Protein AF-B4WWD5-F1 (afdb_monomer)

Foldseek 3Di:
DDDDDDDDDDDDDDDDDDDDDDDDDPDPVVVPDDDDDDDDDDDDDDDDDPDPPDPVLLVVLVVPFAADADDFDFDDPDPPPVVVVDDPDDDDDDDDDDDDDDPDPPPVVVVLVLLVFDPLLCLQWKDKDAAVVQLCLQEVVVQVVVDDCSVPDCPPVNVVSSVVVNQCNQIFMWGAFFDLVPLRHTDSWTKTQGPDFAADPVGRVHTDRIGTHPLDAFAKGQGADQLLLLLLLCVVVVNNVVSLVVLQVVCCVVPVPDDRDDDSNVSSVVQSVVCSVVSNVHPSCSVVVQLVDQARAEEEEADDSLCSSVSNRNHRYMYGPDLQRQWDQADSVRHGDDIAGDVNVVSRAAPQHEYEYFYFDDPDPVVCVVSSVSCSSNVVNRVVSNYRYYYHDDDVVCDRGSSSNSSSVVPDPPPDD

Sequence (417 aa):
MTVIEFSQRATGTMSCGAPYVVFMVPDFSHLRKQPCDHTSKQSLKPSNRKGFDNVKSFQQFHQNCAYTPFQVTLLDPIPLDYAVLSPSHPTSDCPQASIPEHLAPPDHLIEWRTSQATDRLIYANVRYTDGDEAVDLLTHHAIAEMGGHATQYATTPVIKLRQRYSHVMEGGWWVSGLDPLNDWQPMDWGQFKPQNPRTSWKHPDKVIKYEAPAKQSTRALFLSLPWADGLGIAQRHELGLNYQYRLQQAVHDIYPDADALSHAQTLALVLDRHNAANSEDQDRNFWSWWLSNPKAPIVITEGAKKAGAALTAGYATISLPGVYNGYRSKDRLGNPIDPVLIPDIQAIVGNERPIILAFDEDEKPNTRRHVGIAISRFSQLLINARCHVSIAQWSPKQGKGLDDLIANQAQMPSISD

pLDDT: mean 76.82, std 24.64, range [21.94, 98.44]

Mean predicted aligned error: 12.88 Å

Radius of gyration: 27.11 Å; Cα contacts (8 Å, |Δi|>4): 595; chains: 1; bounding box: 76×86×94 Å

Structure (mmCIF, N/CA/C/O backbone):
data_AF-B4WWD5-F1
#
_entry.id   AF-B4WWD5-F1
#
loop_
_atom_site.group_PDB
_atom_site.id
_atom_site.type_symbol
_atom_site.label_atom_id
_atom_site.label_alt_id
_atom_site.label_comp_id
_atom_site.label_asym_id
_atom_site.label_entity_id
_atom_site.label_seq_id
_atom_site.pdbx_PDB_ins_code
_atom_site.Cartn_x
_atom_site.Cartn_y
_atom_site.Cartn_z
_atom_site.occupancy
_atom_site.B_iso_or_equiv
_atom_site.auth_seq_id
_atom_site.auth_comp_id
_atom_site.auth_asym_id
_atom_site.auth_atom_id
_atom_site.pdbx_PDB_model_num
ATOM 1 N N . MET A 1 1 ? -49.956 60.616 -7.550 1.00 29.45 1 MET A N 1
ATOM 2 C CA . MET A 1 1 ? -49.094 61.699 -7.028 1.00 29.45 1 MET A CA 1
ATOM 3 C C . MET A 1 1 ? -49.260 61.681 -5.514 1.00 29.45 1 MET A C 1
ATOM 5 O O . MET A 1 1 ? -50.412 61.666 -5.116 1.00 29.45 1 MET A O 1
ATOM 9 N N . THR A 1 2 ? -48.169 61.625 -4.732 1.00 24.33 2 THR A N 1
ATOM 10 C CA . THR A 1 2 ? -48.123 61.876 -3.260 1.00 24.33 2 THR A CA 1
ATOM 11 C C . THR A 1 2 ? -48.935 60.891 -2.369 1.00 24.33 2 THR A C 1
ATOM 13 O O . THR A 1 2 ? -50.154 60.916 -2.412 1.00 24.33 2 THR A O 1
ATOM 16 N N . VAL A 1 3 ? -48.354 59.852 -1.734 1.00 22.73 3 VAL A N 1
ATOM 17 C CA . VAL A 1 3 ? -47.569 59.776 -0.454 1.00 22.73 3 VAL A CA 1
ATOM 18 C C . VAL A 1 3 ? -48.437 59.939 0.823 1.00 22.73 3 VAL A C 1
ATOM 20 O O . VAL A 1 3 ? -49.381 60.717 0.779 1.00 22.73 3 VAL A O 1
ATOM 23 N N . ILE A 1 4 ? -48.025 59.273 1.934 1.00 23.84 4 ILE A N 1
ATOM 24 C CA . ILE A 1 4 ? -48.554 59.266 3.339 1.00 23.84 4 ILE A CA 1
ATOM 25 C C . ILE A 1 4 ? -49.591 58.125 3.595 1.00 23.84 4 ILE A C 1
ATOM 27 O O . ILE A 1 4 ? -50.550 58.026 2.841 1.00 23.84 4 ILE A O 1
ATOM 31 N N . GLU A 1 5 ? -49.472 57.189 4.571 1.00 23.47 5 GLU A N 1
ATOM 32 C CA . GLU A 1 5 ? -48.442 56.948 5.628 1.00 23.47 5 GLU A CA 1
ATOM 33 C C . GLU A 1 5 ? -48.236 55.447 6.070 1.00 23.47 5 GLU A C 1
ATOM 35 O O . GLU A 1 5 ? -48.270 54.540 5.244 1.00 23.47 5 GLU A O 1
ATOM 40 N N . PHE A 1 6 ? -47.926 55.210 7.360 1.00 24.48 6 PHE A N 1
ATOM 41 C CA . PHE A 1 6 ? -47.429 54.021 8.101 1.00 24.48 6 PHE A CA 1
ATOM 42 C C . PHE A 1 6 ? -48.567 53.157 8.737 1.00 24.48 6 PHE A C 1
ATOM 44 O O . PHE A 1 6 ? -49.674 53.652 8.900 1.00 24.48 6 PHE A O 1
ATOM 51 N N . SER A 1 7 ? -48.408 51.893 9.192 1.00 24.14 7 SER A N 1
ATOM 52 C CA . SER A 1 7 ? -47.530 51.454 10.306 1.00 24.14 7 SER A CA 1
ATOM 53 C C . SER A 1 7 ? -47.568 49.925 10.602 1.00 24.14 7 SER A C 1
ATOM 55 O O . SER A 1 7 ? -48.642 49.340 10.579 1.00 24.14 7 SER A O 1
ATOM 57 N N . GLN A 1 8 ? -46.393 49.339 10.925 1.00 28.36 8 GLN A N 1
ATOM 58 C CA . GLN A 1 8 ? -46.050 48.259 11.907 1.00 28.36 8 GLN A CA 1
ATOM 59 C C . GLN A 1 8 ? -47.071 47.136 12.261 1.00 28.36 8 GLN A C 1
ATOM 61 O O . GLN A 1 8 ? -48.221 47.420 12.557 1.00 28.36 8 GLN A O 1
ATOM 66 N N . ARG A 1 9 ? -46.745 45.832 12.411 1.00 26.47 9 ARG A N 1
ATOM 67 C CA . ARG A 1 9 ? -45.558 45.028 12.863 1.00 26.47 9 ARG A CA 1
ATOM 68 C C . ARG A 1 9 ? -45.628 43.627 12.159 1.00 26.47 9 ARG A C 1
ATOM 70 O O . ARG A 1 9 ? -46.641 43.352 11.535 1.00 26.47 9 ARG A O 1
ATOM 77 N N . ALA A 1 10 ? -44.669 42.686 12.190 1.00 25.02 10 ALA A N 1
ATOM 78 C CA . ALA A 1 10 ? -43.718 42.309 13.245 1.00 25.02 10 ALA A CA 1
ATOM 79 C C . ALA A 1 10 ? -42.459 41.544 12.738 1.00 25.02 10 ALA A C 1
ATOM 81 O O . ALA A 1 10 ? -42.517 40.841 11.736 1.00 25.02 10 ALA A O 1
ATOM 82 N N . THR A 1 11 ? -41.378 41.632 13.531 1.00 28.05 11 THR A N 1
ATOM 83 C CA . THR A 1 11 ? -40.299 40.630 13.765 1.00 28.05 11 THR A CA 1
ATOM 84 C C . THR A 1 11 ? -39.534 39.992 12.588 1.00 28.05 11 THR A C 1
ATOM 86 O O . THR A 1 11 ? -40.003 39.046 11.964 1.00 28.05 11 THR A O 1
ATOM 89 N N . GLY A 1 12 ? -38.265 40.405 12.426 1.00 24.36 12 GLY A N 1
ATOM 90 C CA . GLY A 1 12 ? -37.190 39.556 11.874 1.00 24.36 12 GLY A CA 1
ATOM 91 C C . GLY A 1 12 ? -36.711 38.497 12.887 1.00 24.36 12 GLY A C 1
ATOM 92 O O . GLY A 1 12 ? -37.204 38.457 14.011 1.00 24.36 12 GLY A O 1
ATOM 93 N N . THR A 1 13 ? -35.755 37.632 12.537 1.00 26.66 13 THR A N 1
ATOM 94 C CA . THR A 1 13 ? -34.315 37.973 12.556 1.00 26.66 13 THR A CA 1
ATOM 95 C C . THR A 1 13 ? -33.526 37.520 11.316 1.00 26.66 13 THR A C 1
ATOM 97 O O . THR A 1 13 ? -33.912 36.601 10.600 1.00 26.66 13 THR A O 1
ATOM 100 N N . MET A 1 14 ? -32.395 38.191 11.061 1.00 24.81 14 MET A N 1
ATOM 101 C CA . MET A 1 14 ? -31.459 37.880 9.970 1.00 24.81 14 MET A CA 1
ATOM 102 C C . MET A 1 14 ? -30.431 36.810 10.365 1.00 24.81 14 MET A C 1
ATOM 104 O O . MET A 1 14 ? -30.031 36.733 11.523 1.00 24.81 14 MET A O 1
ATOM 108 N N . SER A 1 15 ? -29.910 36.096 9.363 1.00 25.56 15 SER A N 1
ATOM 109 C CA . SER A 1 15 ? -28.592 35.449 9.402 1.00 25.56 15 SER A CA 1
ATOM 110 C C . SER A 1 15 ? -27.721 36.035 8.284 1.00 25.56 15 SER A C 1
ATOM 112 O O . SER A 1 15 ? -28.213 36.259 7.174 1.00 25.56 15 SER A O 1
ATOM 114 N N . CYS A 1 16 ? -26.457 36.344 8.582 1.00 26.98 16 CYS A N 1
ATOM 115 C CA . CYS A 1 16 ? -25.522 36.963 7.638 1.00 26.98 16 CYS A CA 1
ATOM 116 C C . CYS A 1 16 ? -24.884 35.927 6.700 1.00 26.98 16 CYS A C 1
ATOM 118 O O . CYS A 1 16 ? -24.617 34.794 7.089 1.00 26.98 16 CYS A O 1
ATOM 120 N N . GLY A 1 17 ? -24.632 36.326 5.451 1.00 27.98 17 GLY A N 1
ATOM 121 C CA . GLY A 1 17 ? -24.145 35.422 4.408 1.00 27.98 17 GLY A CA 1
ATOM 122 C C . GLY A 1 17 ? -22.648 35.107 4.485 1.00 27.98 17 GLY A C 1
ATOM 123 O O . GLY A 1 17 ? -21.828 35.990 4.733 1.00 27.98 17 GLY A O 1
ATOM 124 N N . ALA A 1 18 ? -22.300 33.858 4.169 1.00 24.84 18 ALA A N 1
ATOM 125 C CA . ALA A 1 18 ? -20.941 33.447 3.822 1.00 24.84 18 ALA A CA 1
ATOM 126 C C . ALA A 1 18 ? -20.652 33.715 2.324 1.00 24.84 18 ALA A C 1
ATOM 128 O O . ALA A 1 18 ? -21.576 33.664 1.504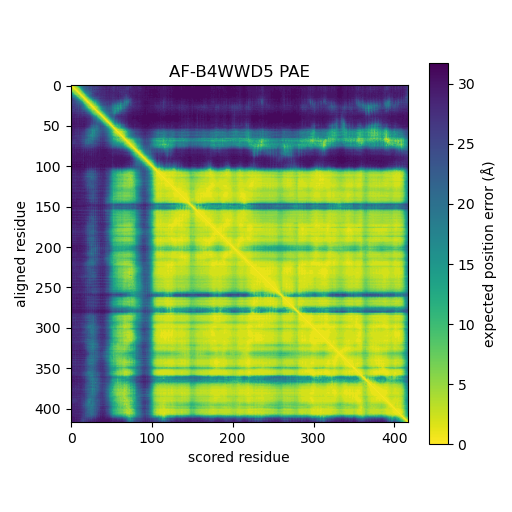 1.00 24.84 18 ALA A O 1
ATOM 129 N N . PRO A 1 19 ? -19.395 33.996 1.930 1.00 26.08 19 PRO A N 1
ATOM 130 C CA . PRO A 1 19 ? -19.052 34.300 0.544 1.00 26.08 19 PRO A CA 1
ATOM 131 C C . PRO A 1 19 ? -19.044 33.040 -0.334 1.00 26.08 19 PRO A C 1
ATOM 133 O O . PRO A 1 19 ? -18.258 32.117 -0.126 1.00 26.08 19 PRO A O 1
ATOM 136 N N . TYR A 1 20 ? -19.879 33.029 -1.375 1.00 23.42 20 TYR A N 1
ATOM 137 C CA . TYR A 1 20 ? -19.864 31.983 -2.398 1.00 23.42 20 TYR A CA 1
ATOM 138 C C . TYR A 1 20 ? -18.623 32.119 -3.291 1.00 23.42 20 TYR A C 1
ATOM 140 O O . TYR A 1 20 ? -18.539 33.029 -4.118 1.00 23.42 20 TYR A O 1
ATOM 148 N N . VAL A 1 21 ? -17.678 31.183 -3.176 1.00 23.42 21 VAL A N 1
ATOM 149 C CA . VAL A 1 21 ? -16.581 31.046 -4.146 1.00 23.42 21 VAL A CA 1
ATOM 150 C C . VAL A 1 21 ? -17.118 30.351 -5.397 1.00 23.42 21 VAL A C 1
ATOM 152 O O . VAL A 1 21 ? -17.274 29.132 -5.438 1.00 23.42 21 VAL A O 1
ATOM 155 N N . VAL A 1 22 ? -17.407 31.137 -6.434 1.00 21.94 22 VAL A N 1
ATOM 156 C CA . VAL A 1 22 ? -17.765 30.614 -7.759 1.00 21.94 22 VAL A CA 1
ATOM 157 C C . VAL A 1 22 ? -16.499 30.095 -8.441 1.00 21.94 22 VAL A C 1
ATOM 159 O O . VAL A 1 22 ? -15.696 30.869 -8.960 1.00 21.94 22 VAL A O 1
ATOM 162 N N . PHE A 1 23 ? -16.315 28.776 -8.455 1.00 26.02 23 PHE A N 1
ATOM 163 C CA . PHE A 1 23 ? -15.234 28.149 -9.212 1.00 26.02 23 PHE A CA 1
ATOM 164 C C . PHE A 1 23 ? -15.548 28.173 -10.713 1.00 26.02 23 PHE A C 1
ATOM 166 O O . PHE A 1 23 ? -16.528 27.579 -11.166 1.00 26.02 23 PHE A O 1
ATOM 173 N N . MET A 1 24 ? -14.696 28.834 -11.502 1.00 23.09 24 MET A N 1
ATOM 174 C CA . MET A 1 24 ? -14.764 28.741 -12.961 1.00 23.09 24 MET A CA 1
ATOM 175 C C . MET A 1 24 ? -14.415 27.323 -13.420 1.00 23.09 24 MET A C 1
ATOM 177 O O . MET A 1 24 ? -13.300 26.841 -13.219 1.00 23.09 24 MET A O 1
ATOM 181 N N . VAL A 1 25 ? -15.363 26.687 -14.107 1.00 29.53 25 VAL A N 1
ATOM 182 C CA . VAL A 1 25 ? -15.106 25.501 -14.928 1.00 29.53 25 VAL A CA 1
ATOM 183 C C . VAL A 1 25 ? -14.126 25.895 -16.044 1.00 29.53 25 VAL A C 1
ATOM 185 O O . VAL A 1 25 ? -14.357 26.917 -16.693 1.00 29.53 25 VAL A O 1
ATOM 188 N N . PRO A 1 26 ? -13.059 25.123 -16.324 1.00 32.75 26 PRO A N 1
ATOM 189 C CA . PRO A 1 26 ? -12.214 25.395 -17.482 1.00 32.75 26 PRO A CA 1
ATOM 190 C C . PRO A 1 26 ? -13.021 25.205 -18.773 1.00 32.75 26 PRO A C 1
ATOM 192 O O . PRO A 1 26 ? -13.543 24.114 -19.020 1.00 32.75 26 PRO A O 1
ATOM 195 N N . ASP A 1 27 ? -13.126 26.245 -19.606 1.00 34.50 27 ASP A N 1
ATOM 196 C CA . ASP A 1 27 ? -13.787 26.112 -20.905 1.00 34.50 27 ASP A CA 1
ATOM 197 C C . ASP A 1 27 ? -12.908 25.298 -21.871 1.00 34.50 27 ASP A C 1
ATOM 199 O O . ASP A 1 27 ? -11.793 25.677 -22.229 1.00 34.50 27 ASP A O 1
ATOM 203 N N . PHE A 1 28 ? -13.431 24.151 -22.302 1.00 40.06 28 PHE A N 1
ATOM 204 C CA . PHE A 1 28 ? -12.797 23.266 -23.278 1.00 40.06 28 PHE A CA 1
ATOM 205 C C . PHE A 1 28 ? -13.418 23.386 -24.684 1.00 40.06 28 PHE A C 1
ATOM 207 O O . PHE A 1 28 ? -13.077 22.598 -25.573 1.00 40.06 28 PHE A O 1
ATOM 214 N N . SER A 1 29 ? -14.312 24.356 -24.918 1.00 35.81 29 SER A N 1
ATOM 215 C CA . SER A 1 29 ? -14.982 24.593 -26.208 1.00 35.81 29 SER A CA 1
ATOM 216 C C . SER A 1 29 ? -13.994 24.802 -27.364 1.00 35.81 29 SER A C 1
ATOM 218 O O . SER A 1 29 ? -14.246 24.362 -28.490 1.00 35.81 29 SER A O 1
ATOM 220 N N . HIS A 1 30 ? -12.828 25.380 -27.064 1.00 33.81 30 HIS A N 1
ATOM 221 C CA . HIS A 1 30 ? -11.749 25.688 -28.006 1.00 33.81 30 HIS A CA 1
ATOM 222 C C . HIS A 1 30 ? -11.027 24.442 -28.566 1.00 33.81 30 HIS A C 1
ATOM 224 O O . HIS A 1 30 ? -10.284 24.546 -29.537 1.00 33.81 30 HIS A O 1
ATOM 230 N N . LEU A 1 31 ? -11.236 23.249 -27.988 1.00 37.31 31 LEU A N 1
ATOM 231 C CA . LEU A 1 31 ? -10.533 22.010 -28.367 1.00 37.31 31 LEU A CA 1
ATOM 232 C C . LEU A 1 31 ? -11.248 21.176 -29.448 1.00 37.31 31 LEU A C 1
ATOM 234 O O . LEU A 1 31 ? -10.916 20.003 -29.660 1.00 37.31 31 LEU A O 1
ATOM 238 N N . ARG A 1 32 ? -12.212 21.757 -30.175 1.00 33.50 32 ARG A N 1
ATOM 239 C CA . ARG A 1 32 ? -12.740 21.142 -31.403 1.00 33.50 32 ARG A CA 1
ATOM 240 C C . ARG A 1 32 ? -11.638 21.113 -32.464 1.00 33.50 32 ARG A C 1
ATOM 242 O O . ARG A 1 32 ? -11.316 22.139 -33.052 1.00 33.50 32 ARG A O 1
ATOM 249 N N . LYS A 1 33 ? -11.089 19.924 -32.744 1.00 35.03 33 LYS A N 1
ATOM 250 C CA . LYS A 1 33 ? -10.229 19.704 -33.918 1.00 35.03 33 LYS A CA 1
ATOM 251 C C . LYS A 1 33 ? -10.949 20.206 -35.174 1.00 35.03 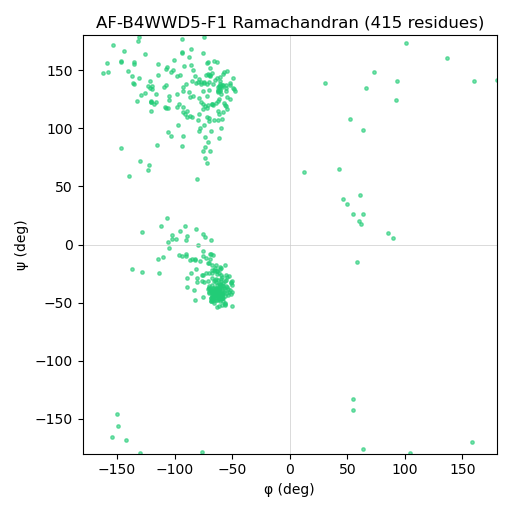33 LYS A C 1
ATOM 253 O O . LYS A 1 33 ? -12.052 19.737 -35.457 1.00 35.03 33 LYS A O 1
ATOM 258 N N . GLN A 1 34 ? -10.314 21.098 -35.931 1.00 28.03 34 GLN A N 1
ATOM 259 C CA . GLN A 1 34 ? -10.729 21.351 -37.309 1.00 28.03 34 GLN A CA 1
ATOM 260 C C . GLN A 1 34 ? -10.549 20.063 -38.137 1.00 28.03 34 GLN A C 1
ATOM 262 O O . GLN A 1 34 ? -9.598 19.311 -37.890 1.00 28.03 34 GLN A O 1
ATOM 267 N N . PRO A 1 35 ? -11.454 19.771 -39.086 1.00 28.33 35 PRO A N 1
ATOM 268 C CA . PRO A 1 35 ? -11.277 18.662 -40.007 1.00 28.33 35 PRO A CA 1
ATOM 269 C C . PRO A 1 35 ? -10.230 19.042 -41.060 1.00 28.33 35 PRO A C 1
ATOM 271 O O . PRO A 1 35 ? -10.448 19.956 -41.847 1.00 28.33 35 PRO A O 1
ATOM 274 N N . CYS A 1 36 ? -9.106 18.326 -41.091 1.00 28.52 36 CYS A N 1
ATOM 275 C CA . CYS A 1 36 ? -8.241 18.324 -42.267 1.00 28.52 36 CYS A CA 1
ATOM 276 C C . CYS A 1 36 ? -8.706 17.207 -43.201 1.00 28.52 36 CYS A C 1
ATOM 278 O O . CYS A 1 36 ? -8.608 16.029 -42.846 1.00 28.52 36 CYS A O 1
ATOM 280 N N . ASP A 1 37 ? -9.190 17.576 -44.383 1.00 34.09 37 ASP A N 1
ATOM 281 C CA . ASP A 1 37 ? -9.384 16.639 -45.484 1.00 34.09 37 ASP A CA 1
ATOM 282 C C . ASP A 1 37 ? -8.040 16.042 -45.914 1.00 34.09 37 ASP A C 1
ATOM 284 O O . ASP A 1 37 ? -7.092 16.778 -46.170 1.00 34.09 37 ASP A O 1
ATOM 288 N N . HIS A 1 38 ? -7.978 14.716 -46.050 1.00 31.58 38 HIS A N 1
ATOM 289 C CA . HIS A 1 38 ? -7.271 14.058 -47.152 1.00 31.58 38 HIS A CA 1
ATOM 290 C C . HIS A 1 38 ? -7.724 12.597 -47.300 1.00 31.58 38 HIS A C 1
ATOM 292 O O . HIS A 1 38 ? -8.113 11.925 -46.345 1.00 31.58 38 HIS A O 1
ATOM 298 N N . THR A 1 39 ? -7.724 12.124 -48.544 1.00 30.33 39 THR A N 1
ATOM 299 C CA . THR A 1 39 ? -8.479 10.960 -49.019 1.00 30.33 39 THR A CA 1
ATOM 300 C C . THR A 1 39 ? -7.635 9.695 -49.210 1.00 30.33 39 THR A C 1
ATOM 302 O O . THR A 1 39 ? -6.504 9.753 -49.683 1.00 30.33 39 THR A O 1
ATOM 305 N N . SER A 1 40 ? -8.272 8.531 -48.998 1.00 30.89 40 SER A N 1
ATOM 306 C CA . SER A 1 40 ? -7.822 7.165 -49.364 1.00 30.89 40 SER A CA 1
ATOM 307 C C . SER A 1 40 ? -6.572 6.634 -48.622 1.00 30.89 40 SER A C 1
ATOM 309 O O . SER A 1 40 ? -5.569 7.312 -48.478 1.00 30.89 40 SER A O 1
ATOM 311 N N . LYS A 1 41 ? -6.533 5.397 -48.112 1.00 28.39 41 LYS A N 1
ATOM 312 C CA . LYS A 1 41 ? -6.934 4.122 -48.735 1.00 28.39 41 LYS A CA 1
ATOM 313 C C . LYS A 1 41 ? -7.521 3.132 -47.717 1.00 28.39 41 LYS A C 1
ATOM 315 O O . LYS A 1 41 ? -7.266 3.219 -46.520 1.00 28.39 41 LYS A O 1
ATOM 320 N N . GLN A 1 42 ? -8.303 2.177 -48.216 1.00 31.52 42 GLN A N 1
ATOM 321 C CA . GLN A 1 42 ? -8.921 1.114 -47.421 1.00 31.52 42 GLN A CA 1
ATOM 322 C C . GLN A 1 42 ? -7.889 0.075 -46.951 1.00 31.52 42 GLN A C 1
ATOM 324 O O . GLN A 1 42 ? -7.072 -0.389 -47.741 1.00 31.52 42 GLN A O 1
ATOM 329 N N . SER A 1 43 ? -8.003 -0.362 -45.696 1.00 26.20 43 SER A N 1
ATOM 330 C CA . SER A 1 43 ? -7.596 -1.704 -45.265 1.00 26.20 43 SER A CA 1
ATOM 331 C C . SER A 1 43 ? -8.529 -2.194 -44.149 1.00 26.20 43 SER A C 1
ATOM 333 O O . SER A 1 43 ? -9.245 -1.403 -43.532 1.00 26.20 43 SER A O 1
ATOM 335 N N . LEU A 1 44 ? -8.598 -3.512 -43.980 1.00 29.05 44 LEU A N 1
ATOM 336 C CA . LEU A 1 44 ? -9.704 -4.255 -43.365 1.00 29.05 44 LEU A CA 1
ATOM 337 C C . LEU A 1 44 ? -9.992 -3.881 -41.894 1.00 29.05 44 LEU A C 1
ATOM 339 O O . LEU A 1 44 ? -9.091 -3.777 -41.065 1.00 29.05 44 LEU A O 1
ATOM 343 N N . LYS A 1 45 ? -11.284 -3.737 -41.559 1.00 28.84 45 LYS A N 1
ATOM 344 C CA . LYS A 1 45 ? -11.774 -3.502 -40.188 1.00 28.84 45 LYS A CA 1
ATOM 345 C C . LYS A 1 45 ? -11.774 -4.794 -39.355 1.00 28.84 45 LYS A C 1
ATOM 347 O O . LYS A 1 45 ? -12.364 -5.774 -39.803 1.00 28.84 45 LYS A O 1
ATOM 352 N N . PRO A 1 46 ? -11.347 -4.745 -38.083 1.00 28.52 46 PRO A N 1
ATOM 353 C CA . PRO A 1 46 ? -11.938 -5.541 -37.012 1.00 28.52 46 PRO A CA 1
ATOM 354 C C . PRO A 1 46 ? -13.215 -4.857 -36.492 1.00 28.52 46 PRO A C 1
ATOM 356 O O . PRO A 1 46 ? -13.272 -3.634 -36.340 1.00 28.52 46 PRO A O 1
ATOM 359 N N . SER A 1 47 ? -14.252 -5.641 -36.218 1.00 35.88 47 SER A N 1
ATOM 360 C CA . SER A 1 47 ? -15.572 -5.184 -35.764 1.00 35.88 47 SER A CA 1
ATOM 361 C C . SER A 1 47 ? -15.608 -4.679 -34.311 1.00 35.88 47 SER A C 1
ATOM 363 O O . SER A 1 47 ? -14.958 -5.244 -33.440 1.00 35.88 47 SER A O 1
ATOM 365 N N . ASN A 1 48 ? -16.456 -3.675 -34.046 1.00 36.28 48 ASN A N 1
ATOM 366 C CA . ASN A 1 48 ? -17.024 -3.315 -32.732 1.00 36.28 48 ASN A CA 1
ATOM 367 C C . ASN A 1 48 ? -16.089 -3.320 -31.499 1.00 36.28 48 ASN A C 1
ATOM 369 O O . ASN A 1 48 ? -16.352 -3.996 -30.507 1.00 36.28 48 ASN A O 1
ATOM 373 N N . ARG A 1 49 ? -15.086 -2.433 -31.471 1.00 36.03 49 ARG A N 1
ATOM 374 C CA . ARG A 1 49 ? -14.477 -2.011 -30.195 1.00 36.03 49 ARG A CA 1
ATOM 375 C C . ARG A 1 49 ? -15.352 -0.968 -29.491 1.00 36.03 49 ARG A C 1
ATOM 377 O O . ARG A 1 49 ? -15.234 0.223 -29.770 1.00 36.03 49 ARG A O 1
ATOM 384 N N . LYS A 1 50 ? -16.180 -1.388 -28.528 1.00 36.94 50 LYS A N 1
ATOM 385 C CA . LYS A 1 50 ? -16.746 -0.489 -27.498 1.00 36.94 50 LYS A CA 1
ATOM 386 C C . LYS A 1 50 ? -15.721 -0.249 -26.371 1.00 36.94 50 LYS A C 1
ATOM 388 O O . LYS A 1 50 ? -15.996 -0.512 -25.209 1.00 36.94 50 LYS A O 1
ATOM 393 N N . GLY A 1 51 ? -14.532 0.239 -26.732 1.00 37.84 51 GLY A N 1
ATOM 394 C CA . GLY A 1 51 ? -13.452 0.594 -25.801 1.00 37.84 51 GLY A CA 1
ATOM 395 C C . GLY A 1 51 ? -13.264 2.111 -25.714 1.00 37.84 51 GLY A C 1
ATOM 396 O O . GLY A 1 51 ? -13.280 2.801 -26.734 1.00 37.84 51 GLY A O 1
ATOM 397 N N . PHE A 1 52 ? -13.111 2.652 -24.502 1.00 47.19 52 PHE A N 1
ATOM 398 C CA . PHE A 1 52 ? -12.984 4.096 -24.255 1.00 47.19 52 PHE A CA 1
ATOM 399 C C . PHE A 1 52 ? -11.603 4.649 -24.672 1.00 47.19 52 PHE A C 1
ATOM 401 O O . PHE A 1 52 ? -10.725 4.842 -23.830 1.00 47.19 52 PHE A O 1
ATOM 408 N N . ASP A 1 53 ? -11.438 4.976 -25.956 1.00 45.38 53 ASP A N 1
ATOM 409 C CA . ASP A 1 53 ? -10.314 5.783 -26.481 1.00 45.38 53 ASP A CA 1
ATOM 410 C C . ASP A 1 53 ? -10.718 7.232 -26.852 1.00 45.38 53 ASP A C 1
ATOM 412 O O . ASP A 1 53 ? -9.897 8.026 -27.312 1.00 45.38 53 ASP A O 1
ATOM 416 N N . ASN A 1 54 ? -11.982 7.619 -26.631 1.00 49.94 54 ASN A N 1
ATOM 417 C CA . ASN A 1 54 ? -12.535 8.909 -27.060 1.00 49.94 54 ASN A CA 1
ATOM 418 C C . ASN A 1 54 ? -12.704 9.908 -25.904 1.00 49.94 54 ASN A C 1
ATOM 420 O O . ASN A 1 54 ? -13.412 9.641 -24.943 1.00 49.94 54 ASN A O 1
ATOM 424 N N . VAL A 1 55 ? -12.168 11.127 -26.054 1.00 49.97 55 VAL A N 1
ATOM 425 C CA . VAL A 1 55 ? -12.199 12.208 -25.034 1.00 49.97 55 VAL A CA 1
ATOM 426 C C . VAL A 1 55 ? -13.601 12.499 -24.468 1.00 49.97 55 VAL A C 1
ATOM 428 O O . VAL A 1 55 ? -13.726 12.797 -23.283 1.00 49.97 55 VAL A O 1
ATOM 431 N N . LYS A 1 56 ? -14.658 12.347 -25.280 1.00 48.84 56 LYS A N 1
ATOM 432 C CA . LYS A 1 56 ? -16.059 12.514 -24.850 1.00 48.84 56 LYS A CA 1
ATOM 433 C C . LYS A 1 56 ? -16.432 11.631 -23.655 1.00 48.84 56 LYS A C 1
ATOM 435 O O . LYS A 1 56 ? -17.217 12.041 -22.811 1.00 48.84 56 LYS A O 1
ATOM 440 N N . SER A 1 57 ? -15.882 10.421 -23.592 1.00 54.41 57 SER A N 1
ATOM 441 C CA . SER A 1 57 ? -16.249 9.435 -22.581 1.00 54.41 57 SER A CA 1
ATOM 442 C C . SER A 1 57 ? -15.548 9.692 -21.240 1.00 54.41 57 SER A C 1
ATOM 444 O O . SER A 1 57 ? -16.132 9.452 -20.189 1.00 54.41 57 SER A O 1
ATOM 446 N N . PHE A 1 58 ? -14.354 10.297 -21.273 1.00 53.16 58 PHE A N 1
ATOM 447 C CA . PHE A 1 58 ? -13.700 10.889 -20.100 1.00 53.16 58 PHE A CA 1
ATOM 448 C C . PHE A 1 58 ? -14.468 12.114 -19.573 1.00 53.16 58 PHE A C 1
ATOM 450 O O . PHE A 1 58 ? -14.663 12.239 -18.369 1.00 53.16 58 PHE A O 1
ATOM 457 N N . GLN A 1 59 ? -14.952 12.995 -20.458 1.00 54.75 59 GLN A N 1
ATOM 458 C CA . GLN A 1 59 ? -15.763 14.155 -20.056 1.00 54.75 59 GLN A CA 1
ATOM 459 C C . GLN A 1 59 ? -17.076 13.731 -19.382 1.00 54.75 59 GLN A C 1
ATOM 461 O O . GLN A 1 59 ? -17.427 14.275 -18.341 1.00 54.75 59 GLN A O 1
ATOM 466 N N . GLN A 1 60 ? -17.758 12.721 -19.928 1.00 55.69 60 GLN A N 1
ATOM 467 C CA . GLN A 1 60 ? -18.983 12.172 -19.345 1.00 55.69 60 GLN A CA 1
ATOM 468 C C . GLN A 1 60 ? -18.727 11.475 -17.996 1.00 55.69 60 GLN A C 1
ATOM 470 O O . GLN A 1 60 ? -19.519 11.619 -17.073 1.00 55.69 60 GLN A O 1
ATOM 475 N N . PHE A 1 61 ? -17.598 10.776 -17.846 1.00 58.78 61 PHE A N 1
ATOM 476 C CA . PHE A 1 61 ? -17.164 10.236 -16.555 1.00 58.78 61 PHE A CA 1
ATOM 477 C C . PHE A 1 61 ? -16.924 11.353 -15.520 1.00 58.78 61 PHE A C 1
ATOM 479 O O . PHE A 1 61 ? -17.452 11.288 -14.414 1.00 58.78 61 PHE A O 1
ATOM 486 N N . HIS A 1 62 ? -16.209 12.420 -15.894 1.00 59.03 62 HIS A N 1
ATOM 487 C CA . HIS A 1 62 ? -15.953 13.577 -15.024 1.00 59.03 62 HIS A CA 1
ATOM 488 C C . HIS A 1 62 ? -17.244 14.332 -14.640 1.00 59.03 62 HIS A C 1
ATOM 490 O O . HIS A 1 62 ? -17.282 15.020 -13.626 1.00 59.03 62 HIS A O 1
ATOM 496 N N . GLN A 1 63 ? -18.319 14.218 -15.419 1.00 55.22 63 GLN A N 1
ATOM 497 C CA . GLN A 1 63 ? -19.628 14.782 -15.062 1.00 55.22 63 GLN A CA 1
ATOM 498 C C . GLN A 1 63 ? -20.431 13.892 -14.101 1.00 55.22 63 GLN A C 1
ATOM 500 O O . GLN A 1 63 ? -21.321 14.396 -13.423 1.00 55.22 63 GLN A O 1
ATOM 505 N N . ASN A 1 64 ? -20.114 12.595 -14.029 1.00 55.09 64 ASN A N 1
ATOM 506 C CA . ASN A 1 64 ? -20.910 11.592 -13.317 1.00 55.09 64 ASN A CA 1
ATOM 507 C C . ASN A 1 64 ? -20.246 11.047 -12.040 1.00 55.09 64 ASN A C 1
ATOM 509 O O . ASN A 1 64 ? -20.898 10.327 -11.287 1.00 55.09 64 ASN A O 1
ATOM 513 N N . CYS A 1 65 ? -18.966 11.337 -11.795 1.00 59.09 65 CYS A N 1
ATOM 514 C CA . CYS A 1 65 ? -18.281 10.895 -10.582 1.00 59.09 65 CYS A CA 1
ATOM 515 C C . CYS A 1 65 ? -18.506 11.832 -9.395 1.00 59.09 65 CYS A C 1
ATOM 517 O O . CYS A 1 65 ? -18.452 13.054 -9.523 1.00 59.09 65 CYS A O 1
ATOM 519 N N . ALA A 1 66 ? -18.676 11.232 -8.215 1.00 68.88 66 ALA A N 1
ATOM 520 C CA . ALA A 1 66 ? -18.665 11.949 -6.953 1.00 68.88 66 ALA A CA 1
ATOM 521 C C . ALA A 1 66 ? -17.241 12.440 -6.651 1.00 68.88 66 ALA A C 1
ATOM 523 O O . ALA A 1 66 ? -16.354 11.663 -6.286 1.00 68.88 66 ALA A O 1
ATOM 524 N N . TYR A 1 67 ? -17.032 13.743 -6.808 1.00 70.88 67 TYR A N 1
ATOM 525 C CA . TYR A 1 67 ? -15.884 14.434 -6.239 1.00 70.88 67 TYR A CA 1
ATOM 526 C C . TYR A 1 67 ? -16.214 14.796 -4.798 1.00 70.88 67 TYR A C 1
ATOM 528 O O . TYR A 1 67 ? -17.260 15.388 -4.527 1.00 70.88 67 TYR A O 1
ATOM 536 N N . THR A 1 68 ? -15.342 14.418 -3.871 1.00 64.38 68 THR A N 1
ATOM 537 C CA . THR A 1 68 ? -15.557 14.644 -2.442 1.00 64.38 68 THR A CA 1
ATOM 538 C C . THR A 1 68 ? -14.410 15.495 -1.906 1.00 64.38 68 THR A C 1
ATOM 540 O O . THR A 1 68 ? -13.254 15.078 -2.035 1.00 64.38 68 THR A O 1
ATOM 543 N N . PRO A 1 69 ? -14.692 16.670 -1.307 1.00 66.38 69 PRO A N 1
ATOM 544 C CA . PRO A 1 69 ? -13.692 17.423 -0.564 1.00 66.38 69 PRO A CA 1
ATOM 545 C C . PRO A 1 69 ? -13.080 16.521 0.507 1.00 66.38 69 PRO A C 1
ATOM 547 O O . PRO A 1 69 ? -13.780 16.043 1.399 1.00 66.38 69 PRO A O 1
ATOM 550 N N . PHE A 1 70 ? -11.785 16.250 0.395 1.00 69.50 70 PHE A N 1
ATOM 551 C CA . PHE A 1 70 ? -11.074 15.383 1.319 1.00 69.50 70 PHE A CA 1
ATOM 552 C C . PHE A 1 70 ? -10.455 16.247 2.410 1.00 69.50 70 PHE A C 1
ATOM 554 O O . PHE A 1 70 ? -9.312 16.695 2.322 1.00 69.50 70 PHE A O 1
ATOM 561 N N . GLN A 1 71 ? -11.265 16.538 3.424 1.00 67.31 71 GLN A N 1
ATOM 562 C CA . GLN A 1 71 ? -10.784 17.147 4.652 1.00 67.31 71 GLN A CA 1
ATOM 563 C C . GLN A 1 71 ? -10.149 16.050 5.501 1.00 67.31 71 GLN A C 1
ATOM 565 O O . GLN A 1 71 ? -10.828 15.131 5.964 1.00 67.31 71 GLN A O 1
ATOM 570 N N . VAL A 1 72 ? -8.832 16.140 5.672 1.00 68.12 72 VAL A N 1
ATOM 571 C CA . VAL A 1 72 ? -8.160 15.407 6.739 1.00 68.12 72 VAL A CA 1
ATOM 572 C C . VAL A 1 72 ? -8.578 16.048 8.068 1.00 68.12 72 VAL A C 1
ATOM 574 O O . VAL A 1 72 ? -8.802 17.258 8.150 1.00 68.12 72 VAL A O 1
ATOM 577 N N . THR A 1 73 ? -8.715 15.208 9.084 1.00 68.00 73 THR A N 1
ATOM 578 C CA . THR A 1 73 ? -8.716 15.597 10.493 1.00 68.00 73 THR A CA 1
ATOM 579 C C . THR A 1 73 ? -7.767 14.619 11.155 1.00 68.00 73 THR A C 1
ATOM 581 O O . THR A 1 73 ? -7.942 13.409 10.989 1.00 68.00 73 THR A O 1
ATOM 584 N N . LEU A 1 74 ? -6.737 15.105 11.840 1.00 68.25 74 LEU A N 1
ATOM 585 C CA . LEU A 1 74 ? -5.761 14.233 12.492 1.00 68.25 74 LEU A CA 1
ATOM 586 C C . LEU A 1 74 ? -6.381 13.543 13.712 1.00 68.25 74 LEU A C 1
ATOM 588 O O . LEU A 1 74 ? -7.385 13.997 14.255 1.00 68.25 74 LEU A O 1
ATOM 592 N N . LEU A 1 75 ? -5.815 12.405 14.112 1.00 68.38 75 LEU A N 1
ATOM 593 C CA . LEU A 1 75 ? -6.049 11.888 15.458 1.00 68.38 75 LEU A CA 1
ATOM 594 C C . LEU A 1 75 ? -5.334 12.787 16.463 1.00 68.38 75 LEU A C 1
ATOM 596 O O . LEU A 1 75 ? -4.228 13.254 16.183 1.00 68.38 75 LEU A O 1
ATOM 600 N N . ASP A 1 76 ? -5.930 12.955 17.641 1.00 60.09 76 ASP A N 1
ATOM 601 C CA . ASP A 1 76 ? -5.181 13.445 18.793 1.00 60.09 76 ASP A CA 1
ATOM 602 C C . ASP A 1 76 ? -3.960 12.534 19.016 1.00 60.09 76 ASP A C 1
ATOM 604 O O . ASP A 1 76 ? -4.092 11.304 18.917 1.00 60.09 76 ASP A O 1
ATOM 608 N N . PRO A 1 77 ? -2.768 13.090 19.305 1.00 55.31 77 PRO A N 1
ATOM 609 C CA . PRO A 1 77 ? -1.592 12.285 19.595 1.00 55.31 77 PRO A CA 1
ATOM 610 C C . PRO A 1 77 ? -1.898 11.300 20.722 1.00 55.31 77 PRO A C 1
ATOM 612 O O . PRO A 1 77 ? -2.349 11.710 21.792 1.00 55.31 77 PRO A O 1
ATOM 615 N N . ILE A 1 78 ? -1.639 10.007 20.494 1.00 53.31 78 ILE A N 1
ATOM 616 C CA . ILE A 1 78 ? -1.821 8.974 21.522 1.00 53.31 78 ILE A CA 1
ATOM 617 C C . ILE A 1 78 ? -1.005 9.398 22.752 1.00 53.31 78 ILE A C 1
ATOM 619 O O . ILE A 1 78 ? 0.221 9.506 22.629 1.00 53.31 78 ILE A O 1
ATOM 623 N N . PRO A 1 79 ? -1.632 9.625 23.925 1.00 43.94 79 PRO A N 1
ATOM 624 C CA . PRO A 1 79 ? -0.895 9.991 25.121 1.00 43.94 79 PRO A CA 1
ATOM 625 C C . PRO A 1 79 ? 0.049 8.849 25.493 1.00 43.94 79 PRO A C 1
ATOM 627 O O . PRO A 1 79 ? -0.372 7.791 25.961 1.00 43.94 79 PRO A O 1
ATOM 630 N N . LEU A 1 80 ? 1.343 9.058 25.259 1.00 41.47 80 LEU A N 1
ATOM 631 C CA . LEU A 1 80 ? 2.409 8.195 25.754 1.00 41.47 80 LEU A CA 1
ATOM 632 C C . LEU A 1 80 ? 2.555 8.448 27.255 1.00 41.47 80 LEU A C 1
ATOM 634 O O . LEU A 1 80 ? 3.486 9.113 27.706 1.00 41.47 80 LEU A O 1
ATOM 638 N N . ASP A 1 81 ? 1.597 7.938 28.028 1.00 35.59 81 ASP A N 1
ATOM 639 C CA . ASP A 1 81 ? 1.645 8.007 29.481 1.00 35.59 81 ASP A CA 1
ATOM 640 C C . ASP A 1 81 ? 2.659 6.985 30.014 1.00 35.59 81 ASP A C 1
ATOM 642 O O . ASP A 1 81 ? 2.338 5.868 30.429 1.00 35.59 81 ASP A O 1
ATOM 646 N N . TYR A 1 82 ? 3.932 7.383 29.960 1.00 39.88 82 TYR A N 1
ATOM 647 C CA . TYR A 1 82 ? 5.065 6.622 30.485 1.00 39.88 82 TYR A CA 1
ATOM 648 C C . TYR A 1 82 ? 4.908 6.276 31.981 1.00 39.88 82 TYR A C 1
ATOM 650 O O . TYR A 1 82 ? 5.573 5.351 32.452 1.00 39.88 82 TYR A O 1
ATOM 658 N N . ALA A 1 83 ? 4.017 6.950 32.725 1.00 34.41 83 ALA A N 1
ATOM 659 C CA . ALA A 1 83 ? 3.761 6.653 34.133 1.00 34.41 83 ALA A CA 1
ATOM 660 C C . ALA A 1 83 ? 3.133 5.263 34.351 1.00 34.41 83 ALA A C 1
ATOM 662 O O . ALA A 1 83 ? 3.432 4.614 35.351 1.00 34.41 83 ALA A O 1
ATOM 663 N N . VAL A 1 84 ? 2.333 4.760 33.401 1.00 38.81 84 VAL A N 1
ATOM 664 C CA . VAL A 1 84 ? 1.636 3.458 33.517 1.00 38.81 84 VAL A CA 1
ATOM 665 C C . VAL A 1 84 ? 2.600 2.262 33.417 1.00 38.81 84 VAL A C 1
ATOM 667 O O . VAL A 1 84 ? 2.253 1.146 33.796 1.00 38.81 84 VAL A O 1
ATOM 670 N N . LEU A 1 85 ? 3.828 2.475 32.929 1.00 35.44 85 LEU A N 1
ATOM 671 C CA . LEU A 1 85 ? 4.800 1.414 32.635 1.00 35.44 85 LEU A CA 1
ATOM 672 C C . LEU A 1 85 ? 6.032 1.409 33.550 1.00 35.44 85 LEU A C 1
ATOM 674 O O . LEU A 1 85 ? 7.021 0.764 33.211 1.00 35.44 85 LEU A O 1
ATOM 678 N N . SER A 1 86 ? 5.994 2.102 34.691 1.00 28.42 86 SER A N 1
ATOM 679 C CA . SER A 1 86 ? 7.075 2.054 35.684 1.00 28.42 86 SER A CA 1
ATOM 680 C C . SER A 1 86 ? 6.892 0.859 36.629 1.00 28.42 86 SER A C 1
ATOM 682 O O . SER A 1 86 ? 5.993 0.902 37.472 1.00 28.42 86 SER A O 1
ATOM 684 N N . PRO A 1 87 ? 7.732 -0.194 36.568 1.00 36.72 87 PRO A N 1
ATOM 685 C CA . PRO A 1 87 ? 7.745 -1.210 37.607 1.00 36.72 87 PRO A CA 1
ATOM 686 C C . PRO A 1 87 ? 8.330 -0.571 38.865 1.00 36.72 87 PRO A C 1
ATOM 688 O O . PRO A 1 87 ? 9.381 0.074 38.811 1.00 36.72 87 PRO A O 1
ATOM 691 N N . SER A 1 88 ? 7.687 -0.771 40.013 1.00 31.88 88 SER A N 1
ATOM 692 C CA . SER A 1 88 ? 8.246 -0.393 41.310 1.00 31.88 88 SER A CA 1
ATOM 693 C C . SER A 1 88 ? 9.436 -1.301 41.644 1.00 31.88 88 SER A C 1
ATOM 695 O O . SER A 1 88 ? 9.296 -2.289 42.367 1.00 31.88 88 SER A O 1
ATOM 697 N N . HIS A 1 89 ? 10.605 -1.003 41.077 1.00 33.50 89 HIS A N 1
ATOM 698 C CA . HIS A 1 89 ? 11.834 -1.733 41.359 1.00 33.50 89 HIS A CA 1
ATOM 699 C C . HIS A 1 89 ? 12.340 -1.411 42.774 1.00 33.50 89 HIS A C 1
ATOM 701 O O . HIS A 1 89 ? 12.540 -0.237 43.096 1.00 33.50 89 HIS A O 1
ATOM 707 N N . PRO A 1 90 ? 12.617 -2.427 43.613 1.00 35.12 90 PRO A N 1
ATOM 708 C CA . PRO A 1 90 ? 13.473 -2.248 44.777 1.00 35.12 90 PRO A CA 1
ATOM 709 C C . PRO A 1 90 ? 14.862 -1.795 44.314 1.00 35.12 90 PRO A C 1
ATOM 711 O O . PRO A 1 90 ? 15.374 -2.281 43.305 1.00 35.12 90 PRO A O 1
ATOM 714 N N . THR A 1 91 ? 15.478 -0.881 45.058 1.00 35.75 91 THR A N 1
ATOM 715 C CA . THR A 1 91 ? 16.819 -0.359 44.768 1.00 35.75 91 THR A CA 1
ATOM 716 C C . THR A 1 91 ? 17.850 -1.487 44.720 1.00 35.75 91 THR A C 1
ATOM 718 O O . THR A 1 91 ? 18.135 -2.110 45.743 1.00 35.75 91 THR A O 1
ATOM 721 N N . SER A 1 92 ? 18.425 -1.728 43.542 1.00 36.72 92 SER A N 1
ATOM 722 C CA . SER A 1 92 ? 19.560 -2.629 43.343 1.00 36.72 92 SER A CA 1
ATOM 723 C C . SER A 1 92 ? 20.717 -1.836 42.748 1.00 36.72 92 SER A C 1
ATOM 725 O O . SER A 1 92 ? 20.612 -1.324 41.633 1.00 36.72 92 SER A O 1
ATOM 727 N N . ASP A 1 93 ? 21.807 -1.722 43.506 1.00 39.69 93 ASP A N 1
ATOM 728 C CA . ASP A 1 93 ? 23.033 -1.068 43.060 1.00 39.69 93 ASP A CA 1
ATOM 729 C C . ASP A 1 93 ? 23.708 -1.903 41.962 1.00 39.69 93 ASP A C 1
ATOM 731 O O . ASP A 1 93 ? 24.440 -2.856 42.229 1.00 39.69 93 ASP A O 1
ATOM 735 N N . CYS A 1 94 ? 23.473 -1.528 40.706 1.00 30.62 94 CYS A N 1
ATOM 736 C CA . CYS A 1 94 ? 24.276 -1.951 39.562 1.00 30.62 94 CYS A CA 1
ATOM 737 C C . CYS A 1 94 ? 24.854 -0.713 38.860 1.00 30.62 94 CYS A C 1
ATOM 739 O O . CYS A 1 94 ? 24.151 0.295 38.745 1.00 30.62 94 CYS A O 1
ATOM 741 N N . PRO A 1 95 ? 26.114 -0.749 38.381 1.00 37.94 95 PRO A N 1
ATOM 742 C CA . PRO A 1 95 ? 26.724 0.408 37.736 1.00 37.94 95 PRO A CA 1
ATOM 743 C C . PRO A 1 95 ? 25.926 0.827 36.499 1.00 37.94 95 PRO A C 1
ATOM 745 O O . PRO A 1 95 ? 25.651 -0.002 35.631 1.00 37.94 95 PRO A O 1
ATOM 748 N N . GLN A 1 96 ? 25.583 2.114 36.395 1.00 37.50 96 GLN A N 1
ATOM 749 C CA . GLN A 1 96 ? 24.957 2.647 35.188 1.00 37.50 96 GLN A CA 1
ATOM 750 C C . GLN A 1 96 ? 25.913 2.474 34.002 1.00 37.50 96 GLN A C 1
ATOM 752 O O . GLN A 1 96 ? 26.959 3.123 33.934 1.00 37.50 96 GLN A O 1
ATOM 757 N N . ALA A 1 97 ? 25.541 1.610 33.058 1.00 34.22 97 ALA A N 1
ATOM 758 C CA . ALA A 1 97 ? 26.185 1.569 31.756 1.00 34.22 97 ALA A CA 1
ATOM 759 C C . ALA A 1 97 ? 26.002 2.934 31.077 1.00 34.22 97 ALA A C 1
ATOM 761 O O . ALA A 1 97 ? 24.902 3.492 31.066 1.00 34.22 97 ALA A O 1
ATOM 762 N N . SER A 1 98 ? 27.087 3.480 30.530 1.00 35.59 98 SER A N 1
ATOM 763 C CA . SER A 1 98 ? 27.079 4.768 29.839 1.00 35.59 98 SER A CA 1
ATOM 764 C C . SER A 1 98 ? 26.080 4.750 28.684 1.00 35.59 98 SER A C 1
ATOM 766 O O . SER A 1 98 ? 26.212 3.930 27.773 1.00 35.59 98 SER A O 1
ATOM 768 N N . ILE A 1 99 ? 25.110 5.667 28.722 1.00 37.84 99 ILE A N 1
ATOM 769 C CA . ILE A 1 99 ? 24.138 5.887 27.647 1.00 37.84 99 ILE A CA 1
ATOM 770 C C . ILE A 1 99 ? 24.925 6.177 26.355 1.00 37.84 99 ILE A C 1
ATOM 772 O O . ILE A 1 99 ? 25.700 7.138 26.351 1.00 37.84 99 ILE A O 1
ATOM 776 N N . PRO A 1 100 ? 24.777 5.377 25.281 1.00 40.66 100 PRO A N 1
ATOM 777 C CA . PRO A 1 100 ? 25.447 5.654 24.016 1.00 40.66 100 PRO A CA 1
ATOM 778 C C . PRO A 1 100 ? 25.015 7.010 23.454 1.00 40.66 100 PRO A C 1
ATOM 780 O O . PRO A 1 100 ? 23.849 7.390 23.584 1.00 40.66 100 PRO A O 1
ATOM 783 N N . GLU A 1 101 ? 25.940 7.724 22.809 1.00 42.72 101 GLU A N 1
ATOM 784 C CA . GLU A 1 101 ? 25.614 8.960 22.094 1.00 42.72 101 GLU A CA 1
ATOM 785 C C . GLU A 1 101 ? 24.447 8.727 21.129 1.00 42.72 101 GLU A C 1
ATOM 787 O O . GLU A 1 101 ? 24.377 7.709 20.435 1.00 42.72 101 GLU A O 1
ATOM 792 N N . HIS A 1 102 ? 23.515 9.679 21.105 1.00 48.34 102 HIS A N 1
ATOM 793 C CA . HIS A 1 102 ? 22.276 9.560 20.353 1.00 48.34 102 HIS A CA 1
ATOM 794 C C . HIS A 1 102 ? 22.572 9.664 18.850 1.00 48.34 102 HIS A C 1
ATOM 796 O O . HIS A 1 102 ? 22.542 10.751 18.272 1.00 48.34 102 HIS A O 1
ATOM 802 N N . LEU A 1 103 ? 22.875 8.523 18.221 1.00 52.94 103 LEU A N 1
ATOM 803 C CA . LEU A 1 103 ? 23.028 8.403 16.772 1.00 52.94 103 LEU A CA 1
ATOM 804 C C . LEU A 1 103 ? 21.833 9.072 16.081 1.00 52.94 103 LEU A C 1
ATOM 806 O O . LEU A 1 103 ? 20.678 8.881 16.481 1.00 52.94 103 LEU A O 1
ATOM 810 N N . ALA A 1 104 ? 22.121 9.878 15.058 1.00 61.62 104 ALA A N 1
ATOM 811 C CA . ALA A 1 104 ? 21.080 10.508 14.262 1.00 61.62 104 ALA A CA 1
ATOM 812 C C . ALA A 1 104 ? 20.193 9.415 13.631 1.00 61.62 104 ALA A C 1
ATOM 814 O O . ALA A 1 104 ? 20.725 8.406 13.156 1.00 61.62 104 ALA A O 1
ATOM 815 N N . PRO A 1 105 ? 18.856 9.573 13.631 1.00 69.50 105 PRO A N 1
ATOM 816 C CA . PRO A 1 105 ? 17.974 8.584 13.028 1.00 69.50 105 PRO A CA 1
ATOM 817 C C . PRO A 1 105 ? 18.292 8.458 11.528 1.00 69.50 105 PRO A C 1
ATOM 819 O O . PRO A 1 105 ? 18.452 9.492 10.877 1.00 69.50 105 PRO A O 1
ATOM 822 N N . PRO A 1 106 ? 18.356 7.236 10.966 1.00 81.31 106 PRO A N 1
ATOM 823 C CA . PRO A 1 106 ? 18.609 7.029 9.543 1.00 81.31 106 PRO A CA 1
ATOM 824 C C . PRO A 1 106 ? 17.716 7.883 8.635 1.00 81.31 106 PRO A C 1
ATOM 826 O O . PRO A 1 106 ? 16.523 8.038 8.906 1.00 81.31 106 PRO A O 1
ATOM 829 N N . ASP A 1 107 ? 18.268 8.363 7.516 1.00 85.19 107 ASP A N 1
ATOM 830 C CA . ASP A 1 107 ? 17.599 9.285 6.581 1.00 85.19 107 ASP A CA 1
ATOM 831 C C . ASP A 1 107 ? 16.192 8.828 6.162 1.00 85.19 107 ASP A C 1
ATOM 833 O O . ASP A 1 107 ? 15.288 9.647 6.005 1.00 85.19 107 ASP A O 1
ATOM 837 N N . HIS A 1 108 ? 15.973 7.516 6.027 1.00 87.62 108 HIS A N 1
ATOM 838 C CA . HIS A 1 108 ? 14.668 6.957 5.673 1.00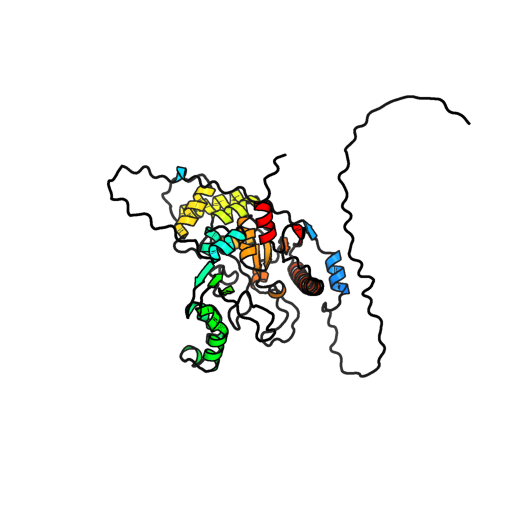 87.62 108 HIS A CA 1
ATOM 839 C C . HIS A 1 108 ? 13.606 7.154 6.770 1.00 87.62 108 HIS A C 1
ATOM 841 O O . HIS A 1 108 ? 12.448 7.415 6.444 1.00 87.62 108 HIS A O 1
ATOM 847 N N . LEU A 1 109 ? 13.979 7.106 8.057 1.00 90.31 109 LEU A N 1
ATOM 848 C CA . LEU A 1 109 ? 13.064 7.425 9.158 1.00 90.31 109 LEU A CA 1
ATOM 849 C C . LEU A 1 109 ? 12.659 8.900 9.096 1.00 90.31 109 LEU A C 1
ATOM 851 O O . LEU A 1 109 ? 11.482 9.221 9.222 1.00 90.31 109 LEU A O 1
ATOM 855 N N . ILE A 1 110 ? 13.616 9.802 8.850 1.00 90.44 110 ILE A N 1
ATOM 856 C CA . ILE A 1 110 ? 13.353 11.242 8.685 1.00 90.44 110 ILE A CA 1
ATOM 857 C C . ILE A 1 110 ? 12.432 11.480 7.475 1.00 90.44 110 ILE A C 1
ATOM 859 O O . ILE A 1 110 ? 11.453 12.227 7.568 1.00 90.44 110 ILE A O 1
ATOM 863 N N . GLU A 1 111 ? 12.707 10.806 6.354 1.00 91.88 111 GLU A N 1
ATOM 864 C CA . GLU A 1 111 ? 11.934 10.904 5.114 1.00 91.88 111 GLU A CA 1
ATOM 865 C C . GLU A 1 111 ? 10.461 10.477 5.294 1.00 91.88 111 GLU A C 1
ATOM 867 O O . GLU A 1 111 ? 9.574 11.081 4.677 1.00 91.88 111 GLU A O 1
ATOM 872 N N . TRP A 1 112 ? 10.189 9.452 6.109 1.00 94.31 112 TRP A N 1
ATOM 873 C CA . TRP A 1 112 ? 8.832 8.975 6.407 1.00 94.31 112 TRP A CA 1
ATOM 874 C C . TRP A 1 112 ? 8.140 9.782 7.518 1.00 94.31 112 TRP A C 1
ATOM 876 O O . TRP A 1 112 ? 6.962 10.112 7.378 1.00 94.31 112 TRP A O 1
ATOM 886 N N . ARG A 1 113 ? 8.861 10.183 8.573 1.00 93.75 113 ARG A N 1
ATOM 887 C CA . ARG A 1 113 ? 8.347 11.073 9.636 1.00 93.75 113 ARG A CA 1
ATOM 888 C C . ARG A 1 113 ? 7.912 12.433 9.097 1.00 93.75 113 ARG A C 1
ATOM 890 O O . ARG A 1 113 ? 6.930 12.992 9.569 1.00 93.75 113 ARG A O 1
ATOM 897 N N . THR A 1 114 ? 8.596 12.953 8.074 1.00 91.62 114 THR A N 1
ATOM 898 C CA . THR A 1 114 ? 8.195 14.204 7.401 1.00 91.62 114 THR A CA 1
ATOM 899 C C . THR A 1 114 ? 6.803 14.070 6.769 1.00 91.62 114 THR A C 1
ATOM 901 O O . THR A 1 114 ? 5.985 14.980 6.890 1.00 91.62 114 THR A O 1
ATOM 904 N N . SER A 1 115 ? 6.488 12.899 6.203 1.00 91.19 115 SER A N 1
ATOM 905 C CA . SER A 1 115 ? 5.147 12.524 5.726 1.00 91.19 115 SER A CA 1
ATOM 906 C C . SER A 1 115 ? 4.157 12.174 6.862 1.00 91.19 115 SER A C 1
ATOM 908 O O . SER A 1 115 ? 3.070 11.703 6.567 1.00 91.19 115 SER A O 1
ATOM 910 N N . GLN A 1 116 ? 4.483 12.390 8.144 1.00 93.50 116 GLN A N 1
ATOM 911 C CA . GLN A 1 116 ? 3.658 12.035 9.318 1.00 93.50 116 GLN A CA 1
ATOM 912 C C . GLN A 1 116 ? 3.398 10.528 9.521 1.00 93.50 116 GLN A C 1
ATOM 914 O O . GLN A 1 116 ? 2.397 10.161 10.126 1.00 93.50 116 GLN A O 1
ATOM 919 N N . ALA A 1 117 ? 4.276 9.638 9.049 1.00 93.25 117 ALA A N 1
ATOM 920 C CA . ALA A 1 117 ? 4.184 8.219 9.406 1.00 93.25 117 ALA A CA 1
ATOM 921 C C . ALA A 1 117 ? 4.717 7.955 10.830 1.00 93.25 117 ALA A C 1
ATOM 923 O O . ALA A 1 117 ? 5.758 8.503 11.205 1.00 93.25 117 ALA A O 1
ATOM 924 N N . THR A 1 118 ? 4.051 7.091 11.608 1.00 91.25 118 THR A N 1
ATOM 925 C CA . THR A 1 118 ? 4.556 6.665 12.928 1.00 91.25 118 THR A CA 1
ATOM 926 C C . THR A 1 118 ? 5.794 5.775 12.810 1.00 91.25 118 THR A C 1
ATOM 928 O O . THR A 1 118 ? 5.900 4.943 11.911 1.00 91.25 118 THR A O 1
ATOM 931 N N . ASP A 1 119 ? 6.713 5.884 13.775 1.00 90.62 119 ASP A N 1
ATOM 932 C CA . ASP A 1 119 ? 7.893 5.009 13.885 1.00 90.62 119 ASP A CA 1
ATOM 933 C C . ASP A 1 119 ? 7.533 3.520 13.813 1.00 90.62 119 ASP A C 1
ATOM 935 O O . ASP A 1 119 ? 8.206 2.747 13.141 1.00 90.62 119 ASP A O 1
ATOM 939 N N . ARG A 1 120 ? 6.439 3.126 14.474 1.00 89.31 120 ARG A N 1
ATOM 940 C CA . ARG A 1 120 ? 5.941 1.744 14.518 1.00 89.31 120 ARG A CA 1
ATOM 941 C C . ARG A 1 120 ? 5.601 1.239 13.119 1.00 89.31 120 ARG A C 1
ATOM 943 O O . ARG A 1 120 ? 6.033 0.157 12.738 1.00 89.31 120 ARG A O 1
ATOM 950 N N . LEU A 1 121 ? 4.853 2.041 12.359 1.00 92.12 121 LEU A N 1
ATOM 951 C CA . LEU A 1 121 ? 4.443 1.723 10.997 1.00 92.12 121 LEU A CA 1
ATOM 952 C C . LEU A 1 121 ? 5.657 1.675 10.064 1.00 92.12 121 LEU A C 1
ATOM 954 O O . LEU A 1 121 ? 5.724 0.797 9.205 1.00 92.12 121 LEU A O 1
ATOM 958 N N . ILE A 1 122 ? 6.641 2.558 10.260 1.00 93.75 122 ILE A N 1
ATOM 959 C CA . ILE A 1 122 ? 7.904 2.521 9.512 1.00 93.75 122 ILE A CA 1
ATOM 960 C C . ILE A 1 122 ? 8.654 1.213 9.814 1.00 93.75 122 ILE A C 1
ATOM 962 O O . ILE A 1 122 ? 8.928 0.460 8.884 1.00 93.75 122 ILE A O 1
ATOM 966 N N . TYR A 1 123 ? 8.909 0.878 11.083 1.00 91.31 123 TYR A N 1
ATOM 967 C CA . TYR A 1 123 ? 9.615 -0.358 11.461 1.00 91.31 123 TYR A CA 1
ATOM 968 C C . TYR A 1 123 ? 8.871 -1.648 11.072 1.00 91.31 123 TYR A C 1
ATOM 970 O O . TYR A 1 123 ? 9.513 -2.678 10.882 1.00 91.31 123 TYR A O 1
ATOM 978 N N . ALA A 1 124 ? 7.542 -1.611 10.936 1.00 91.62 124 ALA A N 1
ATOM 979 C CA . ALA A 1 124 ? 6.732 -2.756 10.508 1.00 91.62 124 ALA A CA 1
ATOM 980 C C . ALA A 1 124 ? 6.766 -3.034 8.992 1.00 91.62 124 ALA A C 1
ATOM 982 O O . ALA A 1 124 ? 6.311 -4.087 8.555 1.00 91.62 124 ALA A O 1
ATOM 983 N N . ASN A 1 125 ? 7.265 -2.096 8.176 1.00 94.88 125 ASN A N 1
ATOM 984 C CA . ASN A 1 125 ? 7.139 -2.160 6.710 1.00 94.88 125 ASN A CA 1
ATOM 985 C C . ASN A 1 125 ? 8.404 -1.793 5.931 1.00 94.88 125 ASN A C 1
ATOM 987 O O . ASN A 1 125 ? 8.510 -2.117 4.746 1.00 94.88 125 ASN A O 1
ATOM 991 N N . VAL A 1 126 ? 9.325 -1.057 6.552 1.00 94.94 126 VAL A N 1
ATOM 992 C CA . VAL A 1 126 ? 10.475 -0.435 5.899 1.00 94.94 126 VAL A CA 1
ATOM 993 C C . VAL A 1 126 ? 11.753 -0.970 6.520 1.00 94.94 126 VAL A C 1
ATOM 995 O O . VAL A 1 126 ? 11.991 -0.802 7.714 1.00 94.94 126 VAL A O 1
ATOM 998 N N . ARG A 1 127 ? 12.615 -1.555 5.686 1.00 92.75 127 ARG A N 1
ATOM 999 C CA . ARG A 1 127 ? 13.956 -1.990 6.086 1.00 92.75 127 ARG A CA 1
ATOM 1000 C C . ARG A 1 127 ? 15.019 -1.346 5.213 1.00 92.75 127 ARG A C 1
ATOM 1002 O O . ARG A 1 127 ? 14.869 -1.260 3.993 1.00 92.75 127 ARG A O 1
ATOM 1009 N N . TYR A 1 128 ? 16.095 -0.885 5.837 1.00 95.00 128 TYR A N 1
ATOM 1010 C CA . TYR A 1 128 ? 17.299 -0.493 5.114 1.00 95.00 128 TYR A CA 1
ATOM 1011 C C . TYR A 1 128 ? 18.034 -1.751 4.635 1.00 95.00 128 TYR A C 1
ATOM 1013 O O . TYR A 1 128 ? 18.090 -2.739 5.363 1.00 95.00 128 TYR A O 1
ATOM 1021 N N . THR A 1 129 ? 18.573 -1.722 3.420 1.00 95.25 129 THR A N 1
ATOM 1022 C CA . THR A 1 129 ? 19.392 -2.807 2.858 1.00 95.25 129 THR A CA 1
ATOM 1023 C C . THR A 1 129 ? 20.281 -2.253 1.744 1.00 95.25 129 THR A C 1
ATOM 1025 O O . THR A 1 129 ? 19.927 -1.279 1.069 1.00 95.25 129 THR A O 1
ATOM 1028 N N . ASP A 1 130 ? 21.458 -2.849 1.586 1.00 96.69 130 ASP A N 1
ATOM 1029 C CA . ASP A 1 130 ? 22.502 -2.448 0.650 1.00 96.69 130 ASP A CA 1
ATOM 1030 C C . ASP A 1 130 ? 23.197 -3.681 0.034 1.00 96.69 130 ASP A C 1
ATOM 1032 O O . ASP A 1 130 ? 22.680 -4.804 0.081 1.00 96.69 130 ASP A O 1
ATOM 1036 N N . GLY A 1 131 ? 24.329 -3.465 -0.643 1.00 96.50 131 GLY A N 1
ATOM 1037 C CA . GLY A 1 131 ? 25.153 -4.539 -1.193 1.00 96.50 131 GLY A CA 1
ATOM 1038 C C . GLY A 1 131 ? 24.408 -5.501 -2.129 1.00 96.50 131 GLY A C 1
ATOM 1039 O O . GLY A 1 131 ? 23.573 -5.105 -2.948 1.00 96.50 131 GLY A O 1
ATOM 1040 N N . ASP A 1 132 ? 24.749 -6.788 -2.034 1.00 95.62 132 ASP A N 1
ATOM 1041 C CA . ASP A 1 132 ? 24.165 -7.835 -2.877 1.00 95.62 132 ASP A CA 1
ATOM 1042 C C . ASP A 1 132 ? 22.709 -8.180 -2.514 1.00 95.62 132 ASP A C 1
ATOM 1044 O O . ASP A 1 132 ? 21.989 -8.647 -3.401 1.00 95.62 132 ASP A O 1
ATOM 1048 N N . GLU A 1 133 ? 22.266 -7.931 -1.273 1.00 95.88 133 GLU A N 1
ATOM 1049 C CA . GLU A 1 133 ? 20.886 -8.177 -0.817 1.00 95.88 133 GLU A CA 1
ATOM 1050 C C . GLU A 1 133 ? 19.910 -7.216 -1.508 1.00 95.88 133 GLU A C 1
ATOM 1052 O O . GLU A 1 133 ? 18.936 -7.656 -2.125 1.00 95.88 133 GLU A O 1
ATOM 1057 N N . ALA A 1 134 ? 20.219 -5.915 -1.519 1.00 97.00 134 ALA A N 1
ATOM 1058 C CA . ALA A 1 134 ? 19.420 -4.913 -2.225 1.00 97.00 134 ALA A CA 1
ATOM 1059 C C . ALA A 1 134 ? 19.300 -5.211 -3.735 1.00 97.00 134 ALA A C 1
ATOM 1061 O O . ALA A 1 134 ? 18.252 -4.979 -4.347 1.00 97.00 134 ALA A O 1
ATOM 1062 N N . VAL A 1 135 ? 20.354 -5.763 -4.351 1.00 97.12 135 VAL A N 1
ATOM 1063 C CA . VAL A 1 135 ? 20.316 -6.221 -5.752 1.00 97.12 135 VAL A CA 1
ATOM 1064 C C . VAL A 1 135 ? 19.454 -7.476 -5.901 1.00 97.12 135 VAL A C 1
ATOM 1066 O O . VAL A 1 135 ? 18.742 -7.608 -6.902 1.00 97.12 135 VAL A O 1
ATOM 1069 N N . ASP A 1 136 ? 19.499 -8.406 -4.946 1.00 95.69 136 ASP A N 1
ATOM 1070 C CA . ASP A 1 136 ? 18.725 -9.645 -5.013 1.00 95.69 136 ASP A CA 1
ATOM 1071 C C . ASP A 1 136 ? 17.218 -9.393 -4.904 1.00 95.69 136 ASP A C 1
ATOM 1073 O O . ASP A 1 136 ? 16.481 -9.865 -5.768 1.00 95.69 136 ASP A O 1
ATOM 1077 N N . LEU A 1 137 ? 16.768 -8.516 -3.996 1.00 96.31 137 LEU A N 1
ATOM 1078 C CA . LEU A 1 137 ? 15.361 -8.075 -3.898 1.00 96.31 137 LEU A CA 1
ATOM 1079 C C . LEU A 1 137 ? 14.781 -7.591 -5.237 1.00 96.31 137 LEU A C 1
ATOM 1081 O O . LEU A 1 137 ? 13.600 -7.768 -5.523 1.00 96.31 137 LEU A O 1
ATOM 1085 N N . LEU A 1 138 ? 15.611 -6.999 -6.099 1.00 97.00 138 LEU A N 1
ATOM 1086 C CA . LEU A 1 138 ? 15.189 -6.511 -7.412 1.00 97.00 138 LEU A CA 1
ATOM 1087 C C . LEU A 1 138 ? 15.391 -7.521 -8.552 1.00 97.00 138 LEU A C 1
ATOM 1089 O O . LEU A 1 138 ? 14.911 -7.274 -9.665 1.00 97.00 138 LEU A O 1
ATOM 1093 N N . THR A 1 139 ? 16.091 -8.637 -8.325 1.00 96.06 139 THR A N 1
ATOM 1094 C CA . THR A 1 139 ? 16.518 -9.553 -9.397 1.00 96.06 139 THR A CA 1
ATOM 1095 C C . THR A 1 139 ? 16.175 -11.031 -9.195 1.00 96.06 139 THR A C 1
ATOM 1097 O O . THR A 1 139 ? 16.016 -11.711 -10.212 1.00 96.06 139 THR A O 1
ATOM 1100 N N . HIS A 1 140 ? 15.963 -11.517 -7.967 1.00 93.44 140 HIS A N 1
ATOM 1101 C CA . HIS A 1 140 ? 15.730 -12.933 -7.640 1.00 93.44 140 HIS A CA 1
ATOM 1102 C C . HIS A 1 140 ? 14.630 -13.575 -8.511 1.00 93.44 140 HIS A C 1
ATOM 1104 O O . HIS A 1 140 ? 14.886 -14.552 -9.217 1.00 93.44 140 HIS A O 1
ATOM 1110 N N . HIS A 1 141 ? 13.439 -12.963 -8.581 1.00 93.12 141 HIS A N 1
ATOM 1111 C CA . HIS A 1 141 ? 12.313 -13.432 -9.397 1.00 93.12 141 HIS A CA 1
ATOM 1112 C C . HIS A 1 141 ? 12.679 -13.521 -10.889 1.00 93.12 141 HIS A C 1
ATOM 1114 O O . HIS A 1 141 ? 12.424 -14.524 -11.555 1.00 93.12 141 HIS A O 1
ATOM 1120 N N . ALA A 1 142 ? 13.325 -12.485 -11.433 1.00 93.00 142 ALA A N 1
ATOM 1121 C CA . ALA A 1 142 ? 13.718 -12.459 -12.840 1.00 93.00 142 ALA A CA 1
ATOM 1122 C C . ALA A 1 142 ? 14.803 -13.481 -13.196 1.00 93.00 142 ALA A C 1
ATOM 1124 O O . ALA A 1 142 ? 14.849 -13.881 -14.365 1.00 93.00 142 ALA A O 1
ATOM 1125 N N . ILE A 1 143 ? 15.668 -13.846 -12.240 1.00 92.44 143 ILE A N 1
ATOM 1126 C CA . ILE A 1 143 ? 16.702 -14.884 -12.364 1.00 92.44 143 ILE A CA 1
ATOM 1127 C C . ILE A 1 143 ? 16.055 -16.272 -12.289 1.00 92.44 143 ILE A C 1
ATOM 1129 O O . ILE A 1 143 ? 16.320 -17.099 -13.161 1.00 92.44 143 ILE A O 1
ATOM 1133 N N . ALA A 1 144 ? 15.143 -16.503 -11.339 1.00 90.06 144 ALA A N 1
ATOM 1134 C CA . ALA A 1 144 ? 14.367 -17.741 -11.248 1.00 90.06 144 ALA A CA 1
ATOM 1135 C C . ALA A 1 144 ? 13.593 -18.025 -12.551 1.00 90.06 144 ALA A C 1
ATOM 1137 O O . ALA A 1 144 ? 13.680 -19.124 -13.097 1.00 90.06 144 ALA A O 1
ATOM 1138 N N . GLU A 1 145 ? 12.943 -17.009 -13.132 1.00 88.44 145 GLU A N 1
ATOM 1139 C CA . GLU A 1 145 ? 12.274 -17.106 -14.441 1.00 88.44 145 GLU A CA 1
ATOM 1140 C C . GLU A 1 145 ? 13.215 -17.371 -15.635 1.00 88.44 145 GLU A C 1
ATOM 1142 O O . GLU A 1 145 ? 12.735 -17.737 -16.707 1.00 88.44 145 GLU A O 1
ATOM 1147 N N . MET A 1 146 ? 14.534 -17.154 -15.524 1.00 88.31 146 MET A N 1
ATOM 1148 C CA . MET A 1 146 ? 15.471 -17.535 -16.600 1.00 88.31 146 MET A CA 1
ATOM 1149 C C . MET A 1 146 ? 15.725 -19.046 -16.637 1.00 88.31 146 MET A C 1
ATOM 1151 O O . MET A 1 146 ? 16.026 -19.572 -17.708 1.00 88.31 146 MET A O 1
ATOM 1155 N N . GLY A 1 147 ? 15.580 -19.732 -15.499 1.00 80.00 147 GLY A N 1
ATOM 1156 C CA . GLY A 1 147 ? 15.734 -21.180 -15.374 1.00 80.00 147 GLY A CA 1
ATOM 1157 C C . GLY A 1 147 ? 17.138 -21.723 -15.681 1.00 80.00 147 GLY A C 1
ATOM 1158 O O . GLY A 1 147 ? 18.099 -20.993 -15.939 1.00 80.00 147 GLY A O 1
ATOM 1159 N N . GLY A 1 148 ? 17.251 -23.054 -15.649 1.00 76.62 148 GLY A N 1
ATOM 1160 C CA . GLY A 1 148 ? 18.486 -23.778 -15.963 1.00 76.62 148 GLY A CA 1
ATOM 1161 C C . GLY A 1 148 ? 19.680 -23.317 -15.122 1.00 76.62 148 GLY A C 1
ATOM 1162 O O . GLY A 1 148 ? 19.577 -23.144 -13.912 1.00 76.62 148 GLY A O 1
ATOM 1163 N N . HIS A 1 149 ? 20.819 -23.083 -15.774 1.00 65.75 149 HIS A N 1
ATOM 1164 C CA . HIS A 1 149 ? 22.054 -22.650 -15.114 1.00 65.75 149 HIS A CA 1
ATOM 1165 C C . HIS A 1 149 ? 22.018 -21.216 -14.551 1.00 65.75 149 HIS A C 1
ATOM 1167 O O . HIS A 1 149 ? 22.956 -20.834 -13.856 1.00 65.75 149 HIS A O 1
ATOM 1173 N N . ALA A 1 150 ? 20.983 -20.409 -14.818 1.00 66.44 150 ALA A N 1
ATOM 1174 C CA . ALA A 1 150 ? 20.937 -19.011 -14.374 1.00 66.44 150 ALA A CA 1
ATOM 1175 C C . ALA A 1 150 ? 20.829 -18.845 -12.847 1.00 66.44 150 ALA A C 1
ATOM 1177 O O . ALA A 1 150 ? 21.263 -17.823 -12.325 1.00 66.44 150 ALA A O 1
ATOM 1178 N N . THR A 1 151 ? 20.299 -19.843 -12.134 1.00 65.75 151 THR A N 1
ATOM 1179 C CA . THR A 1 151 ? 20.219 -19.862 -10.660 1.00 65.75 151 THR A CA 1
ATOM 1180 C C . THR A 1 151 ? 21.493 -20.381 -9.986 1.00 65.75 151 THR A C 1
ATOM 1182 O O . THR A 1 151 ? 21.638 -20.240 -8.778 1.00 65.75 151 THR A O 1
ATOM 1185 N N . GLN A 1 152 ? 22.415 -20.982 -10.747 1.00 66.19 152 GLN A N 1
ATOM 1186 C CA . GLN A 1 152 ? 23.651 -21.597 -10.237 1.00 66.19 152 GLN A CA 1
ATOM 1187 C C . GLN A 1 152 ? 24.924 -20.870 -10.698 1.00 66.19 152 GLN A C 1
ATOM 1189 O O . GLN A 1 152 ? 25.959 -20.965 -10.045 1.00 66.19 152 GLN A O 1
ATOM 1194 N N . TYR A 1 153 ? 24.865 -20.154 -11.825 1.00 68.44 153 TYR A N 1
ATOM 1195 C CA . TYR A 1 153 ? 26.017 -19.524 -12.465 1.00 68.44 153 TYR A CA 1
ATOM 1196 C C . TYR A 1 153 ? 25.685 -18.110 -12.951 1.00 68.44 153 TYR A C 1
ATOM 1198 O O . TYR A 1 153 ? 24.600 -17.845 -13.476 1.00 68.44 153 TYR A O 1
ATOM 1206 N N . ALA A 1 154 ? 26.671 -17.212 -12.876 1.00 78.81 154 ALA A N 1
ATOM 1207 C CA . ALA A 1 154 ? 26.594 -15.847 -13.394 1.00 78.81 154 ALA A CA 1
ATOM 1208 C C . ALA A 1 154 ? 26.620 -15.816 -14.939 1.00 78.81 154 ALA A C 1
ATOM 1210 O O . ALA A 1 154 ? 27.589 -15.402 -15.572 1.00 78.81 154 ALA A O 1
ATOM 1211 N N . THR A 1 155 ? 25.542 -16.279 -15.571 1.00 86.69 155 THR A N 1
ATOM 1212 C CA . THR A 1 155 ? 25.366 -16.219 -17.030 1.00 86.69 155 THR A CA 1
ATOM 1213 C C . THR A 1 155 ? 25.314 -14.765 -17.522 1.00 86.69 155 THR A C 1
ATOM 1215 O O . THR A 1 155 ? 24.949 -13.852 -16.780 1.00 86.69 155 THR A O 1
ATOM 1218 N N . THR A 1 156 ? 25.630 -14.506 -18.798 1.00 90.50 156 THR A N 1
ATOM 1219 C CA . THR A 1 156 ? 25.617 -13.136 -19.354 1.00 90.50 156 THR A CA 1
ATOM 1220 C C . THR A 1 156 ? 24.289 -12.378 -19.147 1.00 90.50 156 THR A C 1
ATOM 1222 O O . THR A 1 156 ? 24.350 -11.180 -18.856 1.00 90.50 156 THR A O 1
ATOM 1225 N N . PRO A 1 157 ? 23.093 -13.003 -19.248 1.00 90.38 157 PRO A N 1
ATOM 1226 C CA . PRO A 1 157 ? 21.831 -12.354 -18.880 1.00 90.38 157 PRO A CA 1
ATOM 1227 C C . PRO A 1 157 ? 21.745 -11.956 -17.399 1.00 90.38 157 PRO A C 1
ATOM 1229 O O . PRO A 1 157 ? 21.287 -10.852 -17.106 1.00 90.38 157 PRO A O 1
ATOM 1232 N N . VAL A 1 158 ? 22.221 -12.807 -16.482 1.00 90.56 158 VAL A N 1
ATOM 1233 C CA . VAL A 1 158 ? 22.253 -12.535 -15.032 1.00 90.56 158 VAL A CA 1
ATOM 1234 C C . VAL A 1 158 ? 23.218 -11.392 -14.718 1.00 90.56 158 VAL A C 1
ATOM 1236 O O . VAL A 1 158 ? 22.833 -10.450 -14.028 1.00 90.56 158 VAL A O 1
ATOM 1239 N N . ILE A 1 159 ? 24.425 -11.402 -15.297 1.00 92.12 159 ILE A N 1
ATOM 1240 C CA . ILE A 1 159 ? 25.411 -10.316 -15.148 1.00 92.12 159 ILE A CA 1
ATOM 1241 C C . ILE A 1 159 ? 24.808 -8.978 -15.592 1.00 92.12 159 ILE A C 1
ATOM 1243 O O . ILE A 1 159 ? 24.832 -8.013 -14.833 1.00 92.12 159 ILE A O 1
ATOM 1247 N N . LYS A 1 160 ? 24.206 -8.918 -16.789 1.00 93.19 160 LYS A N 1
ATOM 1248 C CA . LYS A 1 160 ? 23.571 -7.691 -17.304 1.00 93.19 160 LYS A CA 1
ATOM 1249 C C . LYS A 1 160 ? 22.395 -7.228 -16.442 1.00 93.19 160 LYS A C 1
ATOM 1251 O O . LYS A 1 160 ? 22.177 -6.024 -16.305 1.00 93.19 160 LYS A O 1
ATOM 1256 N N . LEU A 1 161 ? 21.635 -8.163 -15.870 1.00 93.62 161 LEU A N 1
ATOM 1257 C CA . LEU A 1 161 ? 20.535 -7.846 -14.966 1.00 93.62 161 LEU A CA 1
ATOM 1258 C C . LEU A 1 161 ? 21.047 -7.254 -13.645 1.00 93.62 161 LEU A C 1
ATOM 1260 O O . LEU A 1 161 ? 20.567 -6.192 -13.264 1.00 93.62 161 LEU A O 1
ATOM 1264 N N . ARG A 1 162 ? 22.043 -7.867 -12.990 1.00 94.44 162 ARG A N 1
ATOM 1265 C CA . ARG A 1 162 ? 22.646 -7.315 -11.759 1.00 94.44 162 ARG A CA 1
ATOM 1266 C C . ARG A 1 162 ? 23.324 -5.965 -12.021 1.00 94.44 162 ARG A C 1
ATOM 1268 O O . ARG A 1 162 ? 23.072 -5.014 -11.292 1.00 94.44 162 ARG A O 1
ATOM 1275 N N . GLN A 1 163 ? 24.069 -5.824 -13.123 1.00 93.62 163 GLN A N 1
ATOM 1276 C CA . GLN A 1 163 ? 24.699 -4.556 -13.532 1.00 93.62 163 GLN A CA 1
ATOM 1277 C C . GLN A 1 163 ? 23.698 -3.404 -13.706 1.00 93.62 163 GLN A C 1
ATOM 1279 O O . GLN A 1 163 ? 23.996 -2.279 -13.324 1.00 93.62 163 GLN A O 1
ATOM 1284 N N . ARG A 1 164 ? 22.491 -3.657 -14.231 1.00 93.06 164 ARG A N 1
ATOM 1285 C CA . ARG A 1 164 ? 21.4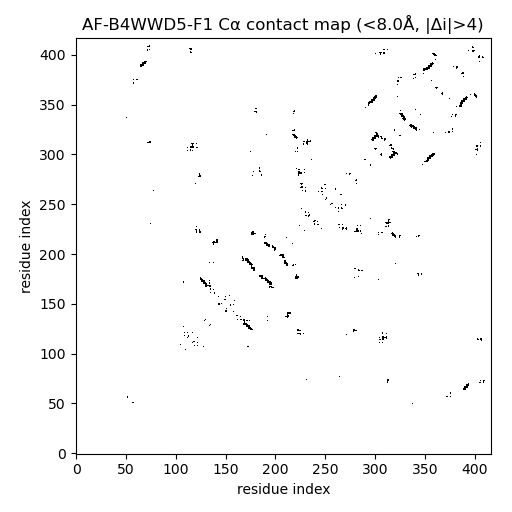29 -2.633 -14.313 1.00 93.06 164 ARG A CA 1
ATOM 1286 C C . ARG A 1 164 ? 21.064 -2.060 -12.935 1.00 93.06 164 ARG A C 1
ATOM 1288 O O . ARG A 1 164 ? 20.670 -0.895 -12.848 1.00 93.06 164 ARG A O 1
ATOM 1295 N N . TYR A 1 165 ? 21.146 -2.876 -11.890 1.00 95.62 165 TYR A N 1
ATOM 1296 C CA . TYR A 1 165 ? 20.765 -2.519 -10.530 1.00 95.62 165 TYR A CA 1
ATOM 1297 C C . TYR A 1 165 ? 21.962 -2.198 -9.625 1.00 95.62 165 TYR A C 1
ATOM 1299 O O . TYR A 1 165 ? 21.733 -1.873 -8.475 1.00 95.62 165 TYR A O 1
ATOM 1307 N N . SER A 1 166 ? 23.208 -2.166 -10.116 1.00 94.81 166 SER A N 1
ATOM 1308 C CA . SER A 1 166 ? 24.402 -1.962 -9.268 1.00 94.81 166 SER A CA 1
ATOM 1309 C C . SER A 1 166 ? 24.360 -0.704 -8.386 1.00 94.81 166 SER A C 1
ATOM 1311 O O . SER A 1 166 ? 24.941 -0.698 -7.311 1.00 94.81 166 SER A O 1
ATOM 1313 N N . HIS A 1 167 ? 23.635 0.338 -8.805 1.00 95.50 167 HIS A N 1
ATOM 1314 C CA . HIS A 1 167 ? 23.399 1.555 -8.019 1.00 95.50 167 HIS A CA 1
ATOM 1315 C C . HIS A 1 167 ? 22.685 1.326 -6.671 1.00 95.50 167 HIS A C 1
ATOM 1317 O O . HIS A 1 167 ? 22.770 2.182 -5.799 1.00 95.50 167 HIS A O 1
ATOM 1323 N N . VAL A 1 168 ? 21.982 0.200 -6.475 1.00 96.94 168 VAL A N 1
ATOM 1324 C CA . VAL A 1 168 ? 21.336 -0.116 -5.185 1.00 96.94 168 VAL A CA 1
ATOM 1325 C C . VAL A 1 168 ? 22.295 -0.740 -4.172 1.00 96.94 168 VAL A C 1
ATOM 1327 O O . VAL A 1 168 ? 21.968 -0.783 -2.992 1.00 96.94 168 VAL A O 1
ATOM 1330 N N . MET A 1 169 ? 23.491 -1.168 -4.601 1.00 96.62 169 MET A N 1
ATOM 1331 C CA . MET A 1 169 ? 24.529 -1.670 -3.689 1.00 96.62 169 MET A CA 1
ATOM 1332 C C . MET A 1 169 ? 25.043 -0.575 -2.743 1.00 96.62 169 MET A C 1
ATOM 1334 O O . MET A 1 169 ? 25.566 -0.886 -1.681 1.00 96.62 169 MET A O 1
ATOM 1338 N N . GLU A 1 170 ? 24.882 0.696 -3.128 1.00 95.75 170 GLU A N 1
ATOM 1339 C CA . GLU A 1 170 ? 25.188 1.878 -2.311 1.00 95.75 170 GLU A CA 1
ATOM 1340 C C . GLU A 1 170 ? 24.137 2.134 -1.215 1.00 95.75 170 GLU A C 1
ATOM 1342 O O . GLU A 1 170 ? 24.318 3.035 -0.402 1.00 95.75 170 GLU A O 1
ATOM 1347 N N . GLY A 1 171 ? 23.051 1.355 -1.194 1.00 96.19 171 GLY A N 1
ATOM 1348 C CA . GLY A 1 171 ? 22.035 1.384 -0.153 1.00 96.19 171 GLY A CA 1
ATOM 1349 C C . GLY A 1 171 ? 20.759 2.145 -0.492 1.00 96.19 171 GLY A C 1
ATOM 1350 O O . GLY A 1 171 ? 20.580 2.774 -1.546 1.00 96.19 171 GLY A O 1
ATOM 1351 N N . GLY A 1 172 ? 19.808 2.022 0.426 1.00 96.44 172 GLY A N 1
ATOM 1352 C CA . GLY A 1 172 ? 18.457 2.542 0.302 1.00 96.44 172 GLY A CA 1
ATOM 1353 C C . GLY A 1 172 ? 17.497 1.807 1.228 1.00 96.44 172 GLY A C 1
ATOM 1354 O O . GLY A 1 172 ? 17.906 1.034 2.093 1.00 96.44 172 GLY A O 1
ATOM 1355 N N . TRP A 1 173 ? 16.202 2.053 1.049 1.00 96.81 173 TRP A N 1
ATOM 1356 C CA . TRP A 1 173 ? 15.165 1.394 1.838 1.00 96.81 173 TRP A CA 1
ATOM 1357 C C . TRP A 1 173 ? 14.206 0.584 0.967 1.00 96.81 173 TRP A C 1
ATOM 1359 O O . TRP A 1 173 ? 13.729 1.041 -0.073 1.00 96.81 173 TRP A O 1
ATOM 1369 N N . TRP A 1 174 ? 13.923 -0.637 1.407 1.00 97.25 174 TRP A N 1
ATOM 1370 C CA . TRP A 1 174 ? 12.894 -1.514 0.870 1.00 97.25 174 TRP A CA 1
ATOM 1371 C C . TRP A 1 174 ? 11.608 -1.315 1.663 1.00 97.25 174 TRP A C 1
ATOM 1373 O O . TRP A 1 174 ? 11.643 -1.334 2.892 1.00 97.25 174 TRP A O 1
ATOM 1383 N N . VAL A 1 175 ? 10.484 -1.145 0.968 1.00 97.19 175 VAL A N 1
ATOM 1384 C CA . VAL A 1 175 ? 9.151 -1.221 1.572 1.00 97.19 175 VAL A CA 1
ATOM 1385 C C . VAL A 1 175 ? 8.375 -2.391 0.985 1.00 97.19 175 VAL A C 1
ATOM 1387 O O . VAL A 1 175 ? 8.258 -2.511 -0.238 1.00 97.19 175 VAL A O 1
ATOM 1390 N N . SER A 1 176 ? 7.820 -3.218 1.864 1.00 95.56 176 SER A N 1
ATOM 1391 C CA . SER A 1 176 ? 6.838 -4.248 1.526 1.00 95.56 176 SER A CA 1
ATOM 1392 C C . SER A 1 176 ? 5.623 -4.143 2.456 1.00 95.56 176 SER A C 1
ATOM 1394 O O . SER A 1 176 ? 5.536 -3.235 3.281 1.00 95.56 176 SER A O 1
ATOM 1396 N N . GLY A 1 177 ? 4.655 -5.031 2.269 1.00 93.88 177 GLY A N 1
ATOM 1397 C CA . GLY A 1 177 ? 3.462 -5.169 3.095 1.00 93.88 177 GLY A CA 1
ATOM 1398 C C . GLY A 1 177 ? 2.991 -6.622 3.117 1.00 93.88 177 GLY A C 1
ATOM 1399 O O . GLY A 1 177 ? 3.772 -7.533 2.860 1.00 93.88 177 GLY A O 1
ATOM 1400 N N . LEU A 1 178 ? 1.709 -6.840 3.389 1.00 95.75 178 LEU A N 1
ATOM 1401 C CA . LEU A 1 178 ? 1.078 -8.158 3.457 1.00 95.75 178 LEU A CA 1
ATOM 1402 C C . LEU A 1 178 ? 0.421 -8.533 2.118 1.00 95.75 178 LEU A C 1
ATOM 1404 O O . LEU A 1 178 ? -0.113 -7.668 1.418 1.00 95.75 178 LEU A O 1
ATOM 1408 N N . ASP A 1 179 ? 0.432 -9.816 1.750 1.00 96.19 179 ASP A N 1
ATOM 1409 C CA . ASP A 1 179 ? -0.137 -10.289 0.485 1.00 96.19 179 ASP A CA 1
ATOM 1410 C C . ASP A 1 179 ? -1.620 -10.706 0.622 1.00 96.19 179 ASP A C 1
ATOM 1412 O O . ASP A 1 179 ? -1.914 -11.743 1.227 1.00 96.19 179 ASP A O 1
ATOM 1416 N N . PRO A 1 180 ? -2.575 -9.972 0.007 1.00 96.81 180 PRO A N 1
ATOM 1417 C CA . PRO A 1 180 ? -4.000 -10.321 0.043 1.00 96.81 180 PRO A CA 1
ATOM 1418 C C . PRO A 1 180 ? -4.338 -11.625 -0.703 1.00 96.81 180 PRO A C 1
ATOM 1420 O O . PRO A 1 180 ? -5.482 -12.074 -0.654 1.00 96.81 180 PRO A O 1
ATOM 1423 N N . LEU A 1 181 ? -3.385 -12.205 -1.443 1.00 96.81 181 LEU A N 1
ATOM 1424 C CA . LEU A 1 181 ? -3.544 -13.431 -2.234 1.00 96.81 181 LEU A CA 1
ATOM 1425 C C . LEU A 1 181 ? -2.877 -14.653 -1.584 1.00 96.81 181 LEU A C 1
ATOM 1427 O O . LEU A 1 181 ? -2.963 -15.746 -2.140 1.00 96.81 181 LEU A O 1
ATOM 1431 N N . ASN A 1 182 ? -2.193 -14.466 -0.453 1.00 95.44 182 ASN A N 1
ATOM 1432 C CA . ASN A 1 182 ? -1.443 -15.501 0.258 1.00 95.44 182 ASN A CA 1
ATOM 1433 C C . ASN A 1 182 ? -1.642 -15.341 1.775 1.00 95.44 182 ASN A C 1
ATOM 1435 O O . ASN A 1 182 ? -0.694 -15.075 2.509 1.00 95.44 182 ASN A O 1
ATOM 1439 N N . ASP A 1 183 ? -2.902 -15.413 2.218 1.00 93.69 183 ASP A N 1
ATOM 1440 C CA . ASP A 1 183 ? -3.328 -15.394 3.628 1.00 93.69 183 ASP A CA 1
ATOM 1441 C C . ASP A 1 183 ? -2.660 -14.311 4.500 1.00 93.69 183 ASP A C 1
ATOM 1443 O O . ASP A 1 183 ? -2.308 -14.544 5.660 1.00 93.69 183 ASP A O 1
ATOM 1447 N N . TRP A 1 184 ? -2.476 -13.115 3.925 1.00 94.62 184 TRP A N 1
ATOM 1448 C CA . TRP A 1 184 ? -1.860 -11.946 4.565 1.00 94.62 184 TRP A CA 1
ATOM 1449 C C . TRP A 1 184 ? -0.457 -12.205 5.135 1.00 94.62 184 TRP A C 1
ATOM 1451 O O . TRP A 1 184 ? -0.024 -11.513 6.052 1.00 94.62 184 TRP A O 1
ATOM 1461 N N . GLN A 1 185 ? 0.277 -13.177 4.587 1.00 93.38 185 GLN A N 1
ATOM 1462 C CA . GLN A 1 185 ? 1.707 -13.336 4.857 1.00 93.38 185 GLN A CA 1
ATOM 1463 C C . GLN A 1 185 ? 2.503 -12.136 4.307 1.00 93.38 185 GLN A C 1
ATOM 1465 O O . GLN A 1 185 ? 2.027 -11.477 3.375 1.00 93.38 185 GLN A O 1
ATOM 1470 N N . PRO A 1 186 ? 3.715 -11.856 4.825 1.00 92.75 186 PRO A N 1
ATOM 1471 C CA . PRO A 1 186 ? 4.620 -10.870 4.235 1.00 92.75 186 PRO A CA 1
ATOM 1472 C C . PRO A 1 186 ? 4.801 -11.085 2.724 1.00 92.75 186 PRO A C 1
ATOM 1474 O O . PRO A 1 186 ? 4.960 -12.212 2.253 1.00 92.75 186 PRO A O 1
ATOM 1477 N N . MET A 1 187 ? 4.731 -10.003 1.949 1.00 92.50 187 MET A N 1
ATOM 1478 C CA . MET A 1 187 ? 4.771 -10.047 0.490 1.00 92.50 187 MET A CA 1
ATOM 1479 C C . MET A 1 187 ? 6.222 -10.026 -0.017 1.00 92.50 187 MET A C 1
ATOM 1481 O O . MET A 1 187 ? 6.975 -9.093 0.263 1.00 92.50 187 MET A O 1
ATOM 1485 N N . ASP A 1 188 ? 6.587 -10.998 -0.860 1.00 91.56 188 ASP A N 1
ATOM 1486 C CA . ASP A 1 188 ? 7.888 -11.036 -1.560 1.00 91.56 188 ASP A CA 1
ATOM 1487 C C . ASP A 1 188 ? 8.124 -9.807 -2.461 1.00 91.56 188 ASP A C 1
ATOM 1489 O O . ASP A 1 188 ? 9.255 -9.439 -2.772 1.00 91.56 188 ASP A O 1
ATOM 1493 N N . TRP A 1 189 ? 7.044 -9.183 -2.935 1.00 96.19 189 TRP A N 1
ATOM 1494 C CA . TRP A 1 189 ? 7.089 -8.007 -3.794 1.00 96.19 189 TRP A CA 1
ATOM 1495 C C . TRP A 1 189 ? 7.012 -6.718 -2.976 1.00 96.19 189 TRP A C 1
ATOM 1497 O O . TRP A 1 189 ? 6.130 -6.552 -2.141 1.00 96.19 189 TRP A O 1
ATOM 1507 N N . GLY A 1 190 ? 7.863 -5.755 -3.320 1.00 96.88 190 GLY A N 1
ATOM 1508 C CA . GLY A 1 190 ? 7.887 -4.429 -2.714 1.00 96.88 190 GLY A CA 1
ATOM 1509 C C . GLY A 1 190 ? 8.474 -3.370 -3.646 1.00 96.88 190 GLY A C 1
ATOM 1510 O O . GLY A 1 190 ? 8.629 -3.579 -4.856 1.00 96.88 190 GLY A O 1
ATOM 1511 N N . GLN A 1 191 ? 8.812 -2.213 -3.079 1.00 97.69 191 GLN A N 1
ATOM 1512 C CA . GLN A 1 191 ? 9.509 -1.136 -3.786 1.00 97.69 191 GLN A CA 1
ATOM 1513 C C . GLN A 1 191 ? 10.826 -0.791 -3.095 1.00 97.69 191 GLN A C 1
ATOM 1515 O O . GLN A 1 191 ? 10.863 -0.585 -1.884 1.00 97.69 191 GLN A O 1
ATOM 1520 N N . PHE A 1 192 ? 11.893 -0.648 -3.882 1.00 97.81 192 PHE A N 1
ATOM 1521 C CA . PHE A 1 192 ? 13.179 -0.165 -3.386 1.00 97.81 192 PHE A CA 1
ATOM 1522 C C . PHE A 1 192 ? 13.342 1.326 -3.680 1.00 97.81 192 PHE A C 1
ATOM 1524 O O . PHE A 1 192 ? 13.182 1.769 -4.824 1.00 97.81 192 PHE A O 1
ATOM 1531 N N . LYS A 1 193 ? 13.694 2.102 -2.659 1.00 97.06 193 LYS A N 1
ATOM 1532 C CA . LYS A 1 193 ? 14.058 3.513 -2.754 1.00 97.06 193 LYS A CA 1
ATOM 1533 C C . LYS A 1 193 ? 15.579 3.642 -2.595 1.00 97.06 193 LYS A C 1
ATOM 1535 O O . LYS A 1 193 ? 16.059 3.691 -1.464 1.00 97.06 193 LYS A O 1
ATOM 1540 N N . PRO A 1 194 ? 16.349 3.725 -3.696 1.00 96.62 194 PRO A N 1
ATOM 1541 C CA . PRO A 1 194 ? 17.795 3.891 -3.606 1.00 96.62 194 PRO A CA 1
ATOM 1542 C C . PRO A 1 194 ? 18.168 5.258 -3.028 1.00 96.62 194 PRO A C 1
ATOM 1544 O O . PRO A 1 194 ? 17.481 6.263 -3.281 1.00 96.62 194 PRO A O 1
ATOM 1547 N N . GLN A 1 195 ? 19.290 5.285 -2.307 1.00 94.56 195 GLN A N 1
ATOM 1548 C CA . GLN A 1 195 ? 19.948 6.507 -1.848 1.00 94.56 195 GLN A CA 1
ATOM 1549 C C . GLN A 1 195 ? 20.425 7.351 -3.037 1.00 94.56 195 GLN A C 1
ATOM 1551 O O . GLN A 1 195 ? 20.194 8.559 -3.052 1.00 94.56 195 GLN A O 1
ATOM 1556 N N . ASN A 1 196 ? 20.948 6.700 -4.086 1.00 92.75 196 ASN A N 1
ATOM 1557 C CA . ASN A 1 196 ? 21.360 7.325 -5.347 1.00 92.75 196 ASN A CA 1
ATOM 1558 C C . ASN A 1 196 ? 20.499 6.845 -6.542 1.00 92.75 196 ASN A C 1
ATOM 1560 O O . ASN A 1 196 ? 20.857 5.898 -7.246 1.00 92.75 196 ASN A O 1
ATOM 1564 N N . PRO A 1 197 ? 19.331 7.472 -6.803 1.00 94.88 197 PRO A N 1
ATOM 1565 C CA . PRO A 1 197 ? 18.446 7.111 -7.912 1.00 94.88 197 PRO A CA 1
ATOM 1566 C C . PRO A 1 197 ? 19.086 7.270 -9.296 1.00 94.88 197 PRO A C 1
ATOM 1568 O O . PRO A 1 197 ? 19.489 8.366 -9.690 1.00 94.88 197 PRO A O 1
ATOM 1571 N N . ARG A 1 198 ? 19.078 6.201 -10.100 1.00 93.50 198 ARG A N 1
ATOM 1572 C CA . ARG A 1 198 ? 19.515 6.265 -11.503 1.00 93.50 198 ARG A CA 1
ATOM 1573 C C . ARG A 1 198 ? 18.490 6.947 -12.418 1.00 93.50 198 ARG A C 1
ATOM 1575 O O . ARG A 1 198 ? 17.295 7.044 -12.121 1.00 93.50 198 ARG A O 1
ATOM 1582 N N . THR A 1 199 ? 18.933 7.329 -13.611 1.00 92.56 199 THR A N 1
ATOM 1583 C CA . THR A 1 199 ? 18.054 7.773 -14.700 1.00 92.56 199 THR A CA 1
ATOM 1584 C C . THR A 1 199 ? 17.547 6.607 -15.559 1.00 92.56 199 THR A C 1
ATOM 1586 O O . THR A 1 199 ? 18.062 5.481 -15.550 1.00 92.56 199 THR A O 1
ATOM 1589 N N . SER A 1 200 ? 16.471 6.855 -16.307 1.00 87.69 200 SER A N 1
ATOM 1590 C CA . SER A 1 200 ? 15.930 5.912 -17.283 1.00 87.69 200 SER A CA 1
ATOM 1591 C C . SER A 1 200 ? 16.767 5.907 -18.561 1.00 87.69 200 SER A C 1
ATOM 1593 O O . SER A 1 200 ? 16.830 6.907 -19.266 1.00 87.69 200 SER A O 1
ATOM 1595 N N . TRP A 1 201 ? 17.291 4.746 -18.962 1.00 83.75 201 TRP A N 1
ATOM 1596 C CA . TRP A 1 201 ? 18.001 4.604 -20.244 1.00 83.75 201 TRP A CA 1
ATOM 1597 C C . TRP A 1 201 ? 17.131 4.924 -21.476 1.00 83.75 201 TRP A C 1
ATOM 1599 O O . TRP A 1 201 ? 17.663 5.167 -22.553 1.00 83.75 201 TRP A O 1
ATOM 1609 N N . LYS A 1 202 ? 15.793 4.906 -21.346 1.00 84.75 202 LYS A N 1
ATOM 1610 C CA . LYS A 1 202 ? 14.862 5.305 -22.422 1.00 84.75 202 LYS A CA 1
ATOM 1611 C C . LYS A 1 202 ? 14.592 6.810 -22.452 1.00 84.75 202 LYS A C 1
ATOM 1613 O O . LYS A 1 202 ? 14.176 7.328 -23.481 1.00 84.75 202 LYS A O 1
ATOM 1618 N N . HIS A 1 203 ? 14.758 7.476 -21.312 1.00 85.62 203 HIS A N 1
ATOM 1619 C CA . HIS A 1 203 ? 14.431 8.882 -21.093 1.00 85.62 203 HIS A CA 1
ATOM 1620 C C . HIS A 1 203 ? 15.451 9.444 -20.090 1.00 85.62 203 HIS A C 1
ATOM 1622 O O . HIS A 1 203 ? 15.151 9.445 -18.894 1.00 85.62 203 HIS A O 1
ATOM 1628 N N . PRO A 1 204 ? 16.656 9.852 -20.534 1.00 87.56 204 PRO A N 1
ATOM 1629 C CA . PRO A 1 204 ? 17.750 10.232 -19.635 1.00 87.56 204 PRO A CA 1
ATOM 1630 C C . PRO A 1 204 ? 17.383 11.325 -18.623 1.00 87.56 204 PRO A C 1
ATOM 1632 O O . PRO A 1 204 ? 17.848 11.282 -17.491 1.00 87.56 204 PRO A O 1
ATOM 1635 N N . ASP A 1 205 ? 16.464 12.227 -18.975 1.00 87.62 205 ASP A N 1
ATOM 1636 C CA . ASP A 1 205 ? 15.966 13.293 -18.089 1.00 87.62 205 ASP A CA 1
ATOM 1637 C C . ASP A 1 205 ? 15.034 12.786 -16.968 1.00 87.62 205 ASP A C 1
ATOM 1639 O O . ASP A 1 205 ? 14.681 13.524 -16.046 1.00 87.62 205 ASP A O 1
ATOM 1643 N N . LYS A 1 206 ? 14.581 11.525 -17.038 1.00 87.50 206 LYS A N 1
ATOM 1644 C CA . LYS A 1 206 ? 13.672 10.922 -16.058 1.00 87.50 206 LYS A CA 1
ATOM 1645 C C . LYS A 1 206 ? 14.449 10.107 -15.027 1.00 87.50 206 LYS A C 1
ATOM 1647 O O . LYS A 1 206 ? 14.790 8.946 -15.265 1.00 87.50 206 LYS A O 1
ATOM 1652 N N . VAL A 1 207 ? 14.618 10.691 -13.844 1.00 93.25 207 VAL A N 1
ATOM 1653 C CA . VAL A 1 207 ? 15.055 9.991 -12.626 1.00 93.25 207 VAL A CA 1
ATOM 1654 C C . VAL A 1 207 ? 14.029 8.921 -12.234 1.00 93.25 207 VAL A C 1
ATOM 1656 O O . VAL A 1 207 ? 12.823 9.183 -12.182 1.00 93.25 207 VAL A O 1
ATOM 1659 N N . ILE A 1 208 ? 14.499 7.708 -11.948 1.00 92.12 208 ILE A N 1
ATOM 1660 C CA . ILE A 1 208 ? 13.685 6.599 -11.440 1.00 92.12 208 ILE A CA 1
ATOM 1661 C C . ILE A 1 208 ? 13.767 6.639 -9.916 1.00 92.12 208 ILE A C 1
ATOM 1663 O O . ILE A 1 208 ? 14.702 6.121 -9.321 1.00 92.12 208 ILE A O 1
ATOM 1667 N N . LYS A 1 209 ? 12.795 7.310 -9.285 1.00 93.12 209 LYS A N 1
ATOM 1668 C CA . LYS A 1 209 ? 12.774 7.501 -7.825 1.00 93.12 209 LYS A CA 1
ATOM 1669 C C . LYS A 1 209 ? 12.642 6.194 -7.040 1.00 93.12 209 LYS A C 1
ATOM 1671 O O . LYS A 1 209 ? 13.166 6.135 -5.941 1.00 93.12 209 LYS A O 1
ATOM 1676 N N . TYR A 1 210 ? 11.946 5.201 -7.590 1.00 95.50 210 TYR A N 1
ATOM 1677 C CA . TYR A 1 210 ? 11.701 3.896 -6.977 1.00 95.50 210 TYR A CA 1
ATOM 1678 C C . TYR A 1 210 ? 11.913 2.797 -8.016 1.00 95.50 210 TYR A C 1
ATOM 1680 O O . TYR A 1 210 ? 11.469 2.939 -9.159 1.00 95.50 210 TYR A O 1
ATOM 1688 N N . GLU A 1 211 ? 12.536 1.700 -7.608 1.00 96.19 211 GLU A N 1
ATOM 1689 C CA . GLU A 1 211 ? 12.624 0.460 -8.377 1.00 96.19 211 GLU A CA 1
ATOM 1690 C C . GLU A 1 211 ? 11.605 -0.561 -7.855 1.00 96.19 211 GLU A C 1
ATOM 1692 O O . GLU A 1 211 ? 11.132 -0.482 -6.721 1.00 96.19 211 GLU A O 1
ATOM 1697 N N . ALA A 1 212 ? 11.268 -1.529 -8.703 1.00 95.06 212 ALA A N 1
ATOM 1698 C CA . ALA A 1 212 ? 10.456 -2.691 -8.360 1.00 95.06 212 ALA A CA 1
ATOM 1699 C C . ALA A 1 212 ? 11.106 -3.952 -8.963 1.00 95.06 212 ALA A C 1
ATOM 1701 O O . ALA A 1 212 ? 11.828 -3.819 -9.968 1.00 95.06 212 ALA A O 1
ATOM 1702 N N . PRO A 1 213 ? 10.853 -5.149 -8.398 1.00 96.06 213 PRO A N 1
ATOM 1703 C CA . PRO A 1 213 ? 11.412 -6.408 -8.879 1.00 96.06 213 PRO A CA 1
ATOM 1704 C C . PRO A 1 213 ? 11.287 -6.603 -10.390 1.00 96.06 213 PRO A C 1
ATOM 1706 O O . PRO A 1 213 ? 10.234 -6.392 -11.001 1.00 96.06 213 PRO A O 1
ATOM 1709 N N . ALA A 1 214 ? 12.391 -6.996 -11.020 1.00 94.31 214 ALA A N 1
ATOM 1710 C CA . ALA A 1 214 ? 12.444 -7.201 -12.456 1.00 94.31 214 ALA A CA 1
ATOM 1711 C C . ALA A 1 214 ? 11.526 -8.355 -12.890 1.00 94.31 214 ALA A C 1
ATOM 1713 O O . ALA A 1 214 ? 11.435 -9.384 -12.227 1.00 94.31 214 ALA A O 1
ATOM 1714 N N . LYS A 1 215 ? 10.871 -8.184 -14.048 1.00 90.25 215 LYS A N 1
ATOM 1715 C CA . LYS A 1 215 ? 9.901 -9.111 -14.675 1.00 90.25 215 LYS A CA 1
ATOM 1716 C C . LYS A 1 215 ? 8.657 -9.481 -13.846 1.00 90.25 215 LYS A C 1
ATOM 1718 O O . LYS A 1 215 ? 7.678 -9.936 -14.431 1.00 90.25 215 LYS A O 1
ATOM 1723 N N . GLN A 1 216 ? 8.638 -9.227 -12.543 1.00 91.19 216 GLN A N 1
ATOM 1724 C CA . GLN A 1 216 ? 7.458 -9.407 -11.709 1.00 91.19 216 GLN A CA 1
ATOM 1725 C C . GLN A 1 216 ? 6.401 -8.339 -12.037 1.00 91.19 216 GLN A C 1
ATOM 1727 O O . GLN A 1 216 ? 6.708 -7.204 -12.411 1.00 91.19 216 GLN A O 1
ATOM 1732 N N . SER A 1 217 ? 5.125 -8.707 -11.928 1.00 91.69 217 SER A N 1
ATOM 1733 C CA . SER A 1 217 ? 4.021 -7.758 -12.108 1.00 91.69 217 SER A CA 1
ATOM 1734 C C . SER A 1 217 ? 3.892 -6.843 -10.887 1.00 91.69 217 SER A C 1
ATOM 1736 O O . SER A 1 217 ? 3.978 -7.322 -9.763 1.00 91.69 217 SER A O 1
ATOM 1738 N N . THR A 1 218 ? 3.637 -5.547 -11.093 1.00 93.38 218 THR A N 1
ATOM 1739 C CA . THR A 1 218 ? 3.464 -4.572 -9.999 1.00 93.38 218 THR A CA 1
ATOM 1740 C C . THR A 1 218 ? 2.263 -4.920 -9.118 1.00 93.38 218 THR A C 1
ATOM 1742 O O . THR A 1 218 ? 1.147 -5.042 -9.628 1.00 93.38 218 THR A O 1
ATOM 1745 N N . ARG A 1 219 ? 2.478 -5.079 -7.812 1.00 96.44 219 ARG A N 1
ATOM 1746 C CA . ARG A 1 219 ? 1.427 -5.367 -6.821 1.00 96.44 219 ARG A CA 1
ATOM 1747 C C . ARG A 1 219 ? 0.903 -4.067 -6.191 1.00 96.44 219 ARG A C 1
ATOM 1749 O O . ARG A 1 219 ? 1.388 -2.979 -6.520 1.00 96.44 219 ARG A O 1
ATOM 1756 N N . ALA A 1 220 ? -0.097 -4.174 -5.319 1.00 97.62 220 ALA A N 1
ATOM 1757 C CA . ALA A 1 220 ? -0.469 -3.095 -4.400 1.00 97.62 220 ALA A CA 1
ATOM 1758 C C . ALA A 1 220 ? 0.162 -3.355 -3.024 1.00 97.62 220 ALA A C 1
ATOM 1760 O O . ALA A 1 220 ? 0.261 -4.505 -2.610 1.00 97.62 220 ALA A O 1
ATOM 1761 N N . LEU A 1 221 ? 0.574 -2.304 -2.312 1.00 97.50 221 LEU A N 1
ATOM 1762 C CA . LEU A 1 221 ? 1.114 -2.427 -0.956 1.00 97.50 221 LEU A CA 1
ATOM 1763 C C . LEU A 1 221 ? -0.002 -2.253 0.077 1.00 97.50 221 LEU A C 1
ATOM 1765 O O . LEU A 1 221 ? -0.596 -1.173 0.180 1.00 97.50 221 LEU A O 1
ATOM 1769 N N . PHE A 1 222 ? -0.218 -3.308 0.858 1.00 97.69 222 PHE A N 1
ATOM 1770 C CA . PHE A 1 222 ? -1.050 -3.342 2.058 1.00 97.69 222 PHE A CA 1
ATOM 1771 C C . PHE A 1 222 ? -0.109 -3.327 3.255 1.00 97.69 222 PHE A C 1
ATOM 1773 O O . PHE A 1 222 ? 0.412 -4.371 3.634 1.00 97.69 222 PHE A O 1
ATOM 1780 N N . LEU A 1 223 ? 0.190 -2.149 3.796 1.00 96.81 223 LEU A N 1
ATOM 1781 C CA . LEU A 1 223 ? 1.175 -2.050 4.872 1.00 96.81 223 LEU A CA 1
ATOM 1782 C C . LEU A 1 223 ? 0.705 -2.848 6.104 1.00 96.81 223 LEU A C 1
ATOM 1784 O O . LEU A 1 223 ? -0.473 -2.790 6.468 1.00 96.81 223 LEU A O 1
ATOM 1788 N N . SER A 1 224 ? 1.622 -3.605 6.707 1.00 95.25 224 SER A N 1
ATOM 1789 C CA . SER A 1 224 ? 1.461 -4.229 8.020 1.00 95.25 224 SER A CA 1
ATOM 1790 C C . SER A 1 224 ? 1.185 -3.135 9.054 1.00 95.25 224 SER A C 1
ATOM 1792 O O . SER A 1 224 ? 1.766 -2.046 8.981 1.00 95.25 224 SER A O 1
ATOM 1794 N N . LEU A 1 225 ? 0.246 -3.374 9.966 1.00 93.69 225 LEU A N 1
ATOM 1795 C CA . LEU A 1 225 ? -0.279 -2.337 10.852 1.00 93.69 225 LEU A CA 1
ATOM 1796 C C . LEU A 1 225 ? 0.047 -2.660 12.307 1.00 93.69 225 LEU A C 1
ATOM 1798 O O . LEU A 1 225 ? -0.376 -3.697 12.804 1.00 93.69 225 LEU A O 1
ATOM 1802 N N . PRO A 1 226 ? 0.741 -1.768 13.028 1.00 94.56 226 PRO A N 1
ATOM 1803 C CA . PRO A 1 226 ? 0.768 -1.815 14.481 1.00 94.56 226 PRO A CA 1
ATOM 1804 C C . PRO A 1 226 ? -0.655 -1.722 15.039 1.00 94.56 226 PRO A C 1
ATOM 1806 O O . PRO A 1 226 ? -1.520 -1.023 14.500 1.00 94.56 226 PRO A O 1
ATOM 1809 N N . TRP A 1 227 ? -0.888 -2.400 16.155 1.00 94.81 227 TRP A N 1
ATOM 1810 C CA . TRP A 1 227 ? -2.171 -2.432 16.846 1.00 94.81 227 TRP A CA 1
ATOM 1811 C C . TRP A 1 227 ? -2.628 -1.037 17.282 1.00 94.81 227 TRP A C 1
ATOM 1813 O O . TRP A 1 227 ? -3.830 -0.766 17.324 1.00 94.81 227 TRP A O 1
ATOM 1823 N N . ALA A 1 228 ? -1.693 -0.132 17.596 1.00 93.81 228 ALA A N 1
ATOM 1824 C CA . ALA A 1 228 ? -2.017 1.250 17.949 1.00 93.81 228 ALA A CA 1
ATOM 1825 C C . ALA A 1 228 ? -2.573 2.044 16.753 1.00 93.81 228 ALA A C 1
ATOM 1827 O O . ALA A 1 228 ? -3.598 2.717 16.887 1.00 93.81 228 ALA A O 1
ATOM 1828 N N . ASP A 1 229 ? -1.941 1.934 15.581 1.00 94.62 229 ASP A N 1
ATOM 1829 C CA . ASP A 1 229 ? -2.404 2.574 14.346 1.00 94.62 229 ASP A CA 1
ATOM 1830 C C . ASP A 1 229 ? -3.742 1.953 13.886 1.00 94.62 229 ASP A C 1
ATOM 1832 O O . ASP A 1 229 ? -4.692 2.673 13.564 1.00 94.62 229 ASP A O 1
ATOM 1836 N N . GLY A 1 230 ? -3.880 0.623 13.969 1.00 96.25 230 GLY A N 1
ATOM 1837 C CA . GLY A 1 230 ? -5.130 -0.095 13.694 1.00 96.25 230 GLY A CA 1
ATOM 1838 C C . GLY A 1 230 ? -6.295 0.312 14.609 1.00 96.25 230 GLY A C 1
ATOM 1839 O O . GLY A 1 230 ? -7.419 0.497 14.130 1.00 96.25 230 GLY A O 1
ATOM 1840 N N . LEU A 1 231 ? -6.034 0.548 15.902 1.00 95.69 231 LEU A N 1
ATOM 1841 C CA . LEU A 1 231 ? -7.020 1.089 16.846 1.00 95.69 231 LEU A CA 1
ATOM 1842 C C . LEU A 1 231 ? -7.449 2.509 16.453 1.00 95.69 231 LEU A C 1
ATOM 1844 O O . LEU A 1 231 ? -8.644 2.805 16.480 1.00 95.69 231 LEU A O 1
ATOM 1848 N N . GLY A 1 232 ? -6.509 3.366 16.046 1.00 95.44 232 GLY A N 1
ATOM 1849 C CA . GLY A 1 232 ? -6.800 4.724 15.576 1.00 95.44 232 GLY A CA 1
ATOM 1850 C C . GLY A 1 232 ? -7.673 4.752 14.314 1.00 95.44 232 GLY A C 1
ATOM 1851 O O . GLY A 1 232 ? -8.614 5.549 14.222 1.00 95.44 232 GLY A O 1
ATOM 1852 N N . ILE A 1 233 ? -7.423 3.838 13.370 1.00 96.69 233 ILE A N 1
ATOM 1853 C CA . ILE A 1 233 ? -8.271 3.638 12.184 1.00 96.69 233 ILE A CA 1
ATOM 1854 C C . ILE A 1 233 ? -9.669 3.156 12.597 1.00 96.69 233 ILE A C 1
ATOM 1856 O O . ILE A 1 233 ? -10.679 3.718 12.167 1.00 96.69 233 ILE A O 1
ATOM 1860 N N . ALA A 1 234 ? -9.757 2.153 13.475 1.00 96.88 234 ALA A N 1
ATOM 1861 C CA . ALA A 1 234 ? -11.036 1.638 13.955 1.00 96.88 234 ALA A CA 1
ATOM 1862 C C . ALA A 1 234 ? -11.861 2.710 14.689 1.00 96.88 234 ALA A C 1
ATOM 1864 O O . ALA A 1 234 ? -13.065 2.817 14.462 1.00 96.88 234 ALA A O 1
ATOM 1865 N N . GLN A 1 235 ? -11.229 3.532 15.530 1.00 94.88 235 GLN A N 1
ATOM 1866 C CA . GLN A 1 235 ? -11.882 4.633 16.244 1.00 94.88 235 GLN A CA 1
ATOM 1867 C C . GLN A 1 235 ? -12.443 5.695 15.287 1.00 94.88 235 GLN A C 1
ATOM 1869 O O . GLN A 1 235 ? -13.584 6.111 15.477 1.00 94.88 235 GLN A O 1
ATOM 1874 N N . ARG A 1 236 ? -11.714 6.061 14.216 1.00 94.25 236 ARG A N 1
ATOM 1875 C CA . ARG A 1 236 ? -12.191 7.013 13.184 1.00 94.25 236 ARG A CA 1
ATOM 1876 C C . ARG A 1 236 ? -13.526 6.623 12.568 1.00 94.25 236 ARG A C 1
ATOM 1878 O O . ARG A 1 236 ? -14.322 7.479 12.202 1.00 94.25 236 ARG A O 1
ATOM 1885 N N . HIS A 1 237 ? -13.712 5.322 12.394 1.00 94.56 237 HIS A N 1
ATOM 1886 C CA . HIS A 1 237 ? -14.810 4.737 11.641 1.00 94.56 237 HIS A CA 1
ATOM 1887 C C . HIS A 1 237 ? -15.861 4.085 12.553 1.00 94.56 237 HIS A C 1
ATOM 1889 O O . HIS A 1 237 ? -16.596 3.211 12.103 1.00 94.56 237 HIS A O 1
ATOM 1895 N N . GLU A 1 238 ? -15.929 4.501 13.825 1.00 95.38 238 GLU A N 1
ATOM 1896 C CA . GLU A 1 238 ? -16.904 4.033 14.830 1.00 95.38 238 GLU A CA 1
ATOM 1897 C C . GLU A 1 238 ? -16.813 2.520 15.146 1.00 95.38 238 GLU A C 1
ATOM 1899 O O . GLU A 1 238 ? -17.702 1.924 15.753 1.00 95.38 238 GLU A O 1
ATOM 1904 N N . LEU A 1 239 ? -15.690 1.881 14.798 1.00 95.50 239 LEU A N 1
ATOM 1905 C CA . LEU A 1 239 ? -15.398 0.464 15.047 1.00 95.50 239 LEU A CA 1
ATOM 1906 C C . LEU A 1 239 ? -14.506 0.231 16.279 1.00 95.50 239 LEU A C 1
ATOM 1908 O O . LEU A 1 239 ? -14.147 -0.914 16.553 1.00 95.50 239 LEU A O 1
ATOM 1912 N N . GLY A 1 240 ? -14.170 1.278 17.041 1.00 93.56 240 GLY A N 1
ATOM 1913 C CA . GLY A 1 240 ? -13.243 1.212 18.179 1.00 93.56 240 GLY A CA 1
ATOM 1914 C C . GLY A 1 240 ? -13.579 0.129 19.215 1.00 93.56 240 GLY A C 1
ATOM 1915 O O . GLY A 1 240 ? -12.681 -0.589 19.642 1.00 93.56 240 GLY A O 1
ATOM 1916 N N . LEU A 1 241 ? -14.861 -0.068 19.552 1.00 91.44 241 LEU A N 1
ATOM 1917 C CA . LEU A 1 241 ? -15.294 -1.139 20.467 1.00 91.44 241 LEU A CA 1
ATOM 1918 C C . LEU A 1 241 ? -15.061 -2.544 19.884 1.00 91.44 241 LEU A C 1
ATOM 1920 O O . LEU A 1 241 ? -14.569 -3.429 20.579 1.00 91.44 241 LEU A O 1
ATOM 1924 N N . ASN A 1 242 ? -15.354 -2.747 18.595 1.00 94.25 242 ASN A N 1
ATOM 1925 C CA . ASN A 1 242 ? -15.105 -4.024 17.914 1.00 94.25 242 ASN A CA 1
ATOM 1926 C C . ASN A 1 242 ? -13.605 -4.356 17.892 1.00 94.25 242 ASN A C 1
ATOM 1928 O O . ASN A 1 242 ? -13.214 -5.506 18.085 1.00 94.25 242 ASN A O 1
ATOM 1932 N N . TYR A 1 243 ? -12.761 -3.342 17.690 1.00 95.12 243 TYR A N 1
ATOM 1933 C CA . TYR A 1 243 ? -11.311 -3.502 17.710 1.00 95.12 243 TYR A CA 1
ATOM 1934 C C . TYR A 1 243 ? -10.759 -3.688 19.134 1.00 95.12 243 TYR A C 1
ATOM 1936 O O . TYR A 1 243 ? -9.822 -4.456 19.325 1.00 95.12 243 TYR A O 1
ATOM 1944 N N . GLN A 1 244 ? -11.378 -3.086 20.156 1.00 92.25 244 GLN A N 1
ATOM 1945 C CA . GLN A 1 244 ? -11.039 -3.331 21.562 1.00 92.25 244 GLN A CA 1
ATOM 1946 C C . GLN A 1 244 ? -11.266 -4.792 21.973 1.00 92.25 244 GLN A C 1
ATOM 1948 O O . GLN A 1 244 ? -10.396 -5.365 22.624 1.00 92.25 244 GLN A O 1
ATOM 1953 N N . TYR A 1 245 ? -12.366 -5.428 21.558 1.00 91.25 245 TYR A N 1
ATOM 1954 C CA . TYR A 1 245 ? -12.558 -6.864 21.811 1.00 91.25 245 TYR A CA 1
ATOM 1955 C C . TYR A 1 245 ? -11.474 -7.720 21.149 1.00 91.25 245 TYR A C 1
ATOM 1957 O O . TYR A 1 245 ? -10.989 -8.682 21.738 1.00 91.25 245 TYR A O 1
ATOM 1965 N N . ARG A 1 246 ? -11.049 -7.338 19.944 1.00 92.69 246 ARG A N 1
ATOM 1966 C CA . ARG A 1 246 ? -9.992 -8.019 19.192 1.00 92.69 246 ARG A CA 1
ATOM 1967 C C . ARG A 1 246 ? -8.608 -7.854 19.836 1.00 92.69 246 ARG A C 1
ATOM 1969 O O . ARG A 1 246 ? -7.849 -8.815 19.889 1.00 92.69 246 ARG A O 1
ATOM 1976 N N . LEU A 1 247 ? -8.318 -6.672 20.386 1.00 92.25 247 LEU A N 1
ATOM 1977 C CA . LEU A 1 247 ? -7.149 -6.412 21.236 1.00 92.25 247 LEU A C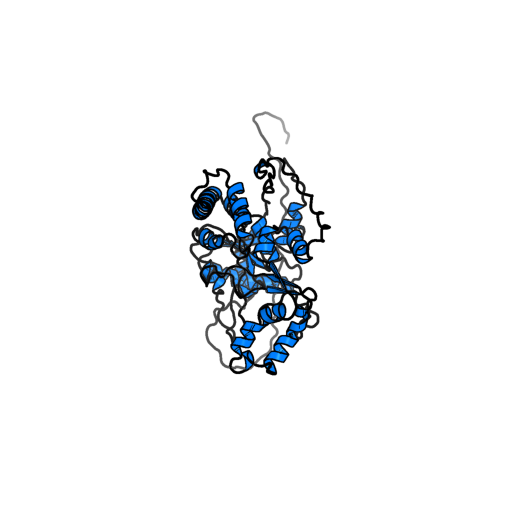A 1
ATOM 1978 C C . LEU A 1 247 ? -7.164 -7.285 22.500 1.00 92.25 247 LEU A C 1
ATOM 1980 O O . LEU A 1 247 ? -6.153 -7.888 22.842 1.00 92.25 247 LEU A O 1
ATOM 1984 N N . GLN A 1 248 ? -8.311 -7.373 23.183 1.00 89.50 248 GLN A N 1
ATOM 1985 C CA . GLN A 1 248 ? -8.476 -8.193 24.390 1.00 89.50 248 GLN A CA 1
ATOM 1986 C C . GLN A 1 248 ? -8.274 -9.686 24.106 1.00 89.50 248 GLN A C 1
ATOM 1988 O O . GLN A 1 248 ? -7.600 -10.357 24.881 1.00 89.50 248 GLN A O 1
ATOM 1993 N N . GLN A 1 249 ? -8.802 -10.189 22.986 1.00 89.62 249 GLN A N 1
ATOM 1994 C CA . GLN A 1 249 ? -8.584 -11.568 22.535 1.00 89.62 249 GLN A CA 1
ATOM 1995 C C . GLN A 1 249 ? -7.100 -11.841 22.262 1.00 89.62 249 GLN A C 1
ATOM 1997 O O . GLN A 1 249 ? -6.535 -12.737 22.876 1.00 89.62 249 GLN A O 1
ATOM 2002 N N . ALA A 1 250 ? -6.440 -11.011 21.447 1.00 91.12 250 ALA A N 1
ATOM 2003 C CA . ALA A 1 250 ? -5.018 -11.182 21.139 1.00 91.12 250 ALA A CA 1
ATOM 2004 C C . ALA A 1 250 ? -4.115 -11.111 22.386 1.00 91.12 250 ALA A C 1
ATOM 2006 O O . ALA A 1 250 ? -3.123 -11.830 22.476 1.00 91.12 250 ALA A O 1
ATOM 2007 N N . VAL A 1 251 ? -4.458 -10.272 23.370 1.00 89.06 251 VAL A N 1
ATOM 2008 C CA . VAL A 1 251 ? -3.744 -10.212 24.656 1.00 89.06 251 VAL A CA 1
ATOM 2009 C C . VAL A 1 251 ? -3.989 -11.465 25.492 1.00 89.06 251 VAL A C 1
ATOM 2011 O O . VAL A 1 251 ? -3.033 -11.981 26.060 1.00 89.06 251 VAL A O 1
ATOM 2014 N N . HIS A 1 252 ? -5.220 -11.976 25.549 1.00 87.88 252 HIS A N 1
ATOM 2015 C CA . HIS A 1 252 ? -5.540 -13.207 26.277 1.00 87.88 252 HIS A CA 1
ATOM 2016 C C . HIS A 1 252 ? -4.853 -14.441 25.669 1.00 87.88 252 HIS A C 1
ATOM 2018 O O . HIS A 1 252 ? -4.339 -15.273 26.410 1.00 87.88 252 HIS A O 1
ATOM 2024 N N . ASP A 1 253 ? -4.767 -14.523 24.339 1.00 88.62 253 ASP A N 1
ATOM 2025 C CA . ASP A 1 253 ? -4.095 -15.625 23.637 1.00 88.62 253 ASP A CA 1
ATOM 2026 C C . ASP A 1 253 ? -2.575 -15.669 23.919 1.00 88.62 253 ASP A C 1
ATOM 2028 O O . ASP A 1 253 ? -1.976 -16.744 23.932 1.00 88.62 253 ASP A O 1
ATOM 2032 N N . ILE A 1 254 ? -1.944 -14.511 24.164 1.00 86.88 254 ILE A N 1
ATOM 2033 C CA . ILE A 1 254 ? -0.507 -14.391 24.489 1.00 86.88 254 ILE A CA 1
ATOM 2034 C C . ILE A 1 254 ? -0.257 -14.483 26.005 1.00 86.88 254 ILE A C 1
ATOM 2036 O O . ILE A 1 254 ? 0.750 -15.043 26.442 1.00 86.88 254 ILE A O 1
ATOM 2040 N N . TYR A 1 255 ? -1.161 -13.926 26.810 1.00 85.81 255 TYR A N 1
ATOM 2041 C CA . TYR A 1 255 ? -1.053 -13.790 28.262 1.00 85.81 255 TYR A CA 1
ATOM 2042 C C . TYR A 1 255 ? -2.340 -14.295 28.949 1.00 85.81 255 TYR A C 1
ATOM 2044 O O . TYR A 1 255 ? -3.114 -13.491 29.475 1.00 85.81 255 TYR A O 1
ATOM 2052 N N . PRO A 1 256 ? -2.592 -15.619 28.972 1.00 85.56 256 PRO A N 1
ATOM 2053 C CA . PRO A 1 256 ? -3.856 -16.180 29.462 1.00 85.56 256 PRO A CA 1
ATOM 2054 C C . PRO A 1 256 ? -4.110 -15.911 30.952 1.00 85.56 256 PRO A C 1
ATOM 2056 O O . PRO A 1 256 ? -5.263 -15.771 31.354 1.00 85.56 256 PRO A O 1
ATOM 2059 N N . ASP A 1 257 ? -3.039 -15.788 31.744 1.00 84.06 257 ASP A N 1
ATOM 2060 C CA . ASP A 1 257 ? -3.075 -15.527 33.189 1.00 84.06 257 ASP A CA 1
ATOM 2061 C C . ASP A 1 257 ? -3.052 -14.025 33.551 1.00 84.06 257 ASP A C 1
ATOM 2063 O O . ASP A 1 257 ? -2.954 -13.676 34.728 1.00 84.06 257 ASP A O 1
ATOM 2067 N N . ALA A 1 258 ? -3.088 -13.112 32.571 1.00 76.12 258 ALA A N 1
ATOM 2068 C CA . ALA A 1 258 ? -3.081 -11.677 32.850 1.00 76.12 258 ALA A CA 1
ATOM 2069 C C . ALA A 1 258 ? -4.443 -11.190 33.371 1.00 76.12 258 ALA A C 1
ATOM 2071 O O . ALA A 1 258 ? -5.484 -11.429 32.755 1.00 76.12 258 ALA A O 1
ATOM 2072 N N . ASP A 1 259 ? -4.420 -10.423 34.467 1.00 70.69 259 ASP A N 1
ATOM 2073 C CA . ASP A 1 259 ? -5.587 -9.677 34.941 1.00 70.69 259 ASP A CA 1
ATOM 2074 C C . ASP A 1 259 ? -6.151 -8.766 33.838 1.00 70.69 259 ASP A C 1
ATOM 2076 O O . ASP A 1 259 ? -5.420 -8.252 32.987 1.00 70.69 259 ASP A O 1
ATOM 2080 N N . ALA A 1 260 ? -7.468 -8.540 33.868 1.00 66.88 260 ALA A N 1
ATOM 2081 C CA . ALA A 1 260 ? -8.203 -7.850 32.811 1.00 66.88 260 ALA A CA 1
ATOM 2082 C C . ALA A 1 260 ? -7.734 -6.395 32.588 1.00 66.88 260 ALA A C 1
ATOM 2084 O O . ALA A 1 260 ? -8.252 -5.441 33.175 1.00 66.88 260 ALA A O 1
ATOM 2085 N N . LEU A 1 261 ? -6.779 -6.223 31.674 1.00 67.00 261 LEU A N 1
ATOM 2086 C CA . LEU A 1 261 ? -6.294 -4.934 31.192 1.00 67.00 261 LEU A CA 1
ATOM 2087 C C . LEU A 1 261 ? -7.438 -4.170 30.493 1.00 67.00 261 LEU A C 1
ATOM 2089 O O . LEU A 1 261 ? -7.972 -4.590 29.465 1.00 67.00 261 LEU A O 1
ATOM 2093 N N . SER A 1 262 ? -7.834 -3.037 31.075 1.00 69.69 262 SER A N 1
ATOM 2094 C CA . SER A 1 262 ? -9.094 -2.358 30.744 1.00 69.69 262 SER A CA 1
ATOM 2095 C C . SER A 1 262 ? -9.006 -1.334 29.607 1.00 69.69 262 SER A C 1
ATOM 2097 O O . SER A 1 262 ? -9.999 -1.119 28.909 1.00 69.69 262 SER A O 1
ATOM 2099 N N . HIS A 1 263 ? -7.846 -0.701 29.394 1.00 84.81 263 HIS A N 1
ATOM 2100 C CA . HIS A 1 263 ? -7.696 0.393 28.427 1.00 84.81 263 HIS A CA 1
ATOM 2101 C C . HIS A 1 263 ? -7.168 -0.081 27.068 1.00 84.81 263 HIS A C 1
ATOM 2103 O O . HIS A 1 263 ? -6.058 -0.604 26.970 1.00 84.81 263 HIS A O 1
ATOM 2109 N N . ALA A 1 264 ? -7.941 0.155 26.003 1.00 84.75 264 ALA A N 1
ATOM 2110 C CA . ALA A 1 264 ? -7.644 -0.333 24.652 1.00 84.75 264 ALA A CA 1
ATOM 2111 C C . ALA A 1 264 ? -6.287 0.146 24.107 1.00 84.75 264 ALA A C 1
ATOM 2113 O O . ALA A 1 264 ? -5.582 -0.620 23.456 1.00 84.75 264 ALA A O 1
ATOM 2114 N N . GLN A 1 265 ? -5.893 1.392 24.399 1.00 86.94 265 GLN A N 1
ATOM 2115 C CA . GLN A 1 265 ? -4.588 1.903 23.967 1.00 86.94 265 GLN A CA 1
ATOM 2116 C C . GLN A 1 265 ? -3.456 1.138 24.661 1.00 86.94 265 GLN A C 1
ATOM 2118 O O . GLN A 1 265 ? -2.531 0.700 23.989 1.00 86.94 265 GLN A O 1
ATOM 2123 N N . THR A 1 266 ? -3.552 0.886 25.971 1.00 86.50 266 THR A N 1
ATOM 2124 C CA . THR A 1 266 ? -2.547 0.105 26.713 1.00 86.50 266 THR A CA 1
ATOM 2125 C C . THR A 1 266 ? -2.387 -1.303 26.137 1.00 86.50 266 THR A C 1
ATOM 2127 O O . THR A 1 266 ? -1.257 -1.743 25.943 1.00 86.50 266 THR A O 1
ATOM 2130 N N . LEU A 1 267 ? -3.490 -1.979 25.786 1.00 88.38 267 LEU A N 1
ATOM 2131 C CA . LEU A 1 267 ? -3.450 -3.283 25.105 1.00 88.38 267 LEU A CA 1
ATOM 2132 C C . LEU A 1 267 ? -2.679 -3.214 23.782 1.00 88.38 267 LEU A C 1
ATOM 2134 O O . LEU A 1 267 ? -1.779 -4.016 23.544 1.00 88.38 267 LEU A O 1
ATOM 2138 N N . ALA A 1 268 ? -2.997 -2.223 22.946 1.00 90.56 268 ALA A N 1
ATOM 2139 C CA . ALA A 1 268 ? -2.341 -2.021 21.660 1.00 90.56 268 ALA A CA 1
ATOM 2140 C C . ALA A 1 268 ? -0.834 -1.743 21.816 1.00 90.56 268 ALA A C 1
ATOM 2142 O O . ALA A 1 268 ? -0.021 -2.347 21.124 1.00 90.56 268 ALA A O 1
ATOM 2143 N N . LEU A 1 269 ? -0.447 -0.901 22.782 1.00 89.44 269 LEU A N 1
ATOM 2144 C CA . LEU A 1 269 ? 0.957 -0.614 23.104 1.00 89.44 269 LEU A CA 1
ATOM 2145 C C . LEU A 1 269 ? 1.728 -1.854 23.593 1.00 89.44 269 LEU A C 1
ATOM 2147 O O . LEU A 1 269 ? 2.913 -2.000 23.285 1.00 89.44 269 LEU A O 1
ATOM 2151 N N . VAL A 1 270 ? 1.078 -2.732 24.366 1.00 87.12 270 VAL A N 1
ATOM 2152 C CA . VAL A 1 270 ? 1.667 -3.992 24.852 1.00 87.12 270 VAL A CA 1
ATOM 2153 C C . VAL A 1 270 ? 1.890 -4.966 23.696 1.00 87.12 270 VAL A C 1
ATOM 2155 O O . VAL A 1 270 ? 2.987 -5.512 23.578 1.00 87.12 270 VAL A O 1
ATOM 2158 N N . LEU A 1 271 ? 0.902 -5.132 22.814 1.00 88.62 271 LEU A N 1
ATOM 2159 C CA . LEU A 1 271 ? 1.006 -5.986 21.626 1.00 88.62 271 LEU A CA 1
ATOM 2160 C C . LEU A 1 271 ? 2.067 -5.476 20.640 1.00 88.62 271 LEU A C 1
ATOM 2162 O O . LEU A 1 271 ? 2.923 -6.252 20.215 1.00 88.62 271 LEU A O 1
ATOM 2166 N N . ASP A 1 272 ? 2.083 -4.170 20.352 1.00 89.75 272 ASP A N 1
ATOM 2167 C CA . ASP A 1 272 ? 3.110 -3.533 19.515 1.00 89.75 272 ASP A CA 1
ATOM 2168 C C . ASP A 1 272 ? 4.523 -3.839 20.030 1.00 89.75 272 ASP A C 1
ATOM 2170 O O . ASP A 1 272 ? 5.425 -4.148 19.249 1.00 89.75 272 ASP A O 1
ATOM 2174 N N . ARG A 1 273 ? 4.719 -3.758 21.356 1.00 85.81 273 ARG A N 1
ATOM 2175 C CA . ARG A 1 273 ? 6.002 -4.036 22.012 1.00 85.81 273 ARG A CA 1
ATOM 2176 C C . ARG A 1 273 ? 6.360 -5.520 21.977 1.00 85.81 273 ARG A C 1
ATOM 2178 O O . ARG A 1 273 ? 7.524 -5.830 21.750 1.00 85.81 273 ARG A O 1
ATOM 2185 N N . HIS A 1 274 ? 5.397 -6.416 22.196 1.00 83.94 274 HIS A N 1
ATOM 2186 C CA . HIS A 1 274 ? 5.614 -7.864 22.109 1.00 83.94 274 HIS A CA 1
ATOM 2187 C C . HIS A 1 274 ? 6.115 -8.258 20.712 1.00 83.94 274 HIS A C 1
ATOM 2189 O O . HIS A 1 274 ? 7.116 -8.957 20.570 1.00 83.94 274 HIS A O 1
ATOM 2195 N N . ASN A 1 275 ? 5.472 -7.716 19.678 1.00 82.50 275 ASN A N 1
ATOM 2196 C CA . ASN A 1 275 ? 5.776 -7.997 18.278 1.00 82.50 275 ASN A CA 1
ATOM 2197 C C . ASN A 1 275 ? 6.993 -7.225 17.733 1.00 82.50 275 ASN A C 1
ATOM 2199 O O . ASN A 1 275 ? 7.356 -7.403 16.575 1.00 82.50 275 ASN A O 1
ATOM 2203 N N . ALA A 1 276 ? 7.660 -6.382 18.531 1.00 75.44 276 ALA A N 1
ATOM 2204 C CA . ALA A 1 276 ? 8.763 -5.539 18.054 1.00 75.44 276 ALA A CA 1
ATOM 2205 C C . ALA A 1 276 ? 9.967 -6.331 17.502 1.00 75.44 276 ALA A C 1
ATOM 2207 O O . ALA A 1 276 ? 10.711 -5.802 16.680 1.00 75.44 276 ALA A O 1
ATOM 2208 N N . ALA A 1 277 ? 10.151 -7.589 17.924 1.00 66.44 277 ALA A N 1
ATOM 2209 C CA . ALA A 1 277 ? 11.190 -8.479 17.399 1.00 66.44 277 ALA A CA 1
ATOM 2210 C C . ALA A 1 277 ? 10.863 -9.057 16.005 1.00 66.44 277 ALA A C 1
ATOM 2212 O O . ALA A 1 277 ? 11.780 -9.349 15.244 1.00 66.44 277 ALA A O 1
ATOM 2213 N N . ASN A 1 278 ? 9.574 -9.177 15.665 1.00 70.31 278 ASN A N 1
ATOM 2214 C CA . ASN A 1 278 ? 9.062 -9.657 14.379 1.00 70.31 278 ASN A CA 1
ATOM 2215 C C . ASN A 1 278 ? 8.148 -8.572 13.787 1.00 70.31 278 ASN A C 1
ATOM 2217 O O . ASN A 1 278 ? 6.938 -8.755 13.673 1.00 70.31 278 ASN A O 1
ATOM 2221 N N . SER A 1 279 ? 8.708 -7.401 13.472 1.00 62.06 279 SER A N 1
ATOM 2222 C CA . SER A 1 279 ? 7.913 -6.208 13.147 1.00 62.06 279 SER A CA 1
ATOM 2223 C C . SER A 1 279 ? 7.040 -6.346 11.892 1.00 62.06 279 SER A C 1
ATOM 2225 O O . SER A 1 279 ? 6.019 -5.671 11.795 1.00 62.06 279 SER A O 1
ATOM 2227 N N . GLU A 1 280 ? 7.379 -7.248 10.967 1.00 58.94 280 GLU A N 1
ATOM 2228 C CA . GLU A 1 280 ? 6.551 -7.563 9.792 1.00 58.94 280 GLU A CA 1
ATOM 2229 C C . GLU A 1 280 ? 5.205 -8.238 10.191 1.00 58.94 280 GLU A C 1
ATOM 2231 O O . GLU A 1 280 ? 4.215 -8.105 9.469 1.00 58.94 280 GLU A O 1
ATOM 2236 N N . ASP A 1 281 ? 5.123 -8.848 11.387 1.00 60.50 281 ASP A N 1
ATOM 2237 C CA . ASP A 1 281 ? 3.950 -9.560 11.937 1.00 60.50 281 ASP A CA 1
ATOM 2238 C C . ASP A 1 281 ? 3.052 -8.720 12.866 1.00 60.50 281 ASP A C 1
ATOM 2240 O O . ASP A 1 281 ? 2.149 -9.248 13.528 1.00 60.50 281 ASP A O 1
ATOM 2244 N N . GLN A 1 282 ? 3.257 -7.402 12.900 1.00 79.31 282 GLN A N 1
ATOM 2245 C CA . GLN A 1 282 ? 2.318 -6.479 13.540 1.00 79.31 282 GLN A CA 1
ATOM 2246 C C . GLN A 1 282 ? 0.907 -6.634 12.956 1.00 79.31 282 GLN A C 1
ATOM 2248 O O . GLN A 1 282 ? 0.748 -6.765 11.746 1.00 79.31 282 GLN A O 1
ATOM 2253 N N . ASP A 1 283 ? -0.098 -6.682 13.841 1.00 89.06 283 ASP A N 1
ATOM 2254 C CA . ASP A 1 283 ? -1.509 -7.009 13.576 1.00 89.06 283 ASP A CA 1
ATOM 2255 C C . ASP A 1 283 ? -1.819 -7.619 12.188 1.00 89.06 283 ASP A C 1
ATOM 2257 O O . ASP A 1 283 ? -2.574 -7.058 11.385 1.00 89.06 283 ASP A O 1
ATOM 2261 N N . ARG A 1 284 ? -1.251 -8.802 11.898 1.00 85.19 284 ARG A N 1
ATOM 2262 C CA . ARG A 1 284 ? -1.318 -9.430 10.561 1.00 85.19 284 ARG A CA 1
ATOM 2263 C C . ARG A 1 284 ? -2.758 -9.603 10.045 1.00 85.19 284 ARG A C 1
ATOM 2265 O O . ARG A 1 284 ? -3.018 -9.604 8.845 1.00 85.19 284 ARG A O 1
ATOM 2272 N N . ASN A 1 285 ? -3.719 -9.703 10.964 1.00 91.38 285 ASN A N 1
ATOM 2273 C CA . ASN A 1 285 ? -5.139 -9.854 10.668 1.00 91.38 285 ASN A CA 1
ATOM 2274 C C . ASN A 1 285 ? -5.900 -8.520 10.513 1.00 91.38 285 ASN A C 1
ATOM 2276 O O . ASN A 1 285 ? -7.134 -8.549 10.492 1.00 91.38 285 ASN A O 1
ATOM 2280 N N . PHE A 1 286 ? -5.246 -7.348 10.494 1.00 96.19 286 PHE A N 1
ATOM 2281 C CA . PHE A 1 286 ? -5.954 -6.063 10.390 1.00 96.19 286 PHE A CA 1
ATOM 2282 C C . PHE A 1 286 ? -6.790 -6.012 9.113 1.00 96.19 286 PHE A C 1
ATOM 2284 O O . PHE A 1 286 ? -7.989 -5.742 9.157 1.00 96.19 286 PHE A O 1
ATOM 2291 N N . TRP A 1 287 ? -6.167 -6.297 7.967 1.00 97.19 287 TRP A N 1
ATOM 2292 C CA . TRP A 1 287 ? -6.818 -6.158 6.667 1.00 97.19 287 TRP A CA 1
ATOM 2293 C C . TRP A 1 287 ? -7.936 -7.181 6.465 1.00 97.19 287 TRP A C 1
ATOM 2295 O O . TRP A 1 287 ? -8.999 -6.811 5.972 1.00 97.19 287 TRP A O 1
ATOM 2305 N N . SER A 1 288 ? -7.760 -8.430 6.908 1.00 96.12 288 SER A N 1
ATOM 2306 C CA . SER A 1 288 ? -8.831 -9.437 6.880 1.00 96.12 288 SER A CA 1
ATOM 2307 C C . SER A 1 288 ? -10.027 -9.019 7.747 1.00 96.12 288 SER A C 1
ATOM 2309 O O . SER A 1 288 ? -11.173 -9.093 7.294 1.00 96.12 288 SER A O 1
ATOM 2311 N N . TRP A 1 289 ? -9.777 -8.486 8.949 1.00 97.06 289 TRP A N 1
ATOM 2312 C CA . TRP A 1 289 ? -10.814 -7.926 9.820 1.00 97.06 289 TRP A CA 1
ATOM 2313 C C . TRP A 1 289 ? -11.505 -6.704 9.195 1.00 97.06 289 TRP A C 1
ATOM 2315 O O . TRP A 1 289 ? -12.734 -6.668 9.128 1.00 97.06 289 TRP A O 1
ATOM 2325 N N . TRP A 1 290 ? -10.746 -5.743 8.662 1.00 97.50 290 TRP A N 1
ATOM 2326 C CA . TRP A 1 290 ? -11.273 -4.540 8.007 1.00 97.50 290 TRP A CA 1
ATOM 2327 C C . TRP A 1 290 ? -12.171 -4.885 6.815 1.00 97.50 290 TRP A C 1
ATOM 2329 O O . TRP A 1 290 ? -13.285 -4.375 6.676 1.00 97.50 290 TRP A O 1
ATOM 2339 N N . LEU A 1 291 ? -11.709 -5.808 5.970 1.00 96.56 291 LEU A N 1
ATOM 2340 C CA . LEU A 1 291 ? -12.418 -6.244 4.772 1.00 96.56 291 LEU A CA 1
ATOM 2341 C C . LEU A 1 291 ? -13.666 -7.075 5.087 1.00 96.56 291 LEU A C 1
ATOM 2343 O O . LEU A 1 291 ? -14.603 -7.049 4.286 1.00 96.56 291 LEU A O 1
ATO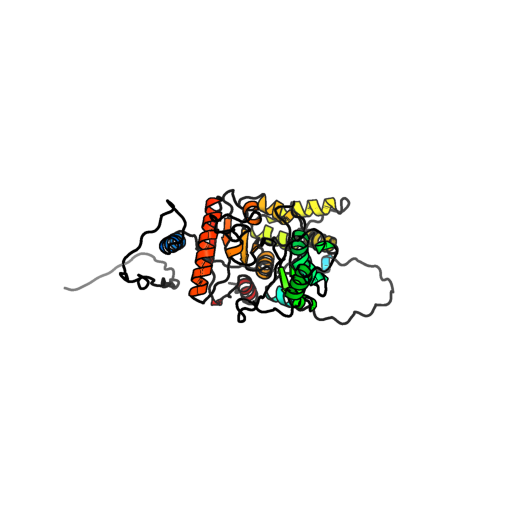M 2347 N N . SER A 1 292 ? -13.740 -7.732 6.251 1.00 95.69 292 SER A N 1
ATOM 2348 C CA . SER A 1 292 ? -14.953 -8.443 6.689 1.00 95.69 292 SER A CA 1
ATOM 2349 C C . SER A 1 292 ? -16.179 -7.524 6.802 1.00 95.69 292 SER A C 1
ATOM 2351 O O . SER A 1 292 ? -17.305 -7.962 6.563 1.00 95.69 292 SER A O 1
ATOM 2353 N N . ASN A 1 293 ? -15.973 -6.230 7.077 1.00 95.25 293 ASN A N 1
ATOM 2354 C CA . ASN A 1 293 ? -17.019 -5.216 7.030 1.00 95.25 293 ASN A CA 1
ATOM 2355 C C . ASN A 1 293 ? -17.101 -4.607 5.612 1.00 95.25 293 ASN A C 1
ATOM 2357 O O . ASN A 1 293 ? -16.216 -3.838 5.231 1.00 95.25 293 ASN A O 1
ATOM 2361 N N . PRO A 1 294 ? -18.160 -4.865 4.817 1.00 93.62 294 PRO A N 1
ATOM 2362 C CA . PRO A 1 294 ? -18.273 -4.330 3.457 1.00 93.62 294 PRO A CA 1
ATOM 2363 C C . PRO A 1 294 ? -18.442 -2.804 3.409 1.00 93.62 294 PRO A C 1
ATOM 2365 O O . PRO A 1 294 ? -18.116 -2.189 2.400 1.00 93.62 294 PRO A O 1
ATOM 2368 N N . LYS A 1 295 ? -18.908 -2.175 4.498 1.00 93.81 295 LYS A N 1
ATOM 2369 C CA . LYS A 1 295 ? -19.069 -0.715 4.588 1.00 93.81 295 LYS A CA 1
ATOM 2370 C C . LYS A 1 295 ? -17.771 0.011 4.948 1.00 93.81 295 LYS A C 1
ATOM 2372 O O . LYS A 1 295 ? -17.722 1.232 4.828 1.00 93.81 295 LYS A O 1
ATOM 2377 N N . ALA A 1 296 ? -16.742 -0.711 5.394 1.00 95.38 296 ALA A N 1
ATOM 2378 C CA . ALA A 1 296 ? -15.469 -0.118 5.776 1.00 95.38 296 ALA A CA 1
ATOM 2379 C C . ALA A 1 296 ? -14.761 0.466 4.531 1.00 95.38 296 ALA A C 1
ATOM 2381 O O . ALA A 1 296 ? -14.529 -0.278 3.565 1.00 95.38 296 ALA A O 1
ATOM 2382 N N . PRO A 1 297 ? -14.460 1.779 4.508 1.00 97.00 297 PRO A N 1
ATOM 2383 C CA . PRO A 1 297 ? -13.887 2.437 3.340 1.00 97.00 297 PRO A CA 1
ATOM 2384 C C . PRO A 1 297 ? -12.429 2.028 3.122 1.00 97.00 297 PRO A C 1
ATOM 2386 O O . PRO A 1 297 ? -11.732 1.644 4.061 1.00 97.00 297 PRO A O 1
ATOM 2389 N N . ILE A 1 298 ? -11.949 2.150 1.884 1.00 98.19 298 ILE A N 1
ATOM 2390 C CA . ILE A 1 298 ? -10.524 2.015 1.554 1.00 98.19 298 ILE A CA 1
ATOM 2391 C C . ILE A 1 298 ? -10.091 3.215 0.721 1.00 98.19 298 ILE A C 1
ATOM 2393 O O . ILE A 1 298 ? -10.709 3.532 -0.298 1.00 98.19 298 ILE A O 1
ATOM 2397 N N . VAL A 1 299 ? -9.006 3.862 1.134 1.00 98.38 299 VAL A N 1
ATOM 2398 C CA . VAL A 1 299 ? -8.324 4.889 0.344 1.00 98.38 299 VAL A CA 1
ATOM 2399 C C . VAL A 1 299 ? -7.251 4.220 -0.522 1.00 98.38 299 VAL A C 1
ATOM 2401 O O . VAL A 1 299 ? -6.532 3.332 -0.067 1.00 98.38 299 VAL A O 1
ATOM 2404 N N . ILE A 1 300 ? -7.124 4.645 -1.778 1.00 98.19 300 ILE A N 1
ATOM 2405 C CA . ILE A 1 300 ? -6.068 4.197 -2.695 1.00 98.19 300 ILE A CA 1
ATOM 2406 C C . ILE A 1 300 ? -5.260 5.415 -3.143 1.00 98.19 300 ILE A C 1
ATOM 2408 O O . ILE A 1 300 ? -5.819 6.354 -3.713 1.00 98.19 300 ILE A O 1
ATOM 2412 N N . THR A 1 301 ? -3.947 5.385 -2.913 1.00 96.81 301 THR A N 1
ATOM 2413 C CA . THR A 1 301 ? -3.014 6.477 -3.248 1.00 96.81 301 THR A CA 1
ATOM 2414 C C . THR A 1 301 ? -1.778 5.981 -4.019 1.00 96.81 301 THR A C 1
ATOM 2416 O O . THR A 1 301 ? -1.639 4.786 -4.295 1.00 96.81 301 THR A O 1
ATOM 2419 N N . GLU A 1 302 ? -0.873 6.888 -4.398 1.00 93.69 302 GLU A N 1
ATOM 2420 C CA . GLU A 1 302 ? 0.395 6.575 -5.074 1.00 93.69 302 GLU A CA 1
ATOM 2421 C C . GLU A 1 302 ? 1.605 6.750 -4.140 1.00 93.69 302 GLU A C 1
ATOM 2423 O O . GLU A 1 302 ? 1.942 7.862 -3.724 1.00 93.69 302 GLU A O 1
ATOM 2428 N N . GLY A 1 303 ? 2.306 5.640 -3.888 1.00 93.88 303 GLY A N 1
ATOM 2429 C CA . GLY A 1 303 ? 3.523 5.573 -3.073 1.00 93.88 303 GLY A CA 1
ATOM 2430 C C . GLY A 1 303 ? 3.290 5.246 -1.592 1.00 93.88 303 GLY A C 1
ATOM 2431 O O . GLY A 1 303 ? 2.359 5.739 -0.957 1.00 93.88 303 GLY A O 1
ATOM 2432 N N . ALA A 1 304 ? 4.184 4.428 -1.029 1.00 95.56 304 ALA A N 1
ATOM 2433 C CA . ALA A 1 304 ? 4.031 3.860 0.311 1.00 95.56 304 ALA A CA 1
ATOM 2434 C C . ALA A 1 304 ? 4.012 4.903 1.440 1.00 95.56 304 ALA A C 1
ATOM 2436 O O . ALA A 1 304 ? 3.189 4.785 2.344 1.00 95.56 304 ALA A O 1
ATOM 2437 N N . LYS A 1 305 ? 4.828 5.967 1.356 1.00 95.38 305 LYS A N 1
ATOM 2438 C CA . LYS A 1 305 ? 4.834 7.043 2.368 1.00 95.38 305 LYS A CA 1
ATOM 2439 C C . LYS A 1 305 ? 3.465 7.707 2.528 1.00 95.38 305 LYS A C 1
ATOM 2441 O O . LYS A 1 305 ? 3.076 8.033 3.641 1.00 95.38 305 LYS A O 1
ATOM 2446 N N . LYS A 1 306 ? 2.715 7.853 1.427 1.00 95.75 306 LYS A N 1
ATOM 2447 C CA . LYS A 1 306 ? 1.365 8.438 1.430 1.00 95.75 306 LYS A CA 1
ATOM 2448 C C . LYS A 1 306 ? 0.344 7.522 2.092 1.00 95.75 306 LYS A C 1
ATOM 2450 O O . LYS A 1 306 ? -0.527 8.003 2.807 1.00 95.75 306 LYS A O 1
ATOM 2455 N N . ALA A 1 307 ? 0.475 6.209 1.890 1.00 97.50 307 ALA A N 1
ATOM 2456 C CA . ALA A 1 307 ? -0.320 5.239 2.632 1.00 97.50 307 ALA A CA 1
ATOM 2457 C C . ALA A 1 307 ? 0.045 5.246 4.123 1.00 97.50 307 ALA A C 1
ATOM 2459 O O . ALA A 1 307 ? -0.859 5.331 4.940 1.00 97.50 307 ALA A O 1
ATOM 2460 N N . GLY A 1 308 ? 1.332 5.257 4.488 1.00 96.88 308 GLY A N 1
ATOM 2461 C CA . GLY A 1 308 ? 1.765 5.347 5.890 1.00 96.88 308 GLY A CA 1
ATOM 2462 C C . GLY A 1 308 ? 1.269 6.608 6.608 1.00 96.88 308 GLY A C 1
ATOM 2463 O O . GLY A 1 308 ? 0.755 6.520 7.723 1.00 96.88 308 GLY A O 1
ATOM 2464 N N . ALA A 1 309 ? 1.340 7.761 5.936 1.00 96.38 309 ALA A N 1
ATOM 2465 C CA . ALA A 1 309 ? 0.764 9.027 6.392 1.00 96.38 309 ALA A CA 1
ATOM 2466 C C . ALA A 1 309 ? -0.741 8.905 6.675 1.00 96.38 309 ALA A C 1
ATOM 2468 O O . ALA A 1 309 ? -1.225 9.250 7.751 1.00 96.38 309 ALA A O 1
ATOM 2469 N N . ALA A 1 310 ? -1.491 8.382 5.702 1.00 97.12 310 ALA A N 1
ATOM 2470 C CA . ALA A 1 310 ? -2.941 8.276 5.783 1.00 97.12 310 ALA A CA 1
ATOM 2471 C C . ALA A 1 310 ? -3.406 7.227 6.806 1.00 97.12 310 ALA A C 1
ATOM 2473 O O . ALA A 1 310 ? -4.380 7.473 7.512 1.00 97.12 310 ALA A O 1
ATOM 2474 N N . LEU A 1 311 ? -2.677 6.115 6.945 1.00 97.50 311 LEU A N 1
ATOM 2475 C CA . LEU A 1 311 ? -2.889 5.107 7.988 1.00 97.50 311 LEU A CA 1
ATOM 2476 C C . LEU A 1 311 ? -2.660 5.695 9.387 1.00 97.50 311 LEU A C 1
ATOM 2478 O O . LEU A 1 311 ? -3.525 5.536 10.244 1.00 97.50 311 LEU A O 1
ATOM 2482 N N . THR A 1 312 ? -1.579 6.461 9.587 1.00 95.31 312 THR A N 1
ATOM 2483 C CA . THR A 1 312 ? -1.331 7.213 10.837 1.00 95.31 312 THR A CA 1
ATOM 2484 C C . THR A 1 312 ? -2.469 8.195 11.133 1.00 95.31 312 THR A C 1
ATOM 2486 O O . THR A 1 312 ? -2.951 8.292 12.259 1.00 95.31 312 THR A O 1
ATOM 2489 N N . ALA A 1 313 ? -2.966 8.887 10.104 1.00 94.62 313 ALA A N 1
ATOM 2490 C CA . ALA A 1 313 ? -4.126 9.771 10.201 1.00 94.62 313 ALA A CA 1
ATOM 2491 C C . ALA A 1 313 ? -5.476 9.024 10.335 1.00 94.62 313 ALA A C 1
ATOM 2493 O O . ALA A 1 313 ? -6.528 9.662 10.326 1.00 94.62 313 ALA A O 1
ATOM 2494 N N . GLY A 1 314 ? -5.474 7.694 10.478 1.00 95.75 314 GLY A N 1
ATOM 2495 C CA . GLY A 1 314 ? -6.650 6.865 10.744 1.00 95.75 314 GLY A CA 1
ATOM 2496 C C . GLY A 1 314 ? -7.457 6.432 9.515 1.00 95.75 314 GLY A C 1
ATOM 2497 O O . GLY A 1 314 ? -8.549 5.893 9.676 1.00 95.75 314 GLY A O 1
ATOM 2498 N N . TYR A 1 315 ? -6.966 6.645 8.295 1.00 96.88 315 TYR A N 1
ATOM 2499 C CA . TYR A 1 315 ? -7.629 6.220 7.060 1.00 96.88 315 TYR A CA 1
ATOM 2500 C C . TYR A 1 315 ? -7.025 4.904 6.561 1.00 96.88 315 TYR A C 1
ATOM 2502 O O . TYR A 1 315 ? -5.852 4.865 6.188 1.00 96.88 315 TYR A O 1
ATOM 2510 N N . ALA A 1 316 ? -7.826 3.836 6.479 1.00 97.88 316 ALA A N 1
ATOM 2511 C CA . ALA A 1 316 ? -7.403 2.552 5.912 1.00 97.88 316 ALA A CA 1
ATOM 2512 C C . ALA A 1 316 ? -6.968 2.715 4.441 1.00 97.88 316 ALA A C 1
ATOM 251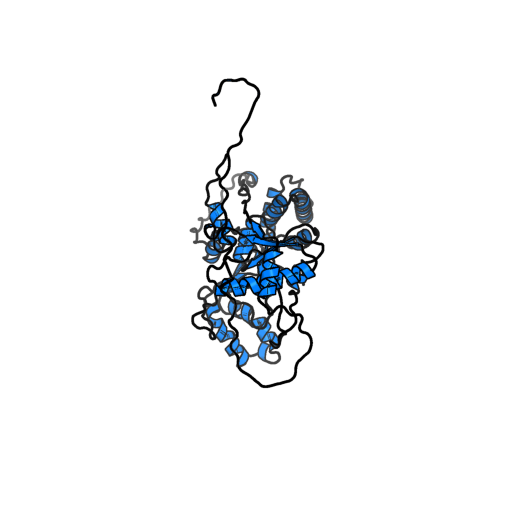4 O O . ALA A 1 316 ? -7.802 2.805 3.536 1.00 97.88 316 ALA A O 1
ATOM 2515 N N . THR A 1 317 ? -5.656 2.788 4.208 1.00 98.44 317 THR A N 1
ATOM 2516 C CA . THR A 1 317 ? -5.076 3.227 2.933 1.00 98.44 317 THR A CA 1
ATOM 2517 C C . THR A 1 317 ? -4.108 2.200 2.368 1.00 98.44 317 THR A C 1
ATOM 2519 O O . THR A 1 317 ? -3.177 1.775 3.047 1.00 98.44 317 THR A O 1
ATOM 2522 N N . ILE A 1 318 ? -4.289 1.858 1.094 1.00 98.06 318 ILE A N 1
ATOM 2523 C CA . ILE A 1 318 ? -3.338 1.057 0.315 1.00 98.06 318 ILE A CA 1
ATOM 2524 C C . ILE A 1 318 ? -2.611 1.947 -0.694 1.00 98.06 318 ILE A C 1
ATOM 2526 O O . ILE A 1 318 ? -3.157 2.956 -1.158 1.00 98.06 318 ILE A O 1
ATOM 2530 N N . SER A 1 319 ? -1.389 1.575 -1.077 1.00 97.25 319 SER A N 1
ATOM 2531 C CA . SER A 1 319 ? -0.657 2.301 -2.124 1.00 97.25 319 SER A CA 1
ATOM 2532 C C . SER A 1 319 ? -0.431 1.472 -3.381 1.00 97.25 319 SER A C 1
ATOM 2534 O O . SER A 1 319 ? -0.221 0.259 -3.346 1.00 97.25 319 SER A O 1
ATOM 2536 N N . LEU A 1 320 ? -0.457 2.162 -4.517 1.00 97.25 320 LEU A N 1
ATOM 2537 C CA . LEU A 1 320 ? -0.026 1.650 -5.809 1.00 97.25 320 LEU A CA 1
ATOM 2538 C C . LEU A 1 320 ? 1.307 2.308 -6.207 1.00 97.25 320 LEU A C 1
ATOM 2540 O O . LEU A 1 320 ? 1.513 3.487 -5.911 1.00 97.25 320 LEU A O 1
ATOM 2544 N N . PRO A 1 321 ? 2.168 1.636 -6.993 1.00 92.62 321 PRO A N 1
ATOM 2545 C CA . PRO A 1 321 ? 3.404 2.226 -7.542 1.00 92.62 321 PRO A CA 1
ATOM 2546 C C . PRO A 1 321 ? 3.188 3.324 -8.596 1.00 92.62 321 PRO A C 1
ATOM 2548 O O . PRO A 1 321 ? 4.129 3.738 -9.271 1.00 92.62 321 PRO A O 1
ATOM 2551 N N . GLY A 1 322 ? 1.933 3.685 -8.854 1.00 90.81 322 GLY A N 1
ATOM 2552 C CA . GLY A 1 322 ? 1.506 4.543 -9.949 1.00 90.81 322 GLY A CA 1
ATOM 2553 C C . GLY A 1 322 ? 0.023 4.347 -10.240 1.00 90.81 322 GLY A C 1
ATOM 2554 O O . GLY A 1 322 ? -0.422 3.200 -10.264 1.00 90.81 322 GLY A O 1
ATOM 2555 N N . VAL A 1 323 ? -0.725 5.409 -10.544 1.00 87.44 323 VAL A N 1
ATOM 2556 C CA . VAL A 1 323 ? -2.174 5.340 -10.865 1.00 87.44 323 VAL A CA 1
ATOM 2557 C C . VAL A 1 323 ? -2.561 4.287 -11.927 1.00 87.44 323 VAL A C 1
ATOM 2559 O O . VAL A 1 323 ? -3.624 3.677 -11.855 1.00 87.44 323 VAL A O 1
ATOM 2562 N N . TYR A 1 324 ? -1.681 4.003 -12.892 1.00 90.69 324 TYR A N 1
ATOM 2563 C CA . TYR A 1 324 ? -1.897 2.973 -13.920 1.00 90.69 324 TYR A CA 1
ATOM 2564 C C . TYR A 1 324 ? -1.726 1.522 -13.424 1.00 90.69 324 TYR A C 1
ATOM 2566 O O . TYR A 1 324 ? -2.028 0.598 -14.176 1.00 90.69 324 TYR A O 1
ATOM 2574 N N . ASN A 1 325 ? -1.223 1.296 -12.206 1.00 94.44 325 ASN A N 1
ATOM 2575 C CA . ASN A 1 325 ? -0.900 -0.042 -11.699 1.00 94.44 325 ASN A CA 1
ATOM 2576 C C . ASN A 1 325 ? -2.081 -0.768 -11.043 1.00 94.44 325 ASN A C 1
ATOM 2578 O O . ASN A 1 325 ? -1.989 -1.978 -10.880 1.00 94.44 325 ASN A O 1
ATOM 2582 N N . GLY A 1 326 ? -3.192 -0.085 -10.735 1.00 95.56 326 GLY A N 1
ATOM 2583 C CA . GLY A 1 326 ? -4.404 -0.716 -10.181 1.00 95.56 326 GLY A CA 1
ATOM 2584 C C . GLY A 1 326 ? -5.145 -1.637 -11.163 1.00 95.56 326 GLY A C 1
ATOM 2585 O O . GLY A 1 326 ? -6.070 -2.354 -10.781 1.00 95.56 326 GLY A O 1
ATOM 2586 N N . TYR A 1 327 ? -4.738 -1.644 -12.436 1.00 96.12 327 TYR A N 1
ATOM 2587 C CA . TYR A 1 327 ? -5.291 -2.502 -13.479 1.00 96.12 327 TYR A CA 1
ATOM 2588 C C . TYR A 1 327 ? -4.211 -2.976 -14.470 1.00 96.12 327 TYR A C 1
ATOM 2590 O O . TYR A 1 327 ? -3.094 -2.456 -14.527 1.00 96.12 327 TYR A O 1
ATOM 2598 N N . ARG A 1 328 ? -4.540 -3.980 -15.285 1.00 94.94 328 ARG A N 1
ATOM 2599 C CA . ARG A 1 328 ? -3.783 -4.388 -16.476 1.00 94.94 328 ARG A CA 1
ATOM 2600 C C . ARG A 1 328 ? -4.551 -3.980 -17.717 1.00 94.94 328 ARG A C 1
ATOM 2602 O O . ARG A 1 328 ? -5.757 -4.146 -17.780 1.00 94.94 328 ARG A O 1
ATOM 2609 N N . SER A 1 329 ? -3.836 -3.455 -18.705 1.00 93.81 329 SER A N 1
ATOM 2610 C CA . SER A 1 329 ? -4.342 -3.183 -20.065 1.00 93.81 329 SER A CA 1
ATOM 2611 C C . SER A 1 329 ? -3.433 -3.788 -21.141 1.00 93.81 329 SER A C 1
ATOM 2613 O O . SER A 1 329 ? -3.565 -3.490 -22.328 1.00 93.81 329 SER A O 1
ATOM 2615 N N . LYS A 1 330 ? -2.483 -4.631 -20.714 1.00 92.88 330 LYS A N 1
ATOM 2616 C CA . LYS A 1 330 ? -1.587 -5.411 -21.564 1.00 92.88 330 LYS A CA 1
ATOM 2617 C C . LYS A 1 330 ? -1.384 -6.808 -20.981 1.00 92.88 330 LYS A C 1
ATOM 2619 O O . LYS A 1 330 ? -1.414 -6.957 -19.759 1.00 92.88 330 LYS A O 1
ATOM 2624 N N . ASP A 1 331 ? -1.165 -7.790 -21.848 1.00 90.38 331 ASP A N 1
ATOM 2625 C CA . ASP A 1 331 ? -0.731 -9.136 -21.464 1.00 90.38 331 ASP A CA 1
ATOM 2626 C C . ASP A 1 331 ? 0.770 -9.176 -21.087 1.00 90.38 331 ASP A C 1
ATOM 2628 O O . ASP A 1 331 ? 1.469 -8.158 -21.110 1.00 90.38 331 ASP A O 1
ATOM 2632 N N . ARG A 1 332 ? 1.285 -10.371 -20.756 1.00 85.44 332 ARG A N 1
ATOM 2633 C CA . ARG A 1 332 ? 2.708 -10.587 -20.416 1.00 85.44 332 ARG A CA 1
ATOM 2634 C C . ARG A 1 332 ? 3.676 -10.318 -21.581 1.00 85.44 332 ARG A C 1
ATOM 2636 O O . ARG A 1 332 ? 4.854 -10.085 -21.335 1.00 85.44 332 ARG A O 1
ATOM 2643 N N . LEU A 1 333 ? 3.199 -10.340 -22.826 1.00 87.31 333 LEU A N 1
ATOM 2644 C CA . LEU A 1 333 ? 3.983 -10.044 -24.032 1.00 87.31 333 LEU A CA 1
ATOM 2645 C C . LEU A 1 333 ? 3.929 -8.548 -24.405 1.00 87.31 333 LEU A C 1
ATOM 2647 O O . LEU A 1 333 ? 4.664 -8.095 -25.280 1.00 87.31 333 LEU A O 1
ATOM 2651 N N . GLY A 1 334 ? 3.084 -7.765 -23.726 1.00 88.81 334 GLY A N 1
ATOM 2652 C CA . GLY A 1 334 ? 2.875 -6.341 -23.970 1.00 88.81 334 GLY A CA 1
ATOM 2653 C C . GLY A 1 334 ? 1.772 -6.022 -24.986 1.00 88.81 334 GLY A C 1
ATOM 2654 O O . GLY A 1 334 ? 1.582 -4.839 -25.298 1.00 88.81 334 GLY A O 1
ATOM 2655 N N . ASN A 1 335 ? 1.033 -7.023 -25.477 1.00 92.75 335 ASN A N 1
ATOM 2656 C CA . ASN A 1 335 ? -0.102 -6.820 -26.378 1.00 92.75 335 ASN A CA 1
ATOM 2657 C C . ASN A 1 335 ? -1.264 -6.167 -25.616 1.00 92.75 335 ASN A C 1
ATOM 2659 O O . ASN A 1 335 ? -1.517 -6.558 -24.476 1.00 92.75 335 ASN A O 1
ATOM 2663 N N . PRO A 1 336 ? -2.001 -5.207 -26.204 1.00 94.12 336 PRO A N 1
ATOM 2664 C CA . PRO A 1 336 ? -3.180 -4.628 -25.566 1.00 94.12 336 PRO A CA 1
ATOM 2665 C C . PRO A 1 336 ? -4.266 -5.674 -25.280 1.00 94.12 336 PRO A C 1
ATOM 2667 O O . PRO A 1 336 ? -4.607 -6.464 -26.158 1.00 94.12 336 PRO A O 1
ATOM 2670 N N . ILE A 1 337 ? -4.847 -5.609 -24.083 1.00 94.62 337 ILE A N 1
ATOM 2671 C CA . ILE A 1 337 ? -6.035 -6.375 -23.672 1.00 94.62 337 ILE A CA 1
ATOM 2672 C C . ILE A 1 337 ? -7.108 -5.418 -23.147 1.00 94.62 337 ILE A C 1
ATOM 2674 O O . ILE A 1 337 ? -6.803 -4.268 -22.806 1.00 94.62 337 ILE A O 1
ATOM 2678 N N . ASP A 1 338 ? -8.351 -5.891 -23.051 1.00 93.06 338 ASP A N 1
ATOM 2679 C CA . ASP A 1 338 ? -9.392 -5.148 -22.340 1.00 93.06 338 ASP A CA 1
ATOM 2680 C C . ASP A 1 338 ? -8.968 -4.928 -20.874 1.00 93.06 338 ASP A C 1
ATOM 2682 O O . ASP A 1 338 ? -8.434 -5.853 -20.252 1.00 93.06 338 ASP A O 1
ATOM 2686 N N . PRO A 1 339 ? -9.137 -3.714 -20.310 1.00 94.94 339 PRO A N 1
ATOM 2687 C CA . PRO A 1 339 ? -8.670 -3.432 -18.962 1.00 94.94 339 PRO A CA 1
ATOM 2688 C C . PRO A 1 339 ? -9.323 -4.317 -17.894 1.00 94.94 339 PRO A C 1
ATOM 2690 O O . PRO A 1 339 ? -10.545 -4.421 -17.835 1.00 94.94 339 PRO A O 1
ATOM 2693 N N . VAL A 1 340 ? -8.509 -4.895 -17.010 1.00 96.19 340 VAL A N 1
ATOM 2694 C CA . VAL A 1 340 ? -8.949 -5.706 -15.861 1.00 96.19 340 VAL A CA 1
ATOM 2695 C C . VAL A 1 340 ? -8.249 -5.246 -14.586 1.00 96.19 340 VAL A C 1
ATOM 2697 O O . VAL A 1 340 ? -7.079 -4.871 -14.634 1.00 96.19 340 VAL A O 1
ATOM 2700 N N . LEU A 1 341 ? -8.942 -5.263 -13.445 1.00 97.88 341 LEU A N 1
ATOM 2701 C CA . LEU A 1 341 ? -8.326 -4.994 -12.138 1.00 97.88 341 LEU A CA 1
ATOM 2702 C C . LEU A 1 341 ? -7.170 -5.973 -11.878 1.00 97.88 341 LEU A C 1
ATOM 2704 O O . LEU A 1 341 ? -7.216 -7.117 -12.332 1.00 97.88 341 LEU A O 1
ATOM 2708 N N . ILE A 1 342 ? -6.139 -5.536 -11.151 1.00 97.25 342 ILE A N 1
ATOM 2709 C CA . ILE A 1 342 ? -5.116 -6.475 -10.663 1.00 97.25 342 ILE A CA 1
ATOM 2710 C C . ILE A 1 342 ? -5.708 -7.386 -9.575 1.00 97.25 342 ILE A C 1
ATOM 2712 O O . ILE A 1 342 ? -6.604 -6.926 -8.862 1.00 97.25 342 ILE A O 1
ATOM 2716 N N . PRO A 1 343 ? -5.208 -8.624 -9.400 1.00 97.31 343 PRO A N 1
ATOM 2717 C CA . PRO A 1 343 ? -5.713 -9.549 -8.382 1.00 97.31 343 PRO A CA 1
ATOM 2718 C C . PRO A 1 343 ? -5.770 -8.945 -6.972 1.00 97.31 343 PRO A C 1
ATOM 2720 O O . PRO A 1 343 ? -6.761 -9.106 -6.271 1.00 97.31 343 PRO A O 1
ATOM 2723 N N . ASP A 1 344 ? -4.769 -8.145 -6.603 1.00 98.00 344 ASP A N 1
ATOM 2724 C CA . ASP A 1 344 ? -4.698 -7.401 -5.341 1.00 98.00 344 ASP A CA 1
ATOM 2725 C C . ASP A 1 344 ? -5.920 -6.507 -5.091 1.00 98.00 344 ASP A C 1
ATOM 2727 O O . ASP A 1 344 ? -6.443 -6.435 -3.984 1.00 98.00 344 ASP A O 1
ATOM 2731 N N . ILE A 1 345 ? -6.390 -5.817 -6.136 1.00 98.06 345 ILE A N 1
ATOM 2732 C CA . ILE A 1 345 ? -7.571 -4.956 -6.058 1.00 98.06 345 ILE A CA 1
ATOM 2733 C C . ILE A 1 345 ? -8.843 -5.805 -6.164 1.00 98.06 345 ILE A C 1
ATOM 2735 O O . ILE A 1 345 ? -9.839 -5.490 -5.521 1.00 98.06 345 ILE A O 1
ATOM 2739 N N . GLN A 1 346 ? -8.818 -6.917 -6.909 1.00 97.31 346 GLN A N 1
ATOM 2740 C CA . GLN A 1 346 ? -9.931 -7.873 -6.940 1.00 97.31 346 GLN A CA 1
ATOM 2741 C C . GLN A 1 346 ? -10.238 -8.459 -5.549 1.00 97.31 346 GLN A C 1
ATOM 2743 O O . GLN A 1 346 ? -11.401 -8.733 -5.271 1.00 97.31 346 GLN A O 1
ATOM 2748 N N . ALA A 1 347 ? -9.241 -8.574 -4.666 1.00 96.00 347 ALA A N 1
ATOM 2749 C CA . ALA A 1 347 ? -9.412 -9.045 -3.290 1.00 96.00 347 ALA A CA 1
ATOM 2750 C C . ALA A 1 347 ? -10.159 -8.066 -2.354 1.00 96.00 347 ALA A C 1
ATOM 2752 O O . ALA A 1 347 ? -10.620 -8.484 -1.294 1.00 96.00 347 ALA A O 1
ATOM 2753 N N . ILE A 1 348 ? -10.302 -6.780 -2.719 1.00 95.19 348 ILE A N 1
ATOM 2754 C CA . ILE A 1 348 ? -10.928 -5.755 -1.853 1.00 95.19 348 ILE A CA 1
ATOM 2755 C C . ILE A 1 348 ? -12.246 -5.165 -2.375 1.00 95.19 348 ILE A C 1
ATOM 2757 O O . ILE A 1 348 ? -12.945 -4.472 -1.630 1.00 95.19 348 ILE A O 1
ATOM 2761 N N . VAL A 1 349 ? -12.586 -5.409 -3.641 1.00 95.31 349 VAL A N 1
ATOM 2762 C CA . VAL A 1 349 ? -13.783 -4.857 -4.302 1.00 95.31 349 VAL A CA 1
ATOM 2763 C C . VAL A 1 349 ? -15.041 -5.698 -4.062 1.00 95.31 349 VAL A C 1
ATOM 2765 O O . VAL A 1 349 ? -14.980 -6.831 -3.590 1.00 95.31 349 VAL A O 1
ATOM 2768 N N . GLY A 1 350 ? -16.201 -5.144 -4.420 1.00 91.44 350 GLY A N 1
ATOM 2769 C CA . GLY A 1 350 ? -17.508 -5.771 -4.231 1.00 91.44 350 GLY A CA 1
ATOM 2770 C C . GLY A 1 350 ? -18.304 -5.177 -3.072 1.00 91.44 350 GLY A C 1
ATOM 2771 O O . GLY A 1 350 ? -17.869 -4.241 -2.403 1.00 91.44 350 GLY A O 1
ATOM 2772 N N . ASN A 1 351 ? -19.496 -5.739 -2.854 1.00 91.75 351 ASN A N 1
ATOM 2773 C CA . ASN A 1 351 ? -20.389 -5.450 -1.724 1.00 91.75 351 ASN A CA 1
ATOM 2774 C C . ASN A 1 351 ? -20.655 -3.954 -1.455 1.00 91.75 351 ASN A C 1
ATOM 2776 O O . ASN A 1 351 ? -20.783 -3.553 -0.302 1.00 91.75 351 ASN A O 1
ATOM 2780 N N . GLU A 1 352 ? -20.729 -3.137 -2.512 1.00 94.12 352 GLU A N 1
ATOM 2781 C CA . GLU A 1 352 ? -20.951 -1.682 -2.445 1.00 94.12 352 GLU A CA 1
ATOM 2782 C C . GLU A 1 352 ? -19.864 -0.918 -1.667 1.00 94.12 352 GLU A C 1
ATOM 2784 O O . GLU A 1 352 ? -20.081 0.224 -1.248 1.00 94.12 352 GLU A O 1
ATOM 2789 N N . ARG A 1 353 ? -18.670 -1.518 -1.504 1.00 95.56 353 ARG A N 1
ATOM 2790 C CA . ARG A 1 353 ? -17.592 -0.954 -0.684 1.00 95.56 353 ARG A CA 1
ATOM 2791 C C . ARG A 1 353 ? -17.233 0.469 -1.129 1.00 95.56 353 ARG A C 1
ATOM 2793 O O . ARG A 1 353 ? -16.992 0.672 -2.325 1.00 95.56 353 ARG A O 1
ATOM 2800 N N . PRO A 1 354 ? -17.129 1.436 -0.196 1.00 97.00 354 PRO A N 1
ATOM 2801 C CA . PRO A 1 354 ? -16.600 2.760 -0.496 1.00 97.00 354 PRO A CA 1
ATOM 2802 C C . PRO A 1 354 ? -15.101 2.695 -0.823 1.00 97.00 354 PRO A C 1
ATOM 2804 O O . PRO A 1 354 ? -14.293 2.277 0.007 1.00 97.00 354 PRO A O 1
ATOM 2807 N N . ILE A 1 355 ? -14.724 3.138 -2.021 1.00 97.38 355 ILE A N 1
ATOM 2808 C CA . ILE A 1 355 ? -13.333 3.277 -2.464 1.00 97.38 355 ILE A CA 1
ATOM 2809 C C . ILE A 1 355 ? -13.059 4.750 -2.772 1.00 97.38 355 ILE A C 1
ATOM 2811 O O . ILE A 1 355 ? -13.702 5.341 -3.641 1.00 97.38 355 ILE A O 1
ATOM 2815 N N . ILE A 1 356 ? -12.081 5.330 -2.084 1.00 96.75 356 ILE A N 1
ATOM 2816 C CA . ILE A 1 356 ? -11.680 6.732 -2.231 1.00 96.75 356 ILE A CA 1
ATOM 2817 C C . ILE A 1 356 ? -10.358 6.767 -3.000 1.00 96.75 356 ILE A C 1
ATOM 2819 O O . ILE A 1 356 ? -9.348 6.244 -2.533 1.00 96.75 356 ILE A O 1
ATOM 2823 N N . LEU A 1 357 ? -10.336 7.384 -4.180 1.00 95.81 357 LEU A N 1
ATOM 2824 C CA . LEU A 1 357 ? -9.107 7.543 -4.962 1.00 95.81 357 LEU A CA 1
ATOM 2825 C C . LEU A 1 357 ? -8.437 8.880 -4.627 1.00 95.81 357 LEU A C 1
ATOM 2827 O O . LEU A 1 357 ? -8.981 9.937 -4.945 1.00 95.81 357 LEU A O 1
ATOM 2831 N N . ALA A 1 358 ? -7.254 8.822 -4.014 1.00 94.94 358 ALA A N 1
ATOM 2832 C CA . ALA A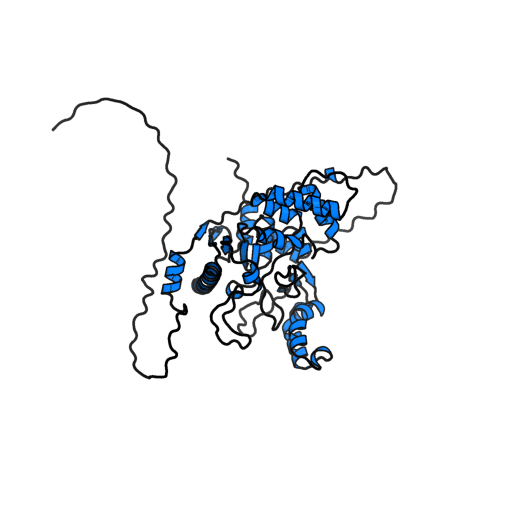 1 358 ? -6.478 9.965 -3.528 1.00 94.94 358 ALA A CA 1
ATOM 2833 C C . ALA A 1 358 ? -5.078 9.991 -4.170 1.00 94.94 358 ALA A C 1
ATOM 2835 O O . ALA A 1 358 ? -4.060 9.737 -3.524 1.00 94.94 358 ALA A O 1
ATOM 2836 N N . PHE A 1 359 ? -5.042 10.255 -5.477 1.00 92.00 359 PHE A N 1
ATOM 2837 C CA . PHE A 1 359 ? -3.812 10.402 -6.263 1.00 92.00 359 PHE A CA 1
ATOM 2838 C C . PHE A 1 359 ? -3.346 11.863 -6.320 1.00 92.00 359 PHE A C 1
ATOM 2840 O O . PHE A 1 359 ? -4.169 12.769 -6.228 1.00 92.00 359 PHE A O 1
ATOM 2847 N N . ASP A 1 360 ? -2.041 12.069 -6.513 1.00 85.38 360 ASP A N 1
ATOM 2848 C CA . ASP A 1 360 ? -1.397 13.388 -6.540 1.00 85.38 360 ASP A CA 1
ATOM 2849 C C . ASP A 1 360 ? -2.064 14.375 -7.508 1.00 85.38 360 ASP A C 1
ATOM 2851 O O . ASP A 1 360 ? -2.353 14.050 -8.668 1.00 85.38 360 ASP A O 1
ATOM 2855 N N . GLU A 1 361 ? -2.199 15.626 -7.069 1.00 70.38 361 GLU A N 1
ATOM 2856 C CA . GLU A 1 361 ? -2.629 16.710 -7.944 1.00 70.38 361 GLU A CA 1
ATOM 2857 C C . GLU A 1 361 ? -1.440 17.204 -8.788 1.00 70.38 361 GLU A C 1
ATOM 2859 O O . GLU A 1 361 ? -0.503 17.841 -8.309 1.00 70.38 361 GLU A O 1
ATOM 2864 N N . ASP A 1 362 ? -1.439 16.880 -10.083 1.00 68.94 362 ASP A N 1
ATOM 2865 C CA . ASP A 1 362 ? -0.450 17.414 -11.022 1.00 68.94 362 ASP A CA 1
ATOM 2866 C C . ASP A 1 362 ? -0.907 18.752 -11.611 1.00 68.94 362 ASP A C 1
ATOM 2868 O O . ASP A 1 362 ? -1.995 18.863 -12.164 1.00 68.94 362 ASP A O 1
ATOM 2872 N N . GLU A 1 363 ? -0.040 19.762 -11.608 1.00 58.16 363 GLU A N 1
ATOM 2873 C CA . GLU A 1 363 ? -0.343 21.064 -12.222 1.00 58.16 363 GLU A CA 1
ATOM 2874 C C . GLU A 1 363 ? -0.254 21.019 -13.760 1.00 58.16 363 GLU A C 1
ATOM 2876 O O . GLU A 1 363 ? -0.977 21.719 -14.475 1.00 58.16 363 GLU A O 1
ATOM 2881 N N . LYS A 1 364 ? 0.635 20.172 -14.301 1.00 64.69 364 LYS A N 1
ATOM 2882 C CA . LYS A 1 364 ? 0.990 20.145 -15.731 1.00 64.69 364 LYS A CA 1
ATOM 2883 C C . LYS A 1 364 ? -0.165 19.595 -16.589 1.00 64.69 364 LYS A C 1
ATOM 2885 O O . LYS A 1 364 ? -0.500 18.417 -16.444 1.00 64.69 364 LYS A O 1
ATOM 2890 N N . PRO A 1 365 ? -0.720 20.353 -17.563 1.00 57.84 365 PRO A N 1
ATOM 2891 C CA . PRO A 1 365 ? -1.927 19.954 -18.305 1.00 57.84 365 PRO A CA 1
ATOM 2892 C C . PRO A 1 365 ? -1.854 18.590 -19.010 1.00 57.84 365 PRO A C 1
ATOM 2894 O O . PRO A 1 365 ? -2.818 17.823 -18.989 1.00 57.84 365 PRO A O 1
ATOM 2897 N N . ASN A 1 366 ? -0.705 18.248 -19.601 1.00 59.72 366 ASN A N 1
ATOM 2898 C CA . ASN A 1 366 ? -0.516 16.942 -20.242 1.00 59.72 366 ASN A CA 1
ATOM 2899 C C . ASN A 1 366 ? -0.508 15.799 -19.216 1.00 59.72 366 ASN A C 1
ATOM 2901 O O . ASN A 1 366 ? -1.122 14.759 -19.457 1.00 59.72 366 ASN A O 1
ATOM 2905 N N . THR A 1 367 ? 0.124 15.997 -18.056 1.00 64.25 367 THR A N 1
ATOM 2906 C CA . THR A 1 367 ? 0.143 15.001 -16.979 1.00 64.25 367 THR A CA 1
ATOM 2907 C C . THR A 1 367 ? -1.250 14.826 -16.379 1.00 64.25 367 THR A C 1
ATOM 2909 O O . THR A 1 367 ? -1.718 13.693 -16.299 1.00 64.25 367 THR A O 1
ATOM 2912 N N . ARG A 1 368 ? -1.980 15.924 -16.117 1.00 69.56 368 ARG A N 1
ATOM 2913 C CA . ARG A 1 368 ? -3.401 15.903 -15.706 1.00 69.56 368 ARG A CA 1
ATOM 2914 C C . ARG A 1 368 ? -4.266 15.067 -16.638 1.00 69.56 368 ARG A C 1
ATOM 2916 O O . ARG A 1 368 ? -5.098 14.294 -16.176 1.00 69.56 368 ARG A O 1
ATOM 2923 N N . ARG A 1 369 ? -4.064 15.183 -17.954 1.00 73.75 369 ARG A N 1
ATOM 2924 C CA . ARG A 1 369 ? -4.804 14.385 -18.940 1.00 73.75 369 ARG A CA 1
ATOM 2925 C C . ARG A 1 369 ? -4.479 12.892 -18.844 1.00 73.75 369 ARG A C 1
ATOM 2927 O O . ARG A 1 369 ? -5.394 12.079 -18.926 1.00 73.75 369 ARG A O 1
ATOM 2934 N N . HIS A 1 370 ? -3.210 12.523 -18.679 1.00 75.56 370 HIS A N 1
ATOM 2935 C CA . HIS A 1 370 ? -2.817 11.119 -18.521 1.00 75.56 370 HIS A CA 1
ATOM 2936 C C . HIS A 1 370 ? -3.321 10.524 -17.199 1.00 75.56 370 HIS A C 1
ATOM 2938 O O . HIS A 1 370 ? -3.959 9.473 -17.219 1.00 75.56 370 HIS A O 1
ATOM 2944 N N . VAL A 1 371 ? -3.125 11.225 -16.079 1.00 78.12 371 VAL A N 1
ATOM 2945 C CA . VAL A 1 371 ? -3.628 10.820 -14.756 1.00 78.12 371 VAL A CA 1
ATOM 2946 C C . VAL A 1 371 ? -5.156 10.725 -14.769 1.00 78.12 371 VAL A C 1
ATOM 2948 O O . VAL A 1 371 ? -5.699 9.694 -14.392 1.00 78.12 371 VAL A O 1
ATOM 2951 N N . GLY A 1 372 ? -5.862 11.717 -15.318 1.00 82.25 372 GLY A N 1
ATOM 2952 C CA . GLY A 1 372 ? -7.323 11.695 -15.442 1.00 82.25 372 GLY A CA 1
ATOM 2953 C C . GLY A 1 372 ? -7.854 10.510 -16.258 1.00 82.25 372 GLY A C 1
ATOM 2954 O O . GLY A 1 372 ? -8.829 9.879 -15.856 1.00 82.25 372 GLY A O 1
ATOM 2955 N N . ILE A 1 373 ? -7.196 10.144 -17.367 1.00 84.44 373 ILE A N 1
ATOM 2956 C CA . ILE A 1 373 ? -7.550 8.936 -18.136 1.00 84.44 373 ILE A CA 1
ATOM 2957 C C . ILE A 1 373 ? -7.319 7.663 -17.308 1.00 84.44 373 ILE A C 1
ATOM 2959 O O . ILE A 1 373 ? -8.125 6.736 -17.397 1.00 84.44 373 ILE A O 1
ATOM 2963 N N . ALA A 1 374 ? -6.244 7.602 -16.517 1.00 87.88 374 ALA A N 1
ATOM 2964 C CA . ALA A 1 374 ? -5.951 6.461 -15.650 1.00 87.88 374 ALA A CA 1
ATOM 2965 C C . ALA A 1 374 ? -6.995 6.311 -14.535 1.00 87.88 374 ALA A C 1
ATOM 2967 O O . ALA A 1 374 ? -7.578 5.237 -14.405 1.00 87.88 374 ALA A O 1
ATOM 2968 N N . ILE A 1 375 ? -7.290 7.398 -13.809 1.00 89.00 375 ILE A N 1
ATOM 2969 C CA . ILE A 1 375 ? -8.336 7.453 -12.777 1.00 89.00 375 ILE A CA 1
ATOM 2970 C C . ILE A 1 375 ? -9.677 7.041 -13.385 1.00 89.00 375 ILE A C 1
ATOM 2972 O O . ILE A 1 375 ? -10.296 6.107 -12.898 1.00 89.00 375 ILE A O 1
ATOM 2976 N N . SER A 1 376 ? -10.088 7.644 -14.505 1.00 88.38 376 SER A N 1
ATOM 2977 C CA . SER A 1 376 ? -11.368 7.331 -15.155 1.00 88.38 376 SER A CA 1
ATOM 2978 C C . SER A 1 376 ? -11.509 5.858 -15.547 1.00 88.38 376 SER A C 1
ATOM 2980 O O . SER A 1 376 ? -12.552 5.248 -15.304 1.00 88.38 376 SER A O 1
ATOM 2982 N N . ARG A 1 377 ? -10.451 5.255 -16.106 1.00 91.69 377 ARG A N 1
ATOM 2983 C CA . ARG A 1 377 ? -10.434 3.819 -16.425 1.00 91.69 377 ARG A CA 1
ATOM 2984 C C . ARG A 1 377 ? -10.482 2.964 -15.157 1.00 91.69 377 ARG A C 1
ATOM 2986 O O . ARG A 1 377 ? -11.248 2.006 -15.119 1.00 91.69 377 ARG A O 1
ATOM 2993 N N . PHE A 1 378 ? -9.717 3.314 -14.125 1.00 95.25 378 PHE A N 1
ATOM 2994 C CA . PHE A 1 378 ? -9.661 2.562 -12.872 1.00 95.25 378 PHE A CA 1
ATOM 2995 C C . PHE A 1 378 ? -10.987 2.627 -12.099 1.00 95.25 378 PHE A C 1
ATOM 2997 O O . PHE A 1 378 ? -11.548 1.587 -11.765 1.00 95.25 378 PHE A O 1
ATOM 3004 N N . SER A 1 379 ? -11.559 3.819 -11.919 1.00 94.06 379 SER A N 1
ATOM 3005 C CA . SER A 1 379 ? -12.879 4.020 -11.314 1.00 94.06 379 SER A CA 1
ATOM 3006 C C . SER A 1 379 ? -13.981 3.258 -12.043 1.00 94.06 379 SER A C 1
ATOM 3008 O O . SER A 1 379 ? -14.817 2.654 -11.383 1.00 94.06 379 SER A O 1
ATOM 3010 N N . GLN A 1 380 ? -13.986 3.220 -13.382 1.00 93.56 380 GLN A N 1
ATOM 3011 C CA . GLN A 1 380 ? -14.991 2.440 -14.112 1.00 93.56 380 GLN A CA 1
ATOM 3012 C C . GLN A 1 380 ? -14.868 0.935 -13.832 1.00 93.56 380 GLN A C 1
ATOM 3014 O O . GLN A 1 380 ? -15.886 0.258 -13.714 1.00 93.56 380 GLN A O 1
ATOM 3019 N N . LEU A 1 381 ? -13.648 0.406 -13.694 1.00 96.38 381 LEU A N 1
ATOM 3020 C CA . LEU A 1 381 ? -13.433 -0.995 -13.319 1.00 96.38 381 LEU A CA 1
ATOM 3021 C C . LEU A 1 381 ? -13.906 -1.285 -11.887 1.00 96.38 381 LEU A C 1
ATOM 3023 O O . LEU A 1 381 ? -14.543 -2.310 -11.661 1.00 96.38 381 LEU A O 1
ATOM 3027 N N . LEU A 1 382 ? -13.658 -0.369 -10.948 1.00 96.75 382 LEU A N 1
ATOM 3028 C CA . LEU A 1 382 ? -14.135 -0.451 -9.563 1.00 96.75 382 LEU A CA 1
ATOM 3029 C C . LEU A 1 382 ? -15.676 -0.376 -9.475 1.00 96.75 382 LEU A C 1
ATOM 3031 O O . LEU A 1 382 ? -16.294 -1.184 -8.788 1.00 96.75 382 LEU A O 1
ATOM 3035 N N . ILE A 1 383 ? -16.314 0.526 -10.229 1.00 95.06 383 ILE A N 1
ATOM 3036 C CA . ILE A 1 383 ? -17.784 0.629 -10.333 1.00 95.06 383 ILE A CA 1
ATOM 3037 C C . ILE A 1 383 ? -18.372 -0.654 -10.937 1.00 95.06 383 ILE A C 1
ATOM 3039 O O . ILE A 1 383 ? -19.341 -1.201 -10.413 1.00 95.06 383 ILE A O 1
ATOM 3043 N N . ASN A 1 384 ? -17.761 -1.190 -12.001 1.00 95.19 384 ASN A N 1
ATOM 3044 C CA . ASN A 1 384 ? -18.173 -2.465 -12.598 1.00 95.19 384 ASN A CA 1
ATOM 3045 C C . ASN A 1 384 ? -18.021 -3.641 -11.613 1.00 95.19 384 ASN A C 1
ATOM 3047 O O . ASN A 1 384 ? -18.809 -4.584 -11.660 1.00 95.19 384 ASN A O 1
ATOM 3051 N N . ALA A 1 385 ? -17.050 -3.565 -10.699 1.00 96.06 385 ALA A N 1
ATOM 3052 C CA . ALA A 1 385 ? -16.862 -4.496 -9.589 1.00 96.06 385 ALA A CA 1
ATOM 3053 C C . ALA A 1 385 ? -17.776 -4.215 -8.374 1.00 96.06 385 ALA A C 1
ATOM 3055 O O . ALA A 1 385 ? -17.566 -4.795 -7.314 1.00 96.06 385 ALA A O 1
ATOM 3056 N N . ARG A 1 386 ? -18.811 -3.371 -8.522 1.00 95.69 386 ARG A N 1
ATOM 3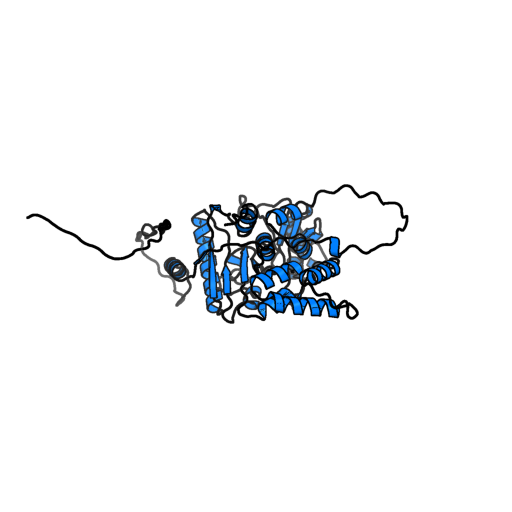057 C CA . ARG A 1 386 ? -19.783 -2.988 -7.478 1.00 95.69 386 ARG A CA 1
ATOM 3058 C C . ARG A 1 386 ? -19.168 -2.282 -6.263 1.00 95.69 386 ARG A C 1
ATOM 3060 O O . ARG A 1 386 ? -19.556 -2.566 -5.133 1.00 95.69 386 ARG A O 1
ATOM 3067 N N . CYS A 1 387 ? -18.244 -1.350 -6.487 1.00 96.00 387 CYS A N 1
ATOM 3068 C CA . CYS A 1 387 ? -17.804 -0.392 -5.467 1.00 96.00 387 CYS A CA 1
ATOM 3069 C C . CYS A 1 387 ? -18.453 0.984 -5.654 1.00 96.00 387 CYS A C 1
ATOM 3071 O O . CYS A 1 387 ? -18.693 1.425 -6.781 1.00 96.00 387 CYS A O 1
ATOM 3073 N N . HIS A 1 388 ? -18.650 1.702 -4.549 1.00 94.19 388 HIS A N 1
ATOM 3074 C CA . HIS A 1 388 ? -18.965 3.127 -4.568 1.00 94.19 388 HIS A CA 1
ATOM 3075 C C . HIS A 1 388 ? -17.663 3.924 -4.614 1.00 94.19 388 HIS A C 1
ATOM 3077 O O . HIS A 1 388 ? -16.897 3.920 -3.656 1.00 94.19 388 HIS A O 1
ATOM 3083 N N . VAL A 1 389 ? -17.389 4.579 -5.744 1.00 94.25 389 VAL A N 1
ATOM 3084 C CA . VAL A 1 389 ? -16.106 5.253 -5.983 1.00 94.25 389 VAL A CA 1
ATOM 3085 C C . VAL A 1 389 ? -16.255 6.763 -5.863 1.00 94.25 389 VAL A C 1
ATOM 3087 O O . VAL A 1 389 ? -17.032 7.366 -6.606 1.00 94.25 389 VAL A O 1
ATOM 3090 N N . SER A 1 390 ? -15.452 7.372 -4.995 1.00 93.19 390 SER A N 1
ATOM 3091 C CA . SER A 1 390 ? -15.247 8.819 -4.951 1.00 93.19 390 SER A CA 1
ATOM 3092 C C . SER A 1 390 ? -13.811 9.188 -5.318 1.00 93.19 390 SER A C 1
ATOM 3094 O O . SER A 1 390 ? -12.877 8.389 -5.196 1.00 93.19 390 SER A O 1
ATOM 3096 N N . ILE A 1 391 ? -13.634 10.412 -5.807 1.00 90.44 391 ILE A N 1
ATOM 3097 C CA . ILE A 1 391 ? -12.318 10.997 -6.075 1.00 90.44 391 ILE A CA 1
ATOM 3098 C C . ILE A 1 391 ? -12.085 12.073 -5.017 1.00 90.44 391 ILE A C 1
ATOM 3100 O O . ILE A 1 391 ? -12.855 13.034 -4.928 1.00 90.44 391 ILE A O 1
ATOM 3104 N N . ALA A 1 392 ? -11.039 11.892 -4.213 1.00 90.94 392 ALA A N 1
ATOM 3105 C CA . ALA A 1 392 ? -10.617 12.866 -3.218 1.00 90.94 392 ALA A CA 1
ATOM 3106 C C . ALA A 1 392 ? -10.114 14.140 -3.910 1.00 90.94 392 ALA A C 1
ATOM 3108 O O . ALA A 1 392 ? -9.404 14.072 -4.915 1.00 90.94 392 ALA A O 1
ATOM 3109 N N . GLN A 1 393 ? -10.481 15.299 -3.367 1.00 85.50 393 GLN A N 1
ATOM 3110 C CA . GLN A 1 393 ? -9.975 16.595 -3.812 1.00 85.50 393 GLN A CA 1
ATOM 3111 C C . GLN A 1 393 ? -9.599 17.471 -2.623 1.00 85.50 393 GLN A C 1
ATOM 3113 O O . GLN A 1 393 ? -10.349 17.569 -1.653 1.00 85.50 393 GLN A O 1
ATOM 3118 N N . TRP A 1 394 ? -8.471 18.158 -2.740 1.00 87.12 394 TRP A N 1
ATOM 3119 C CA . TRP A 1 394 ? -8.024 19.216 -1.841 1.00 87.12 394 TRP A CA 1
ATOM 3120 C C . TRP A 1 394 ? -7.577 20.425 -2.676 1.00 87.12 394 TRP A C 1
ATOM 3122 O O . TRP A 1 394 ? -7.612 20.389 -3.904 1.00 87.12 394 TRP A O 1
ATOM 3132 N N . SER A 1 395 ? -7.232 21.535 -2.029 1.00 84.88 395 SER A N 1
ATOM 3133 C CA . SER A 1 395 ? -6.665 22.700 -2.713 1.00 84.88 395 SER A CA 1
ATOM 3134 C C . SER A 1 395 ? -5.175 22.474 -2.995 1.00 84.88 395 SER A C 1
ATOM 3136 O O . SER A 1 395 ? -4.475 22.067 -2.067 1.00 84.88 395 SER A O 1
ATOM 3138 N N . PRO A 1 396 ? -4.632 22.865 -4.167 1.00 84.00 396 PRO A N 1
ATOM 3139 C CA . PRO A 1 396 ? -3.193 22.794 -4.449 1.00 84.00 396 PRO A CA 1
ATOM 3140 C C . PRO A 1 396 ? -2.313 23.476 -3.387 1.00 84.00 396 PRO A C 1
ATOM 3142 O O . PRO A 1 396 ? -1.166 23.096 -3.172 1.00 84.00 396 PRO A O 1
ATOM 3145 N N . LYS A 1 397 ? -2.858 24.478 -2.677 1.00 86.06 397 LYS A N 1
ATOM 3146 C CA . LYS A 1 397 ? -2.179 25.172 -1.568 1.00 86.06 397 LYS A CA 1
ATOM 3147 C C . LYS A 1 397 ? -1.958 24.298 -0.328 1.00 86.06 397 LYS A C 1
ATOM 3149 O O . LYS A 1 397 ? -1.180 24.684 0.534 1.00 86.06 397 LYS A O 1
ATOM 3154 N N . GLN A 1 398 ? -2.676 23.183 -0.207 1.00 85.69 398 GLN A N 1
ATOM 3155 C CA . GLN A 1 398 ? -2.576 22.254 0.918 1.00 85.69 398 GLN A CA 1
ATOM 3156 C C . GLN A 1 398 ? -1.525 21.162 0.681 1.00 85.69 398 GLN A C 1
ATOM 3158 O O . GLN A 1 398 ? -1.203 20.448 1.622 1.00 85.69 398 GLN A O 1
ATOM 3163 N N . GLY A 1 399 ? -0.978 21.031 -0.532 1.00 88.00 399 GLY A N 1
ATOM 3164 C CA . GLY A 1 399 ? 0.018 20.012 -0.863 1.00 88.00 399 GLY A CA 1
ATOM 3165 C C . GLY A 1 399 ? -0.235 19.339 -2.210 1.00 88.00 399 GLY A C 1
ATOM 3166 O O . GLY A 1 399 ? -1.353 19.365 -2.727 1.00 88.00 399 GLY A O 1
ATOM 3167 N N . LYS A 1 400 ? 0.798 18.710 -2.782 1.00 88.38 400 LYS A N 1
ATOM 3168 C CA . LYS A 1 400 ? 0.660 17.935 -4.023 1.00 88.38 400 LYS A CA 1
ATOM 3169 C C . LYS A 1 400 ? 0.132 16.529 -3.738 1.00 88.38 400 LYS A C 1
ATOM 3171 O O . LYS A 1 400 ? -0.747 16.040 -4.450 1.00 88.38 400 LYS A O 1
ATOM 3176 N N . GLY A 1 401 ? 0.729 15.866 -2.755 1.00 90.19 401 GLY A N 1
ATOM 3177 C CA . GLY A 1 401 ? 0.388 14.524 -2.308 1.00 90.19 401 GLY A CA 1
ATOM 3178 C C . GLY A 1 401 ? -0.596 14.508 -1.141 1.00 90.19 401 GLY A C 1
ATOM 3179 O O . GLY A 1 401 ? -0.792 15.502 -0.445 1.00 90.19 401 GLY A O 1
ATOM 3180 N N . LEU A 1 402 ? -1.164 13.328 -0.891 1.00 91.75 402 LEU A N 1
ATOM 3181 C CA . LEU A 1 402 ? -1.927 13.049 0.327 1.00 91.75 402 LEU A CA 1
ATOM 3182 C C . LEU A 1 402 ? -1.060 13.181 1.596 1.00 91.75 402 LEU A C 1
ATOM 3184 O O . LEU A 1 402 ? -1.555 13.638 2.620 1.00 91.75 402 LEU A O 1
ATOM 3188 N N . ASP A 1 403 ? 0.230 12.838 1.532 1.00 92.62 403 ASP A N 1
ATOM 3189 C CA . ASP A 1 403 ? 1.173 13.065 2.632 1.00 92.62 403 ASP A CA 1
ATOM 3190 C C . ASP A 1 403 ? 1.458 14.551 2.867 1.00 92.62 403 ASP A C 1
ATOM 3192 O O . ASP A 1 403 ? 1.460 14.980 4.018 1.00 92.62 403 ASP A O 1
ATOM 3196 N N . ASP A 1 404 ? 1.613 15.351 1.806 1.00 91.62 404 ASP A N 1
ATOM 3197 C CA . ASP A 1 404 ? 1.733 16.809 1.938 1.00 91.62 404 ASP A CA 1
ATOM 3198 C C . ASP A 1 404 ? 0.481 17.410 2.614 1.00 91.62 404 ASP A C 1
ATOM 3200 O O . ASP A 1 404 ? 0.605 18.239 3.514 1.00 91.62 404 ASP A O 1
ATOM 3204 N N . LEU A 1 405 ? -0.725 16.973 2.219 1.00 90.69 405 LEU A N 1
ATOM 3205 C CA . LEU A 1 405 ? -1.997 17.411 2.816 1.00 90.69 405 LEU A CA 1
ATOM 3206 C C . LEU A 1 405 ? -2.053 17.129 4.326 1.00 90.69 405 LEU A C 1
ATOM 3208 O O . LEU A 1 405 ? -2.441 18.002 5.104 1.00 90.69 405 LEU A O 1
ATOM 3212 N N . ILE A 1 406 ? -1.655 15.922 4.732 1.00 91.62 406 ILE A N 1
ATOM 3213 C CA . ILE A 1 406 ? -1.629 15.483 6.135 1.00 91.62 406 ILE A CA 1
ATOM 3214 C C . ILE A 1 406 ? -0.565 16.265 6.924 1.00 91.62 406 ILE A C 1
ATOM 3216 O O . ILE A 1 406 ? -0.859 16.805 7.991 1.00 91.62 406 ILE A O 1
ATOM 3220 N N . ALA A 1 407 ? 0.649 16.401 6.381 1.00 89.44 407 ALA A N 1
ATOM 3221 C CA . ALA A 1 407 ? 1.752 17.118 7.021 1.00 89.44 407 ALA A CA 1
ATOM 3222 C C . ALA A 1 407 ? 1.478 18.620 7.187 1.00 89.44 407 ALA A C 1
ATOM 3224 O O . ALA A 1 407 ? 1.779 19.187 8.237 1.00 89.44 407 ALA A O 1
ATOM 3225 N N . ASN A 1 408 ? 0.868 19.265 6.189 1.00 88.31 408 ASN A N 1
ATOM 3226 C CA . ASN A 1 408 ? 0.532 20.686 6.258 1.00 88.31 408 ASN A CA 1
ATOM 3227 C C . ASN A 1 408 ? -0.608 20.968 7.245 1.00 88.31 408 ASN A C 1
ATOM 3229 O O . ASN A 1 408 ? -0.610 22.025 7.872 1.00 88.31 408 ASN A O 1
ATOM 3233 N N . GLN A 1 409 ? -1.549 20.036 7.434 1.00 82.19 409 GLN A N 1
ATOM 3234 C CA . GLN A 1 409 ? -2.546 20.163 8.499 1.00 82.19 409 GLN A CA 1
ATOM 3235 C C . GLN A 1 409 ? -1.949 19.992 9.899 1.00 82.19 409 GLN A C 1
ATOM 3237 O O . GLN A 1 409 ? -2.334 20.737 10.793 1.00 82.19 409 GLN A O 1
ATOM 3242 N N . ALA A 1 410 ? -0.984 19.084 10.087 1.00 70.00 410 ALA A N 1
ATOM 3243 C CA . ALA A 1 410 ? -0.307 18.889 11.377 1.00 70.00 410 ALA A CA 1
ATOM 3244 C C . ALA A 1 410 ? 0.432 20.144 11.877 1.00 70.00 410 ALA A C 1
ATOM 3246 O O . ALA A 1 410 ? 0.712 20.272 13.066 1.00 70.00 410 ALA A O 1
ATOM 3247 N N . GLN A 1 411 ? 0.745 21.069 10.967 1.00 63.31 411 GLN A N 1
ATOM 3248 C CA . GLN A 1 411 ? 1.429 22.330 11.251 1.00 63.31 411 GLN A CA 1
ATOM 3249 C C . GLN A 1 411 ? 0.474 23.522 11.421 1.00 63.31 411 GLN A C 1
ATOM 3251 O O . GLN A 1 411 ? 0.921 24.599 11.819 1.00 63.31 411 GLN A O 1
ATOM 3256 N N . MET A 1 412 ? -0.824 23.370 11.131 1.00 53.53 412 MET A N 1
ATOM 3257 C CA . MET A 1 412 ? -1.796 24.423 11.425 1.00 53.53 412 MET A CA 1
ATOM 3258 C C . MET A 1 412 ? -2.149 24.380 12.917 1.00 53.53 412 MET A C 1
ATOM 3260 O O . MET A 1 412 ? -2.554 23.324 13.402 1.00 53.53 412 MET A O 1
ATOM 3264 N N . PRO A 1 413 ? -2.024 25.496 13.661 1.00 40.00 413 PRO A N 1
ATOM 3265 C CA . PRO A 1 413 ? -2.484 25.531 15.042 1.00 40.00 413 PRO A CA 1
ATOM 3266 C C . PRO A 1 413 ? -3.986 25.246 15.073 1.00 40.00 413 PRO A C 1
ATOM 3268 O O . PRO A 1 413 ? -4.736 25.770 14.244 1.00 40.00 413 PRO A O 1
ATOM 3271 N N . SER A 1 414 ? -4.422 24.431 16.031 1.00 42.59 414 SER A N 1
ATOM 3272 C CA . SER A 1 414 ? -5.838 24.188 16.274 1.00 42.59 414 SER A CA 1
ATOM 3273 C C . SER A 1 414 ? -6.527 25.513 16.595 1.00 42.59 414 SER A C 1
ATOM 3275 O O . SER A 1 414 ? -6.341 26.093 17.664 1.00 42.59 414 SER A O 1
ATOM 3277 N N . ILE A 1 415 ? -7.328 26.004 15.648 1.00 36.41 415 ILE A N 1
ATOM 3278 C CA . ILE A 1 415 ? -8.265 27.092 15.908 1.00 36.41 415 ILE A CA 1
ATOM 3279 C C . ILE A 1 415 ? -9.395 26.472 16.726 1.00 36.41 415 ILE A C 1
ATOM 3281 O O . ILE A 1 415 ? -10.315 25.866 16.184 1.00 36.41 415 ILE A O 1
ATOM 3285 N N . SER A 1 416 ? -9.254 26.549 18.046 1.00 34.28 416 SER A N 1
ATOM 3286 C CA . SER A 1 416 ? -10.348 26.323 18.981 1.00 34.28 416 SER A CA 1
ATOM 3287 C C . SER A 1 416 ? -11.323 27.497 18.872 1.00 34.28 416 SER A C 1
ATOM 3289 O O . SER A 1 416 ? -10.973 28.605 19.291 1.00 34.28 416 SER A O 1
ATOM 3291 N N . ASP A 1 417 ? -12.497 27.240 18.297 1.00 32.78 417 ASP A N 1
ATOM 3292 C CA . ASP A 1 417 ? -13.679 28.109 18.406 1.00 32.78 417 ASP A CA 1
ATOM 3293 C C . ASP A 1 417 ? -14.287 28.048 19.826 1.00 32.78 417 ASP A C 1
ATOM 3295 O O . ASP A 1 417 ? -14.258 26.951 20.437 1.00 32.78 417 ASP A O 1
#

Nearest PDB structures (foldseek):
  3hr0-assembly1_B  TM=3.001E-01  e=8.248E+00  Homo sapiens

Secondary structure (DSSP, 8-state):
---------------PPPP---PPPPP-GGG-PPP--------PPPP------SHHHHHHHHHHSEEEE----PPPPP---GGGG-----------PPPPP-PPPPHHHHHHHHTT--HHHHHHHEEEE-HHHHHHHHHHHHHHTT-GGGGTS--HHHHHHHHHHGGGGG-EEEE--B-TTTTTPBPS--EEEESSPPEETTEEEEE---B--SSSPP--BB----HHHHHHHHHHTT-HHHHHHHHHHHHHHH-TT------HHHHHHHHHHHGGGGGGGTTTTHHHHHHHSTT--EEEEESHHHHHHHHHTT--EEEESSGGGGEEEE-TTS-EEEEEE-HHHHTT--TT-EEEEE-----SHHHHHHHHHHHHHHHHHHHHTT-EEEEEE--GGG-SSHHHHHHHHHTS-----

Solvent-accessible surface area (backbone atoms only — not comparable to full-atom values): 24670 Å² total; per-residue (Å²): 131,85,87,90,90,89,82,90,87,82,83,85,85,88,82,86,84,78,88,81,81,81,78,80,76,83,84,64,78,84,72,67,77,77,86,78,90,83,81,88,81,94,76,89,81,82,82,87,79,95,63,95,83,52,70,69,58,57,53,53,46,69,72,68,55,49,72,39,81,53,76,84,65,75,64,79,78,79,80,82,63,66,76,83,73,63,77,89,72,77,92,71,99,66,85,82,75,80,79,73,78,83,71,77,76,57,68,68,57,53,62,34,43,63,24,46,27,47,70,64,44,42,59,17,27,48,46,78,44,35,42,71,60,39,38,37,69,36,35,52,68,42,36,58,76,64,38,82,63,47,78,79,42,86,38,73,72,52,48,55,54,50,61,75,40,50,58,27,36,81,15,32,39,39,38,38,19,31,24,81,89,53,91,40,38,78,34,93,65,50,40,36,35,40,71,60,56,51,59,32,94,90,41,69,92,42,67,42,70,60,49,58,40,37,90,57,80,79,67,61,40,38,61,28,35,31,39,52,44,49,44,44,25,27,45,72,70,78,34,34,69,66,46,36,55,51,42,52,49,57,46,38,77,75,40,73,86,58,75,87,81,82,52,58,66,60,48,17,53,50,51,43,58,69,32,58,87,48,28,64,62,21,45,54,60,50,63,64,57,51,59,71,40,44,78,52,58,37,36,42,31,57,35,62,57,33,16,41,14,35,29,54,43,23,39,55,36,32,14,24,91,36,77,66,48,61,39,39,49,46,51,99,87,64,50,80,46,81,75,40,68,31,70,67,51,60,70,71,59,26,78,59,17,37,38,36,42,41,62,63,66,61,85,52,68,71,58,38,52,54,52,49,52,32,48,53,54,50,49,51,51,42,44,75,42,39,25,42,61,36,37,50,41,74,58,76,90,46,34,53,39,62,17,39,36,52,34,52,54,75,70,51,78,84,80,79,127